Protein AF-0000000082521924 (afdb_homodimer)

Secondary structure (DSSP, 8-state):
-B--PPPP-SSSTT-GGGS-HHHHHHHHHHHHHHHHHHHHH--HHHHHTT---EEEEEEET-TTSTHHHHHHHHHHHHHHHHHHHHS-GGGPPEEEEEEEE-TTS-HHHHHHT--TT-SSEEEEEES-TTS--S-TT-EEEEEEES-TTB-SB--HHHH-TTSTT--TT-SSS-SS-HHHHHHHHHHHHHHHHHHHHHHHHHEEEEEEEEEEEEE-PPPSS-GGG---HHHHHHHHHHHHHHHTTSS-HHHHHT----B--B-HHHHHHHHHHSTTEEEEEEEEE----TT-SS--HHHHHHHHHHHHHHHHHHHH-STTHHHHHHHHHHHHHHHTGGG-TT---EEEEEEEEE-----/-B--PPPP-SSSTT-GGGS-HHHHHHHHHHHHHHHHHHHHH--HHHHHTT---EEEEEEET-TTSTHHHHHHHHHHHHHHHHHHHHS-GGGPPEEEEEEEE-TTS-HHHHHHT--TT-SSEEEEEES-TTS--S-TT-EEEEEEES-TTB-SB--HHHH-TTSTT--TT-SSS-SS-HHHHHHHHHHHHHHHHHHHHHHHHHEEEEEEEEEEEEE-PPPSS-GGG---HHHHHHHHHHHHHHHTTSS-HHHHHT----B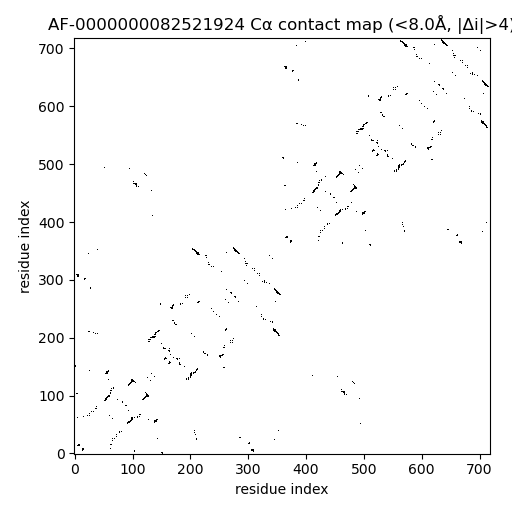--B-HHHHHHHHHHSTTEEEEEEEEE---GGGGSS--HHHHHHHHHHHHHHHHHHHH-STTHHHHHHHHHHHHHHHTGGG-TT---EEEEEEEEE-----

Organism: NCBI:txid158383

Radius of gyration: 28.42 Å; Cα contacts (8 Å, |Δi|>4): 1357; chains: 2; bounding box: 67×84×60 Å

Sequence (718 aa):
MPTESAMNGGIGTESYAKNSRYQGGAVETAKEIITEGINKNLDIEKLSSTSVDTFRIADFGCSTGPNTFIAIQTIVEAVRKKFETELSDSRVPEFQVFFNDRISNDFNTLFASLPPERKYYAAGVPGSFYERQFPKDSLHFAHSSCTLNWLSVMPQEILDNSSPAWNQGKITYSGEKKEVLKAYALQYAKDLDSFFKARAQELVCGGLMAILVPTVPNPNSDLSSITFPSYDLLGTCLIELAERGRFDAAKVDSFNLPLYYTYPNELKAIIEKNQDFSIERIEVLNVRSKHQTDPDPKAFSLAKRAVFEGLLQEHFGNEFMDELFDLYAEKIKETAVPSNPKETSMITFVLVKRVLRMTMPTESAMNGGIGTESYAKNSRYQGGAVETAKEIITEGINKNLDIEKLSSTSVDTFRIADFGCSTGPNTFIAIQTIVEAVRKKFETELSDSRVPEFQVFFNDRISNDFNTLFASLPPERKYYAAGVPGSFYERQFPKDSLHFAHSSCTLNWLSVMPQEILDNSSPAWNQGKITYSGEKKEVLKAYALQYAKDLDSFFKARAQELVCGGLMAILVPTVPNPNSDLSSITFPSYDLLGTCLIELAERGRFDAAKVDSFNLPLYYTYPNELKAIIEKNQDFSIERIEVLNVRSKHQTDPDPKAFSLAKRAVFEGLLQEHFGNEFMDELFDLYAEKIKETAVPSNPKETSMITFVLVKRVLRMT

Foldseek 3Di:
DFPQDAFAPDDDLLALVVQVVLLLLLLVLCLVVLLVCCLVQFDVVVVCVVVPQEAEEEEANQAQDDSNVSNVVSNLVSLQVNCCVPPNNVSRHAYAYEYEDAPNGDVVNNVVPHDPPDRHHYYYFHDHLLAAGAAFAAHQEYEYEAPLQFFRDDQVLCQDPVHLLPDFLAQEPQADRVSVLVSLLVRSLSSVVSNVVNVLRHHHASGKYKYKYKAFEDDPPDPNLQHDVLRRLLSVLVCVCCVVVLDDSSLSSNHHGRGHHHYQVSVVVSVVVVQQKDWPDKDWTPSCPVVPDPPQLLSVLSSVCSGCVRVCCVRRNNPCSVVSSVVSSVVCVVPVSVPDPSNGITIMMIMMGGHDRPD/DFPQDAFAPDDDLLALQVQVVLLLLLLVLCLVVLLVCCLVQFDVVVVCVVVPQEAEEEEANQAQDDSNVSNVVSNLVSLQVNCCVPPNNVSRHAYAYEYEDAPNGDVVNNVVPHDPPDRHHYYYFHDHLLAAGAAFAAHQEYEYEAPLQFFRDDQVLCQDPVHLLPPFLAQEPQADRVSVLVSLVVRSLVSVVSNVVNVLGHHHASGKYKYKYKAFEDDPPDPNLQHDVLRRLLSVLVCVCCVVVLDDSSLSSNHHGRGHHHHQVSVVVSVVVVQQKDWPDKDWTPSVCVVPDPPQLLSVLSSVCSGCVRVCCVRRNNPCSVVSSVVSSVVCVVPVSVPDPSNGITIMMIMMGGHDRPD

InterPro domains:
  IPR005299 SAM dependent carboxyl methyltransferase [PF03492] (48-353)
  IPR005299 SAM dependent carboxyl methyltransferase [PTHR31009] (8-335)
  IPR029063 S-adenosyl-L-methionine-dependent methyltransferase superfamily [G3DSA:3.40.50.150] (19-288)
  IPR029063 S-adenosyl-L-methionine-dependent methyltransferase superfamily [SSF53335] (6-354)
  IPR042086 Methyltransferase, alpha-helical capping domain [G3DSA:1.10.1200.270] (6-335)

Solvent-accessible surface area (backbone atoms only — not comparable to full-atom values): 37539 Å² total; per-residue (Å²): 111,66,65,60,63,31,51,34,46,64,84,53,89,53,5,25,62,74,30,39,60,70,62,36,42,46,47,60,61,40,44,63,61,51,38,51,46,45,71,74,62,52,55,59,68,71,53,40,72,69,67,43,57,56,47,28,34,37,32,43,52,29,72,46,34,64,48,45,52,54,50,48,50,44,50,52,50,41,52,45,49,46,32,42,71,74,66,33,70,90,64,43,48,40,37,37,37,35,41,23,23,42,48,63,28,39,48,39,46,24,52,67,58,54,66,88,83,58,84,52,34,57,30,39,28,63,36,58,67,58,40,71,68,59,50,66,52,59,29,45,33,38,36,35,54,71,41,78,29,52,40,67,45,60,57,61,53,42,61,32,84,87,35,88,20,36,42,72,87,37,32,59,64,56,41,80,54,60,51,34,40,49,46,47,51,52,52,44,54,53,41,51,50,36,26,50,54,28,45,54,45,19,34,25,78,54,16,39,35,42,36,37,32,48,20,32,72,67,68,87,85,56,74,58,69,53,49,46,59,66,58,52,50,50,37,50,45,52,52,51,41,23,73,72,62,76,47,62,62,66,58,53,37,63,36,64,59,48,63,46,66,48,23,65,67,60,52,51,50,57,52,60,69,39,66,42,43,45,81,76,43,74,46,74,52,80,50,73,55,66,78,60,51,89,63,48,35,62,57,52,30,38,28,50,42,7,57,41,42,46,54,47,29,73,74,74,42,71,86,51,53,67,60,48,43,51,51,40,17,53,49,35,62,72,65,44,46,91,71,36,80,62,59,50,73,41,40,35,37,37,34,34,31,33,42,75,67,82,122,112,67,65,60,61,31,51,33,46,63,85,51,88,54,5,24,59,74,32,41,61,69,63,35,42,46,49,61,62,39,44,62,60,50,38,51,46,45,71,72,61,52,55,59,67,72,51,41,73,69,66,45,56,56,46,29,35,36,32,43,53,29,71,47,37,64,47,44,55,54,50,47,50,45,50,53,50,41,52,45,50,48,31,40,71,74,66,33,71,89,62,45,51,41,36,37,37,34,39,23,24,41,48,62,28,39,49,38,46,26,54,68,59,53,66,86,82,59,84,51,33,56,31,37,29,66,36,58,65,56,39,73,70,60,52,65,53,60,29,46,34,39,34,33,52,69,41,79,29,52,41,66,45,60,57,62,51,41,62,32,85,87,36,88,21,36,42,72,87,37,34,58,64,55,40,78,54,60,51,34,40,49,47,48,50,53,51,43,53,52,42,52,50,35,27,50,54,28,47,54,43,18,34,26,79,52,15,39,34,44,36,35,33,47,19,33,71,68,66,87,86,56,73,58,68,54,48,46,58,66,59,52,49,50,38,51,44,53,52,51,40,23,73,73,63,76,46,61,61,65,58,53,39,63,36,63,60,47,64,46,67,48,24,64,65,58,50,51,50,57,50,62,68,39,65,41,43,43,82,77,42,75,47,74,52,82,52,73,53,68,79,61,49,90,64,48,35,60,57,51,30,38,27,50,43,6,57,42,43,46,54,47,28,74,75,75,42,72,85,51,53,66,61,49,42,52,50,39,17,52,50,36,61,72,65,45,46,91,72,37,80,61,60,52,74,42,40,34,38,36,32,33,31,34,41,73,67,82,120

pLDDT: mean 91.07, std 11.41, range [42.5, 98.94]

Structure (mmCIF, N/CA/C/O backbone):
data_AF-0000000082521924-model_v1
#
loop_
_entity.id
_entity.type
_entity.pdbx_description
1 polymer 'Probable S-adenosylmethionine-dependent methyltransferase At5g37990'
#
loop_
_atom_site.group_PDB
_atom_site.id
_atom_site.type_symbol
_atom_site.label_atom_id
_atom_site.label_alt_id
_atom_site.label_comp_id
_atom_site.label_asym_id
_atom_site.label_entity_id
_atom_site.label_seq_id
_atom_site.pdbx_PDB_ins_code
_atom_site.Cartn_x
_atom_site.Cartn_y
_atom_site.Cartn_z
_atom_site.occupancy
_atom_site.B_iso_or_equiv
_atom_site.auth_seq_id
_atom_site.auth_comp_id
_atom_site.auth_asym_id
_atom_site.auth_atom_id
_atom_site.pdbx_PDB_model_num
ATOM 1 N N . MET A 1 1 ? 12.625 -21.594 4.98 1 52 1 MET A N 1
ATOM 2 C CA . MET A 1 1 ? 12.336 -20.172 5.082 1 52 1 MET A CA 1
ATOM 3 C C . MET A 1 1 ? 11.398 -19.734 3.961 1 52 1 MET A C 1
ATOM 5 O O . MET A 1 1 ? 11.469 -20.25 2.848 1 52 1 MET A O 1
ATOM 9 N N . PRO A 1 2 ? 10.461 -18.938 4.352 1 57.78 2 PRO A N 1
ATOM 10 C CA . PRO A 1 2 ? 9.516 -18.5 3.32 1 57.78 2 PRO A CA 1
ATOM 11 C C . PRO A 1 2 ? 10.203 -17.781 2.164 1 57.78 2 PRO A C 1
ATOM 13 O O . PRO A 1 2 ? 11.234 -17.141 2.359 1 57.78 2 PRO A O 1
ATOM 16 N N . THR A 1 3 ? 9.758 -18.203 1.039 1 69.88 3 THR A N 1
ATOM 17 C CA . THR A 1 3 ? 10.156 -17.438 -0.136 1 69.88 3 THR A CA 1
ATOM 18 C C . THR A 1 3 ? 9.688 -15.992 -0.019 1 69.88 3 THR A C 1
ATOM 20 O O . THR A 1 3 ? 8.484 -15.727 0.037 1 69.88 3 THR A O 1
ATOM 23 N N . GLU A 1 4 ? 10.57 -15.117 0.118 1 70.62 4 GLU A N 1
ATOM 24 C CA . GLU A 1 4 ? 10.156 -13.766 0.483 1 70.62 4 GLU A CA 1
ATOM 25 C C . GLU A 1 4 ? 10.414 -12.781 -0.655 1 70.62 4 GLU A C 1
ATOM 27 O O . GLU A 1 4 ? 9.891 -11.672 -0.651 1 70.62 4 GLU A O 1
ATOM 32 N N . SER A 1 5 ? 10.93 -13.305 -1.685 1 85.25 5 SER A N 1
ATOM 33 C CA . SER A 1 5 ? 11.383 -12.32 -2.66 1 85.25 5 SER A CA 1
ATOM 34 C C . SER A 1 5 ? 10.297 -12.023 -3.689 1 85.25 5 SER A C 1
ATOM 36 O O . SER A 1 5 ? 9.656 -12.945 -4.203 1 85.25 5 SER A O 1
ATOM 38 N N . ALA A 1 6 ? 10.086 -10.758 -3.865 1 88.44 6 ALA A N 1
ATOM 39 C CA . ALA A 1 6 ? 9.188 -10.297 -4.918 1 88.44 6 ALA A CA 1
ATOM 40 C C . ALA A 1 6 ? 9.93 -10.109 -6.238 1 88.44 6 ALA A C 1
ATOM 42 O O . ALA A 1 6 ? 11.156 -10.266 -6.293 1 88.44 6 ALA A O 1
ATOM 43 N N . MET A 1 7 ? 9.141 -9.891 -7.293 1 94.44 7 MET A N 1
ATOM 44 C CA . MET A 1 7 ? 9.727 -9.57 -8.594 1 94.44 7 MET A CA 1
ATOM 45 C C . MET A 1 7 ? 10.508 -8.266 -8.531 1 94.44 7 MET A C 1
ATOM 47 O O . MET A 1 7 ? 10.273 -7.434 -7.652 1 94.44 7 MET A O 1
ATOM 51 N N . ASN A 1 8 ? 11.477 -8.164 -9.516 1 94.81 8 ASN A N 1
ATOM 52 C CA . ASN A 1 8 ? 12.273 -6.945 -9.531 1 94.81 8 ASN A CA 1
ATOM 53 C C . ASN A 1 8 ? 11.398 -5.699 -9.648 1 94.81 8 ASN A C 1
ATOM 55 O O . ASN A 1 8 ? 10.555 -5.609 -10.539 1 94.81 8 ASN A O 1
ATOM 59 N N . GLY A 1 9 ? 11.617 -4.801 -8.75 1 94.94 9 GLY A N 1
ATOM 60 C CA . GLY A 1 9 ? 10.898 -3.539 -8.766 1 94.94 9 GLY A CA 1
ATOM 61 C C . GLY A 1 9 ? 11.547 -2.488 -9.648 1 94.94 9 GLY A C 1
ATOM 62 O O . GLY A 1 9 ? 12.375 -2.812 -10.5 1 94.94 9 GLY A O 1
ATOM 63 N N . GLY A 1 10 ? 11.078 -1.276 -9.5 1 93.56 10 GLY A N 1
ATOM 64 C CA . GLY A 1 10 ? 11.656 -0.134 -10.188 1 93.56 10 GLY A CA 1
ATOM 65 C C . GLY A 1 10 ? 11.242 -0.044 -11.648 1 93.56 10 GLY A C 1
ATOM 66 O O . GLY A 1 10 ? 10.32 -0.736 -12.078 1 93.56 10 GLY A O 1
ATOM 67 N N . ILE A 1 11 ? 11.898 0.865 -12.336 1 91.62 11 ILE A N 1
ATOM 68 C CA . ILE A 1 11 ? 11.57 1.13 -13.727 1 91.62 11 ILE A CA 1
ATOM 69 C C . ILE A 1 11 ? 12.812 0.954 -14.602 1 91.62 11 ILE A C 1
ATOM 71 O O . ILE A 1 11 ? 12.828 1.367 -15.766 1 91.62 11 ILE A O 1
ATOM 75 N N . GLY A 1 12 ? 13.812 0.38 -14.078 1 93.31 12 GLY A N 1
ATOM 76 C CA . GLY A 1 12 ? 15.062 0.199 -14.797 1 93.31 12 GLY A CA 1
ATOM 77 C C . GLY A 1 12 ? 15.008 -0.94 -15.797 1 93.31 12 GLY A C 1
ATOM 78 O O . GLY A 1 12 ? 13.961 -1.562 -15.992 1 93.31 12 GLY A O 1
ATOM 79 N N . THR A 1 13 ? 16.125 -1.265 -16.297 1 93.69 13 THR A N 1
ATOM 80 C CA . THR A 1 13 ? 16.266 -2.248 -17.375 1 93.69 13 THR A CA 1
ATOM 81 C C . THR A 1 13 ? 15.891 -3.641 -16.875 1 93.69 13 THR A C 1
ATOM 83 O O . THR A 1 13 ? 15.328 -4.445 -17.625 1 93.69 13 THR A O 1
ATOM 86 N N . GLU A 1 14 ? 16.141 -3.891 -15.648 1 94.31 14 GLU A N 1
ATOM 87 C CA . GLU A 1 14 ? 15.945 -5.23 -15.102 1 94.31 14 GLU A CA 1
ATOM 88 C C . GLU A 1 14 ? 14.594 -5.348 -14.406 1 94.31 14 GLU A C 1
ATOM 90 O O . GLU A 1 14 ? 14.289 -6.379 -13.805 1 94.31 14 GLU A O 1
ATOM 95 N N . SER A 1 15 ? 13.82 -4.273 -14.469 1 95.56 15 SER A N 1
ATOM 96 C CA . SER A 1 15 ? 12.547 -4.258 -13.758 1 95.56 15 SER A CA 1
ATOM 97 C C . SER A 1 15 ? 11.57 -5.266 -14.344 1 95.56 15 SER A C 1
ATOM 99 O O . SER A 1 15 ? 11.555 -5.488 -15.562 1 95.56 15 SER A O 1
ATOM 101 N N . TYR A 1 16 ? 10.766 -5.898 -13.445 1 94.56 16 TYR A N 1
ATOM 102 C CA . TYR A 1 16 ? 9.711 -6.801 -13.883 1 94.56 16 TYR A CA 1
ATOM 103 C C . TYR A 1 16 ? 8.68 -6.062 -14.742 1 94.56 16 TYR A C 1
ATOM 105 O O . TYR A 1 16 ? 8.133 -6.629 -15.688 1 94.56 16 TYR A O 1
ATOM 113 N N . ALA A 1 17 ? 8.445 -4.828 -14.445 1 92.88 17 ALA A N 1
ATOM 114 C CA . ALA A 1 17 ? 7.512 -3.996 -15.195 1 92.88 17 ALA A CA 1
ATOM 115 C C . ALA A 1 17 ? 7.879 -3.959 -16.672 1 92.88 17 ALA A C 1
ATOM 117 O O . ALA A 1 17 ? 6.996 -3.947 -17.547 1 92.88 17 ALA A O 1
ATOM 118 N N . LYS A 1 18 ? 9.117 -4.035 -16.969 1 92.56 18 LYS A N 1
ATOM 119 C CA . LYS A 1 18 ? 9.578 -3.912 -18.359 1 92.56 18 LYS A CA 1
ATOM 120 C C . LYS A 1 18 ? 9.812 -5.281 -18.984 1 92.56 18 LYS A C 1
ATOM 122 O O . LYS A 1 18 ? 9.969 -5.398 -20.203 1 92.56 18 LYS A O 1
ATOM 127 N N . ASN A 1 19 ? 9.859 -6.316 -18.078 1 92.19 19 ASN A N 1
ATOM 128 C CA . ASN A 1 19 ? 10.305 -7.609 -18.594 1 92.19 19 ASN A CA 1
ATOM 129 C C . ASN A 1 19 ? 9.297 -8.711 -18.281 1 92.19 19 ASN A C 1
ATOM 131 O O . ASN A 1 19 ? 9.68 -9.852 -18 1 92.19 19 ASN A O 1
ATOM 135 N N . SER A 1 20 ? 8.016 -8.391 -18.281 1 92.69 20 SER A N 1
ATOM 136 C CA . SER A 1 20 ? 6.969 -9.367 -18 1 92.69 20 SER A CA 1
ATOM 137 C C . SER A 1 20 ? 5.957 -9.453 -19.125 1 92.69 20 SER A C 1
ATOM 139 O O . SER A 1 20 ? 4.754 -9.586 -18.891 1 92.69 20 SER A O 1
ATOM 141 N N . ARG A 1 21 ? 6.398 -9.422 -20.297 1 88.12 21 ARG A N 1
ATOM 142 C CA . ARG A 1 21 ? 5.535 -9.406 -21.484 1 88.12 21 ARG A CA 1
ATOM 143 C C . ARG A 1 21 ? 4.738 -10.703 -21.594 1 88.12 21 ARG A C 1
ATOM 145 O O . ARG A 1 21 ? 3.592 -10.695 -22.047 1 88.12 21 ARG A O 1
ATOM 152 N N . TYR A 1 22 ? 5.367 -11.812 -21.328 1 86.69 22 TYR A N 1
ATOM 153 C CA . TYR A 1 22 ? 4.66 -13.086 -21.391 1 86.69 22 TYR A CA 1
ATOM 154 C C . TYR A 1 22 ? 3.441 -13.078 -20.469 1 86.69 22 TYR A C 1
ATOM 156 O O . TYR A 1 22 ? 2.342 -13.445 -20.891 1 86.69 22 TYR A O 1
ATOM 164 N N . GLN A 1 23 ? 3.645 -12.672 -19.25 1 90.69 23 GLN A N 1
ATOM 165 C CA . GLN A 1 23 ? 2.545 -12.555 -18.297 1 90.69 23 GLN A CA 1
ATOM 166 C C . GLN A 1 23 ? 1.501 -11.555 -18.781 1 90.69 23 GLN A C 1
ATOM 168 O O . GLN A 1 23 ? 0.3 -11.766 -18.609 1 90.69 23 GLN A O 1
ATOM 173 N N . GLY A 1 24 ? 1.999 -10.484 -19.375 1 92.25 24 GLY A N 1
ATOM 174 C CA . GLY A 1 24 ? 1.083 -9.523 -19.969 1 92.25 24 GLY A CA 1
ATOM 175 C C . GLY A 1 24 ? 0.207 -10.117 -21.062 1 92.25 24 GLY A C 1
ATOM 176 O O . GLY A 1 24 ? -0.975 -9.781 -21.156 1 92.25 24 GLY A O 1
ATOM 177 N N . GLY A 1 25 ? 0.818 -10.945 -21.859 1 91.12 25 GLY A N 1
ATOM 178 C CA . GLY A 1 25 ? 0.066 -11.648 -22.891 1 91.12 25 GLY A CA 1
ATOM 179 C C . GLY A 1 25 ? -1.044 -12.516 -22.344 1 91.12 25 GLY A C 1
ATOM 180 O O . GLY A 1 25 ? -2.135 -12.586 -22.906 1 91.12 25 GLY A O 1
ATOM 181 N N . ALA A 1 26 ? -0.76 -13.18 -21.281 1 93.12 26 ALA A N 1
ATOM 182 C CA . ALA A 1 26 ? -1.77 -14 -20.625 1 93.12 26 ALA A CA 1
ATOM 183 C C . ALA A 1 26 ? -2.951 -13.156 -20.156 1 93.12 26 ALA A C 1
ATOM 185 O O . ALA A 1 26 ? -4.109 -13.523 -20.359 1 93.12 26 ALA A O 1
ATOM 186 N N . VAL A 1 27 ? -2.676 -12.023 -19.578 1 94.88 27 VAL A N 1
ATOM 187 C CA . VAL A 1 27 ? -3.701 -11.125 -19.062 1 94.88 27 VAL A CA 1
ATOM 188 C C . VAL A 1 27 ? -4.531 -10.57 -20.219 1 94.88 27 VAL A C 1
ATOM 190 O O . VAL A 1 27 ? -5.762 -10.516 -20.125 1 94.88 27 VAL A O 1
ATOM 193 N N . GLU A 1 28 ? -3.854 -10.219 -21.266 1 93.94 28 GLU A N 1
ATOM 194 C CA . GLU A 1 28 ? -4.539 -9.695 -22.438 1 93.94 28 GLU A CA 1
ATOM 195 C C . GLU A 1 28 ? -5.48 -10.734 -23.031 1 93.94 28 GLU A C 1
ATOM 197 O O . GLU A 1 28 ? -6.613 -10.414 -23.406 1 93.94 28 GLU A O 1
ATOM 202 N N . THR A 1 29 ? -4.996 -11.906 -23.094 1 93.75 29 THR A N 1
ATOM 203 C CA . THR A 1 29 ? -5.773 -12.992 -23.688 1 93.75 29 THR A CA 1
ATOM 204 C C . THR A 1 29 ? -6.996 -13.305 -22.828 1 93.75 29 THR A C 1
ATOM 206 O O . THR A 1 29 ? -8.039 -13.711 -23.344 1 93.75 29 THR A O 1
ATOM 209 N N . ALA A 1 30 ? -6.898 -13.039 -21.562 1 96.44 30 ALA A N 1
ATOM 210 C CA . ALA A 1 30 ? -7.945 -13.422 -20.625 1 96.44 30 ALA A CA 1
ATOM 211 C C . ALA A 1 30 ? -9.031 -12.352 -20.547 1 96.44 30 ALA A C 1
ATOM 213 O O . ALA A 1 30 ? -10.062 -12.555 -19.906 1 96.44 30 ALA A O 1
ATOM 214 N N . LYS A 1 31 ? -8.906 -11.219 -21.188 1 97 31 LYS A N 1
ATOM 215 C CA . LYS A 1 31 ? -9.844 -10.102 -21.078 1 97 31 LYS A CA 1
ATOM 216 C C . LYS A 1 31 ? -11.258 -10.539 -21.422 1 97 31 LYS A C 1
ATOM 218 O O . LYS A 1 31 ? -12.188 -10.32 -20.641 1 97 31 LYS A O 1
ATOM 223 N N . GLU A 1 32 ? -11.367 -11.172 -22.547 1 96.75 32 GLU A N 1
ATOM 224 C CA . GLU A 1 32 ? -12.695 -11.531 -23.047 1 96.75 32 GLU A CA 1
ATOM 225 C C . GLU A 1 32 ? -13.344 -12.594 -22.156 1 96.75 32 GLU A C 1
ATOM 227 O O . GLU A 1 32 ? -14.539 -12.508 -21.859 1 96.75 32 GLU A O 1
ATOM 232 N N . ILE A 1 33 ? -12.555 -13.578 -21.781 1 97.44 33 ILE A N 1
ATOM 233 C CA . ILE A 1 33 ? -13.109 -14.688 -21.016 1 97.44 33 ILE A CA 1
ATOM 234 C C . ILE A 1 33 ? -13.508 -14.203 -19.625 1 97.44 33 ILE A C 1
ATOM 236 O O . ILE A 1 33 ? -14.492 -14.68 -19.047 1 97.44 33 ILE A O 1
ATOM 240 N N . ILE A 1 34 ? -12.797 -13.289 -19.062 1 98.31 34 ILE A N 1
ATOM 241 C CA . ILE A 1 34 ? -13.141 -12.703 -17.766 1 98.31 34 ILE A CA 1
ATOM 242 C C . ILE A 1 34 ? -14.438 -11.906 -17.891 1 98.31 34 ILE A C 1
ATOM 244 O O . ILE A 1 34 ? -15.336 -12.039 -17.047 1 98.31 34 ILE A O 1
ATOM 248 N N . THR A 1 35 ? -14.539 -11.086 -18.906 1 98.5 35 THR A N 1
ATOM 249 C CA . THR A 1 35 ? -15.742 -10.297 -19.141 1 98.5 35 THR A CA 1
ATOM 250 C C . THR A 1 35 ? -16.969 -11.195 -19.281 1 98.5 35 THR A C 1
ATOM 252 O O . THR A 1 35 ? -18 -10.945 -18.672 1 98.5 35 THR A O 1
ATOM 255 N N . GLU A 1 36 ? -16.812 -12.242 -20.062 1 98.25 36 GLU A N 1
ATOM 256 C CA . GLU A 1 36 ? -17.906 -13.203 -20.25 1 98.25 36 GLU A CA 1
ATOM 257 C C . GLU A 1 36 ? -18.266 -13.875 -18.922 1 98.25 36 GLU A C 1
ATOM 259 O O . GLU A 1 36 ? -19.438 -14.078 -18.625 1 98.25 36 GLU A O 1
ATOM 264 N N . GLY A 1 37 ? -17.219 -14.258 -18.172 1 98.38 37 GLY A N 1
ATOM 265 C CA . GLY A 1 37 ? -17.438 -14.883 -16.875 1 98.38 37 GLY A CA 1
ATOM 266 C C . GLY A 1 37 ? -18.188 -14.008 -15.906 1 98.38 37 GLY A C 1
ATOM 267 O O . GLY A 1 37 ? -19.094 -14.477 -15.203 1 98.38 37 GLY A O 1
ATOM 268 N N . ILE A 1 38 ? -17.859 -12.734 -15.859 1 98.44 38 ILE A N 1
ATOM 269 C CA . ILE A 1 38 ? -18.531 -11.773 -15 1 98.44 38 ILE A CA 1
ATOM 270 C C . ILE A 1 38 ? -20 -11.633 -15.445 1 98.44 38 ILE A C 1
ATOM 272 O O . ILE A 1 38 ? -20.906 -11.719 -14.617 1 98.44 38 ILE A O 1
ATOM 276 N N . ASN A 1 39 ? -20.219 -11.484 -16.734 1 97.81 39 ASN A N 1
ATOM 277 C CA . ASN A 1 39 ? -21.562 -11.289 -17.266 1 97.81 39 ASN A CA 1
ATOM 278 C C . ASN A 1 39 ? -22.469 -12.477 -16.953 1 97.81 39 ASN A C 1
ATOM 280 O O . ASN A 1 39 ? -23.641 -12.297 -16.609 1 97.81 39 ASN A O 1
ATOM 284 N N . LYS A 1 40 ? -21.906 -13.578 -17.016 1 97.5 40 LYS A N 1
ATOM 285 C CA . LYS A 1 40 ? -22.703 -14.797 -16.891 1 97.5 40 LYS A CA 1
ATOM 286 C C . LYS A 1 40 ? -22.906 -15.172 -15.43 1 97.5 40 LYS A C 1
ATOM 288 O O . LYS A 1 40 ? -23.969 -15.688 -15.055 1 97.5 40 LYS A O 1
ATOM 293 N N . ASN A 1 41 ? -21.891 -14.898 -14.57 1 97.56 41 ASN A N 1
ATOM 294 C CA . ASN A 1 41 ? -21.875 -15.609 -13.297 1 97.56 41 ASN A CA 1
ATOM 295 C C . ASN A 1 41 ? -21.984 -14.656 -12.117 1 97.56 41 ASN A C 1
ATOM 297 O O . ASN A 1 41 ? -22.281 -15.078 -11 1 97.56 41 ASN A O 1
ATOM 301 N N . LEU A 1 42 ? -21.719 -13.375 -12.273 1 96.12 42 LEU A N 1
ATOM 302 C CA . LEU A 1 42 ? -21.844 -12.43 -11.172 1 96.12 42 LEU A CA 1
ATOM 303 C C . LEU A 1 42 ? -23.297 -12 -10.977 1 96.12 42 LEU A C 1
ATOM 305 O O . LEU A 1 42 ? -23.891 -11.406 -11.875 1 96.12 42 LEU A O 1
ATOM 309 N N . ASP A 1 43 ? -23.812 -12.281 -9.883 1 92.5 43 ASP A N 1
ATOM 310 C CA . ASP A 1 43 ? -25.203 -11.914 -9.57 1 92.5 43 ASP A CA 1
ATOM 311 C C . ASP A 1 43 ? -25.25 -10.547 -8.883 1 92.5 43 ASP A C 1
ATOM 313 O O . ASP A 1 43 ? -25.25 -10.469 -7.656 1 92.5 43 ASP A O 1
ATOM 317 N N . ILE A 1 44 ? -25.438 -9.578 -9.609 1 88.94 44 ILE A N 1
ATOM 318 C CA . ILE A 1 44 ? -25.344 -8.227 -9.07 1 88.94 44 ILE A CA 1
ATOM 319 C C . ILE A 1 44 ? -26.609 -7.898 -8.266 1 88.94 44 ILE A C 1
ATOM 321 O O . ILE A 1 44 ? -26.578 -7.02 -7.398 1 88.94 44 ILE A O 1
ATOM 325 N N . GLU A 1 45 ? -27.734 -8.531 -8.539 1 84.56 45 GLU A N 1
ATOM 326 C CA . GLU A 1 45 ? -28.953 -8.305 -7.754 1 84.56 45 GLU A CA 1
ATOM 327 C C . GLU A 1 45 ? -28.781 -8.805 -6.32 1 84.56 45 GLU A C 1
ATOM 329 O O . GLU A 1 45 ? -29.203 -8.141 -5.375 1 84.56 45 GLU A O 1
ATOM 334 N N . LYS A 1 46 ? -28.203 -9.859 -6.277 1 80.25 46 LYS A N 1
ATOM 335 C CA . LYS A 1 46 ? -27.953 -10.43 -4.953 1 80.25 46 LYS A CA 1
ATOM 336 C C . LYS A 1 46 ? -26.906 -9.609 -4.195 1 80.25 46 LYS A C 1
ATOM 338 O O . LYS A 1 46 ? -27.016 -9.43 -2.979 1 80.25 46 LYS A O 1
ATOM 343 N N . LEU A 1 47 ? -25.969 -9.156 -4.93 1 77.75 47 LEU A N 1
ATOM 344 C CA . LEU A 1 47 ? -24.906 -8.359 -4.305 1 77.75 47 LEU A CA 1
ATOM 345 C C . LEU A 1 47 ? -25.422 -6.969 -3.939 1 77.75 47 LEU A C 1
ATOM 347 O O . LEU A 1 47 ? -25.016 -6.402 -2.922 1 77.75 47 LEU A O 1
ATOM 351 N N . SER A 1 48 ? -26.281 -6.402 -4.691 1 66.5 48 SER A N 1
ATOM 352 C CA . SER A 1 48 ? -26.812 -5.059 -4.504 1 66.5 48 SER A CA 1
ATOM 353 C C . SER A 1 48 ? -27.828 -5.023 -3.375 1 66.5 48 SER A C 1
ATOM 355 O O . SER A 1 48 ? -28.047 -3.98 -2.756 1 66.5 48 SER A O 1
ATOM 357 N N . SER A 1 49 ? -28.578 -6.004 -3.238 1 59.75 49 SER A N 1
ATOM 358 C CA . SER A 1 49 ? -29.594 -6.02 -2.201 1 59.75 49 SER A CA 1
ATOM 359 C C . SER A 1 49 ? -29 -5.715 -0.83 1 59.75 49 SER A C 1
ATOM 361 O O . SER A 1 49 ? -29.703 -5.246 0.068 1 59.75 49 SER A O 1
ATOM 363 N N . THR A 1 50 ? -27.828 -5.898 -0.733 1 53.59 50 THR A N 1
ATOM 364 C CA . THR A 1 50 ? -27.188 -5.586 0.544 1 53.59 50 THR A CA 1
ATOM 365 C C . THR A 1 50 ? -26.578 -4.188 0.519 1 53.59 50 THR A C 1
ATOM 367 O O . THR A 1 50 ? -25.719 -3.871 1.331 1 53.59 50 THR A O 1
ATOM 370 N N . SER A 1 51 ? -27.25 -3.293 -0.325 1 52.91 51 SER A N 1
ATOM 371 C CA . SER A 1 51 ? -26.875 -1.884 -0.41 1 52.91 51 SER A CA 1
ATOM 372 C C . SER A 1 51 ? -25.375 -1.715 -0.596 1 52.91 51 SER A C 1
ATOM 374 O O . SER A 1 51 ? -24.734 -0.968 0.145 1 52.91 51 SER A O 1
ATOM 376 N N . VAL A 1 52 ? -24.953 -2.457 -1.611 1 61.53 52 VAL A N 1
ATOM 377 C CA . VAL A 1 52 ? -23.5 -2.436 -1.828 1 61.53 52 VAL A CA 1
ATOM 378 C C . VAL A 1 52 ? -23.109 -1.123 -2.494 1 61.53 52 VAL A C 1
ATOM 380 O O . VAL A 1 52 ? -23.328 -0.93 -3.689 1 61.53 52 VAL A O 1
ATOM 383 N N . ASP A 1 53 ? -22.672 -0.164 -1.676 1 84.56 53 ASP A N 1
ATOM 384 C CA . ASP A 1 53 ? -22.219 1.136 -2.17 1 84.56 53 ASP A CA 1
ATOM 385 C C . ASP A 1 53 ? -20.781 1.076 -2.65 1 84.56 53 ASP A C 1
ATOM 387 O O . ASP A 1 53 ? -20.328 1.96 -3.379 1 84.56 53 ASP A O 1
ATOM 391 N N . THR A 1 54 ? -20.203 -0.095 -2.369 1 93.75 54 THR A N 1
ATOM 392 C CA . THR A 1 54 ? -18.812 -0.234 -2.768 1 93.75 54 THR A CA 1
ATOM 393 C C . THR A 1 54 ? -18.516 -1.649 -3.262 1 93.75 54 THR A C 1
ATOM 395 O O . THR A 1 54 ? -18.906 -2.627 -2.613 1 93.75 54 THR A O 1
ATOM 398 N N . PHE A 1 55 ? -18.078 -1.824 -4.48 1 96.12 55 PHE A N 1
ATOM 399 C CA . PHE A 1 55 ? -17.609 -3.09 -5.031 1 96.12 55 PHE A CA 1
ATOM 400 C C . PHE A 1 55 ? -16.094 -3.238 -4.852 1 96.12 55 PHE A C 1
ATOM 402 O O . PHE A 1 55 ? -15.32 -2.453 -5.398 1 96.12 55 PHE A O 1
ATOM 409 N N . ARG A 1 56 ? -15.68 -4.258 -4.117 1 97.38 56 ARG A N 1
ATOM 410 C CA . ARG A 1 56 ? -14.273 -4.406 -3.742 1 97.38 56 ARG A CA 1
ATOM 411 C C . ARG A 1 56 ? -13.617 -5.547 -4.512 1 97.38 56 ARG A C 1
ATOM 413 O O . ARG A 1 56 ? -14.141 -6.66 -4.547 1 97.38 56 ARG A O 1
ATOM 420 N N . ILE A 1 57 ? -12.492 -5.223 -5.121 1 98.75 57 ILE A N 1
ATOM 421 C CA . ILE A 1 57 ? -11.719 -6.141 -5.949 1 98.75 57 ILE A CA 1
ATOM 422 C C . ILE A 1 57 ? -10.305 -6.27 -5.383 1 98.75 57 ILE A C 1
ATOM 424 O O . ILE A 1 57 ? -9.719 -5.281 -4.938 1 98.75 57 ILE A O 1
ATOM 428 N N . ALA A 1 58 ? -9.742 -7.48 -5.387 1 98.88 58 ALA A N 1
ATOM 429 C CA . ALA A 1 58 ? -8.336 -7.652 -5.023 1 98.88 58 ALA A CA 1
ATOM 430 C C . ALA A 1 58 ? -7.574 -8.391 -6.117 1 98.88 58 ALA A C 1
ATOM 432 O O . ALA A 1 58 ? -8.086 -9.352 -6.699 1 98.88 58 ALA A O 1
ATOM 433 N N . ASP A 1 59 ? -6.457 -7.891 -6.445 1 98.88 59 ASP A N 1
ATOM 434 C CA . ASP A 1 59 ? -5.496 -8.625 -7.27 1 98.88 59 ASP A CA 1
ATOM 435 C C . ASP A 1 59 ? -4.375 -9.211 -6.414 1 98.88 59 ASP A C 1
ATOM 437 O O . ASP A 1 59 ? -3.572 -8.469 -5.844 1 98.88 59 ASP A O 1
ATOM 441 N N . PHE A 1 60 ? -4.281 -10.523 -6.352 1 98.69 60 PHE A N 1
ATOM 442 C CA . PHE A 1 60 ? -3.295 -11.227 -5.543 1 98.69 60 PHE A CA 1
ATOM 443 C C . PHE A 1 60 ? -2.053 -11.555 -6.367 1 98.69 60 PHE A C 1
ATOM 445 O O . PHE A 1 60 ? -2.127 -12.289 -7.352 1 98.69 60 PHE A O 1
ATOM 452 N N . GLY A 1 61 ? -0.9 -11.055 -5.898 1 97.94 61 GLY A N 1
ATOM 453 C CA . GLY A 1 61 ? 0.336 -11.148 -6.656 1 97.94 61 GLY A CA 1
ATOM 454 C C . GLY A 1 61 ? 0.449 -10.109 -7.75 1 97.94 61 GLY A C 1
ATOM 455 O O . GLY A 1 61 ? 0.752 -10.438 -8.898 1 97.94 61 GLY A O 1
ATOM 456 N N . CYS A 1 62 ? 0.277 -8.859 -7.332 1 97.81 62 CYS A N 1
ATOM 457 C CA . CYS A 1 62 ? 0.076 -7.797 -8.312 1 97.81 62 CYS A CA 1
ATOM 458 C C . CYS A 1 62 ? 1.406 -7.332 -8.898 1 97.81 62 CYS A C 1
ATOM 460 O O . CYS A 1 62 ? 1.442 -6.727 -9.969 1 97.81 62 CYS A O 1
ATOM 462 N N . SER A 1 63 ? 2.459 -7.566 -8.234 1 96.62 63 SER A N 1
ATOM 463 C CA . SER A 1 63 ? 3.75 -6.988 -8.594 1 96.62 63 SER A CA 1
ATOM 464 C C . SER A 1 63 ? 3.643 -5.477 -8.789 1 96.62 63 SER A C 1
ATOM 466 O O . SER A 1 63 ? 2.951 -4.797 -8.031 1 96.62 63 SER A O 1
ATOM 468 N N . THR A 1 64 ? 4.348 -4.805 -9.703 1 93 64 THR A N 1
ATOM 469 C CA . THR A 1 64 ? 4.477 -3.352 -9.719 1 93 64 THR A CA 1
ATOM 470 C C . THR A 1 64 ? 3.695 -2.75 -10.883 1 93 64 THR A C 1
ATOM 472 O O . THR A 1 64 ? 3.74 -1.538 -11.109 1 93 64 THR A O 1
ATOM 475 N N . GLY A 1 65 ? 2.877 -3.387 -11.688 1 80.62 65 GLY A N 1
ATOM 476 C CA . GLY A 1 65 ? 2.02 -2.73 -12.664 1 80.62 65 GLY A CA 1
ATOM 477 C C . GLY A 1 65 ? 2.049 -3.395 -14.023 1 80.62 65 GLY A C 1
ATOM 478 O O . GLY A 1 65 ? 1.644 -4.551 -14.164 1 80.62 65 GLY A O 1
ATOM 479 N N . PRO A 1 66 ? 2.574 -3.096 -15 1 87.75 66 PRO A N 1
ATOM 480 C CA . PRO A 1 66 ? 1.436 -2.68 -15.82 1 87.75 66 PRO A CA 1
ATOM 481 C C . PRO A 1 66 ? 0.392 -3.781 -15.984 1 87.75 66 PRO A C 1
ATOM 483 O O . PRO A 1 66 ? -0.788 -3.492 -16.203 1 87.75 66 PRO A O 1
ATOM 486 N N . ASN A 1 67 ? 0.747 -5.055 -15.805 1 94.19 67 ASN A N 1
ATOM 487 C CA . ASN A 1 67 ? -0.151 -6.168 -16.094 1 94.19 67 ASN A CA 1
ATOM 488 C C . ASN A 1 67 ? -1.357 -6.172 -15.156 1 94.19 67 ASN A C 1
ATOM 490 O O . ASN A 1 67 ? -2.49 -6.371 -15.602 1 94.19 67 ASN A O 1
ATOM 494 N N . THR A 1 68 ? -1.091 -5.871 -13.891 1 97.56 68 THR A N 1
ATOM 495 C CA . THR A 1 68 ? -2.182 -5.855 -12.922 1 97.56 68 THR A CA 1
ATOM 496 C C . THR A 1 68 ? -3.199 -4.773 -13.273 1 97.56 68 THR A C 1
ATOM 498 O O . THR A 1 68 ? -4.402 -4.953 -13.062 1 97.56 68 THR A O 1
ATOM 501 N N . PHE A 1 69 ? -2.807 -3.678 -13.82 1 97.88 69 PHE A N 1
ATOM 502 C CA . PHE A 1 69 ? -3.711 -2.584 -14.148 1 97.88 69 PHE A CA 1
ATOM 503 C C . PHE A 1 69 ? -4.629 -2.969 -15.305 1 97.88 69 PHE A C 1
ATOM 505 O O . PHE A 1 69 ? -5.797 -2.584 -15.336 1 97.88 69 PHE A O 1
ATOM 512 N N . ILE A 1 70 ? -4.094 -3.736 -16.219 1 96.88 70 ILE A N 1
ATOM 513 C CA . ILE A 1 70 ? -4.895 -4.215 -17.344 1 96.88 70 ILE A CA 1
ATOM 514 C C . ILE A 1 70 ? -5.98 -5.16 -16.828 1 96.88 70 ILE A C 1
ATOM 516 O O . ILE A 1 70 ? -7.145 -5.039 -17.219 1 96.88 70 ILE A O 1
ATOM 520 N N . ALA A 1 71 ? -5.582 -6.094 -16 1 98 71 ALA A N 1
ATOM 521 C CA . ALA A 1 71 ? -6.539 -7.035 -15.43 1 98 71 ALA A CA 1
ATOM 522 C C . ALA A 1 71 ? -7.637 -6.309 -14.664 1 98 71 ALA A C 1
ATOM 524 O O . ALA A 1 71 ? -8.828 -6.586 -14.852 1 98 71 ALA A O 1
ATOM 525 N N . ILE A 1 72 ? -7.277 -5.332 -13.852 1 98.56 72 ILE A N 1
ATOM 526 C CA . ILE A 1 72 ? -8.211 -4.602 -13 1 98.56 72 ILE A CA 1
ATOM 527 C C . ILE A 1 72 ? -9.141 -3.75 -13.859 1 98.56 72 ILE A C 1
ATOM 529 O O . ILE A 1 72 ? -10.344 -3.688 -13.617 1 98.56 72 ILE A O 1
ATOM 533 N N . GLN A 1 73 ? -8.555 -3.098 -14.836 1 97.94 73 GLN A N 1
ATOM 534 C CA . GLN A 1 73 ? -9.383 -2.299 -15.734 1 97.94 73 GLN A CA 1
ATOM 535 C C . GLN A 1 73 ? -10.445 -3.154 -16.406 1 97.94 73 GLN A C 1
ATOM 537 O O . GLN A 1 73 ? -11.609 -2.744 -16.516 1 97.94 73 GLN A O 1
ATOM 542 N N . THR A 1 74 ? -10.047 -4.316 -16.875 1 98.31 74 THR A N 1
ATOM 543 C CA . THR A 1 74 ? -10.977 -5.246 -17.516 1 98.31 74 THR A CA 1
ATOM 544 C C . THR A 1 74 ? -12.117 -5.609 -16.562 1 98.31 74 THR A C 1
ATOM 546 O O . THR A 1 74 ? -13.281 -5.578 -16.953 1 98.31 74 THR A O 1
ATOM 549 N N . ILE A 1 75 ? -11.781 -5.93 -15.352 1 98.75 75 ILE A N 1
ATOM 550 C CA . ILE A 1 75 ? -12.758 -6.367 -14.359 1 98.75 75 ILE A CA 1
ATOM 551 C C . ILE A 1 75 ? -13.688 -5.211 -14 1 98.75 75 ILE A C 1
ATOM 553 O O . ILE A 1 75 ? -14.906 -5.363 -14 1 98.75 75 ILE A O 1
ATOM 557 N N . VAL A 1 76 ? -13.164 -4.027 -13.703 1 98.56 76 VAL A N 1
ATOM 558 C CA . VAL A 1 76 ? -13.945 -2.852 -13.32 1 98.56 76 VAL A CA 1
ATOM 559 C C . VAL A 1 76 ? -14.914 -2.488 -14.445 1 98.56 76 VAL A C 1
ATOM 561 O O . VAL A 1 76 ? -16.094 -2.256 -14.195 1 98.56 76 VAL A O 1
ATOM 564 N N . GLU A 1 77 ? -14.43 -2.49 -15.664 1 98.25 77 GLU A N 1
ATOM 565 C CA . GLU A 1 77 ? -15.273 -2.129 -16.797 1 98.25 77 GLU A CA 1
ATOM 566 C C . GLU A 1 77 ? -16.391 -3.15 -17.016 1 98.25 77 GLU A C 1
ATOM 568 O O . GLU A 1 77 ? -17.531 -2.781 -17.297 1 98.25 77 GLU A O 1
ATOM 573 N N . ALA A 1 78 ? -16.047 -4.398 -16.906 1 98.56 78 ALA A N 1
ATOM 574 C CA . ALA A 1 78 ? -17.031 -5.449 -17.078 1 98.56 78 ALA A CA 1
ATOM 575 C C . ALA A 1 78 ? -18.141 -5.348 -16.031 1 98.56 78 ALA A C 1
ATOM 577 O O . ALA A 1 78 ? -19.328 -5.441 -16.344 1 98.56 78 ALA A O 1
ATOM 578 N N . VAL A 1 79 ? -17.766 -5.145 -14.773 1 97.56 79 VAL A N 1
ATOM 579 C CA . VAL A 1 79 ? -18.719 -5.047 -13.688 1 97.56 79 VAL A CA 1
ATOM 580 C C . VAL A 1 79 ? -19.578 -3.787 -13.852 1 97.56 79 VAL A C 1
ATOM 582 O O . VAL A 1 79 ? -20.797 -3.828 -13.703 1 97.56 79 VAL A O 1
ATOM 585 N N . ARG A 1 80 ? -18.922 -2.684 -14.141 1 96.81 80 ARG A N 1
ATOM 586 C CA . ARG A 1 80 ? -19.625 -1.425 -14.352 1 96.81 80 ARG A CA 1
ATOM 587 C C . ARG A 1 80 ? -20.688 -1.563 -15.445 1 96.81 80 ARG A C 1
ATOM 589 O O . ARG A 1 80 ? -21.844 -1.17 -15.258 1 96.81 80 ARG A O 1
ATOM 596 N N . LYS A 1 81 ? -20.25 -2.105 -16.578 1 97.25 81 LYS A N 1
ATOM 597 C CA . LYS A 1 81 ? -21.156 -2.279 -17.703 1 97.25 81 LYS A CA 1
ATOM 598 C C . LYS A 1 81 ? -22.344 -3.166 -17.328 1 97.25 81 LYS A C 1
ATOM 600 O O . LYS A 1 81 ? -23.469 -2.916 -17.75 1 97.25 81 LYS A O 1
ATOM 605 N N . LYS A 1 82 ? -22.078 -4.172 -16.562 1 96.5 82 LYS A N 1
ATOM 606 C CA . LYS A 1 82 ? -23.156 -5.059 -16.141 1 96.5 82 LYS A CA 1
ATOM 607 C C . LYS A 1 82 ? -24.156 -4.316 -15.273 1 96.5 82 LYS A C 1
ATOM 609 O O . LYS A 1 82 ? -25.375 -4.488 -15.438 1 96.5 82 LYS A O 1
ATOM 614 N N . PHE A 1 83 ? -23.734 -3.516 -14.328 1 93.69 83 PHE A N 1
ATOM 615 C CA . PHE A 1 83 ? -24.625 -2.721 -13.484 1 93.69 83 PHE A CA 1
ATOM 616 C C . PHE A 1 83 ? -25.438 -1.747 -14.328 1 93.69 83 PHE A C 1
ATOM 618 O O . PHE A 1 83 ? -26.641 -1.606 -14.125 1 93.69 83 PHE A O 1
ATOM 625 N N . GLU A 1 84 ? -24.734 -1.138 -15.281 1 94.38 84 GLU A N 1
ATOM 626 C CA . GLU A 1 84 ? -25.406 -0.172 -16.156 1 94.38 84 GLU A CA 1
ATOM 627 C C . GLU A 1 84 ? -26.5 -0.84 -16.984 1 94.38 84 GLU A C 1
ATOM 629 O O . GLU A 1 84 ? -27.578 -0.272 -17.172 1 94.38 84 GLU A O 1
ATOM 634 N N . THR A 1 85 ? -26.188 -2.012 -17.453 1 94.5 85 THR A N 1
ATOM 635 C CA . THR A 1 85 ? -27.078 -2.713 -18.375 1 94.5 85 THR A CA 1
ATOM 636 C C . THR A 1 85 ? -28.234 -3.371 -17.625 1 94.5 85 THR A C 1
ATOM 638 O O . THR A 1 85 ? -29.375 -3.346 -18.078 1 94.5 85 THR A O 1
ATOM 641 N N . GLU A 1 86 ? -27.969 -3.879 -16.453 1 92.25 86 GLU A N 1
ATOM 642 C CA . GLU A 1 86 ? -28.953 -4.711 -15.781 1 92.25 86 GLU A CA 1
ATOM 643 C C . GLU A 1 86 ? -29.703 -3.914 -14.719 1 92.25 86 GLU A C 1
ATOM 645 O O . GLU A 1 86 ? -30.828 -4.281 -14.336 1 92.25 86 GLU A O 1
ATOM 650 N N . LEU A 1 87 ? -29.141 -2.945 -14.242 1 89.44 87 LEU A N 1
ATOM 651 C CA . LEU A 1 87 ? -29.797 -2.115 -13.242 1 89.44 87 LEU A CA 1
ATOM 652 C C . LEU A 1 87 ? -29.922 -0.674 -13.727 1 89.44 87 LEU A C 1
ATOM 654 O O . LEU A 1 87 ? -30.703 -0.385 -14.633 1 89.44 87 LEU A O 1
ATOM 658 N N . SER A 1 88 ? -29.109 0.302 -13.297 1 88 88 SER A N 1
ATOM 659 C CA . SER A 1 88 ? -29.094 1.689 -13.75 1 88 88 SER A CA 1
ATOM 660 C C . SER A 1 88 ? -27.75 2.348 -13.43 1 88 88 SER A C 1
ATOM 662 O O . SER A 1 88 ? -27 1.855 -12.586 1 88 88 SER A O 1
ATOM 664 N N . ASP A 1 89 ? -27.578 3.361 -14.047 1 88.94 89 ASP A N 1
ATOM 665 C CA . ASP A 1 89 ? -26.344 4.121 -13.852 1 88.94 89 ASP A CA 1
ATOM 666 C C . ASP A 1 89 ? -26.219 4.586 -12.406 1 88.94 89 ASP A C 1
ATOM 668 O O . ASP A 1 89 ? -25.109 4.664 -11.867 1 88.94 89 ASP A O 1
ATOM 672 N N . SER A 1 90 ? -27.297 4.926 -11.875 1 86.38 90 SER A N 1
ATOM 673 C CA . SER A 1 90 ? -27.297 5.457 -10.516 1 86.38 90 SER A CA 1
ATOM 674 C C . SER A 1 90 ? -26.984 4.367 -9.492 1 86.38 90 SER A C 1
ATOM 676 O O . SER A 1 90 ? -26.672 4.664 -8.344 1 86.38 90 SER A O 1
ATOM 678 N N . ARG A 1 91 ? -26.984 3.08 -10.023 1 89.06 91 ARG A N 1
ATOM 679 C CA . ARG A 1 91 ? -26.766 1.958 -9.109 1 89.06 91 ARG A CA 1
ATOM 680 C C . ARG A 1 91 ? -25.359 1.396 -9.25 1 89.06 91 ARG A C 1
ATOM 682 O O . ARG A 1 91 ? -25 0.428 -8.578 1 89.06 91 ARG A O 1
ATOM 689 N N . VAL A 1 92 ? -24.594 1.984 -10.141 1 92.69 92 VAL A N 1
ATOM 690 C CA . VAL A 1 92 ? -23.203 1.553 -10.273 1 92.69 92 VAL A CA 1
ATOM 691 C C . VAL A 1 92 ? -22.453 1.857 -8.992 1 92.69 92 VAL A C 1
ATOM 693 O O . VAL A 1 92 ? -22.422 3.002 -8.531 1 92.69 92 VAL A O 1
ATOM 696 N N . PRO A 1 93 ? -21.891 0.868 -8.383 1 94.44 93 PRO A N 1
ATOM 697 C CA . PRO A 1 93 ? -21.141 1.113 -7.145 1 94.44 93 PRO A CA 1
ATOM 698 C C . PRO A 1 93 ? -19.828 1.828 -7.391 1 94.44 93 PRO A C 1
ATOM 700 O O . PRO A 1 93 ? -19.328 1.865 -8.523 1 94.44 93 PRO A O 1
ATOM 703 N N . GLU A 1 94 ? -19.297 2.42 -6.328 1 96.06 94 GLU A N 1
ATOM 704 C CA . GLU A 1 94 ? -17.891 2.824 -6.367 1 96.06 94 GLU A CA 1
ATOM 705 C C . GLU A 1 94 ? -16.969 1.619 -6.238 1 96.06 94 GLU A C 1
ATOM 707 O O . GLU A 1 94 ? -17.297 0.641 -5.566 1 96.06 94 GLU A O 1
ATOM 712 N N . PHE A 1 95 ? -15.852 1.696 -6.91 1 97.62 95 PHE A N 1
ATOM 713 C CA . PHE A 1 95 ? -14.93 0.568 -6.914 1 97.62 95 PHE A CA 1
ATOM 714 C C . PHE A 1 95 ? -13.727 0.851 -6.02 1 97.62 95 PHE A C 1
ATOM 716 O O . PHE A 1 95 ? -13.156 1.941 -6.066 1 97.62 95 PHE A O 1
ATOM 723 N N . GLN A 1 96 ? -13.43 -0.022 -5.168 1 98.5 96 GLN A N 1
ATOM 724 C CA . GLN A 1 96 ? -12.18 -0.048 -4.422 1 98.5 96 GLN A CA 1
ATOM 725 C C . GLN A 1 96 ? -11.336 -1.257 -4.812 1 98.5 96 GLN A C 1
ATOM 727 O O . GLN A 1 96 ? -11.812 -2.393 -4.777 1 98.5 96 GLN A O 1
ATOM 732 N N . VAL A 1 97 ? -10.133 -1.03 -5.199 1 98.81 97 VAL A N 1
ATOM 733 C CA . VAL A 1 97 ? -9.266 -2.094 -5.695 1 98.81 97 VAL A CA 1
ATOM 734 C C . VAL A 1 97 ? -8.055 -2.24 -4.777 1 98.81 97 VAL A C 1
ATOM 736 O O . VAL A 1 97 ? -7.387 -1.254 -4.453 1 98.81 97 VAL A O 1
ATOM 739 N N . PHE A 1 98 ? -7.805 -3.48 -4.371 1 98.88 98 PHE A N 1
ATOM 740 C CA . PHE A 1 98 ? -6.66 -3.828 -3.535 1 98.88 98 PHE A CA 1
ATOM 741 C C . PHE A 1 98 ? -5.602 -4.566 -4.344 1 98.88 98 PHE A C 1
ATOM 743 O O . PHE A 1 98 ? -5.887 -5.598 -4.957 1 98.88 98 PHE A O 1
ATOM 750 N N . PHE A 1 99 ? -4.438 -4.012 -4.332 1 98.81 99 PHE A N 1
ATOM 751 C CA . PHE A 1 99 ? -3.285 -4.668 -4.938 1 98.81 99 PHE A CA 1
ATOM 752 C C . PHE A 1 99 ? -2.441 -5.367 -3.877 1 98.81 99 PHE A C 1
ATOM 754 O O . PHE A 1 99 ? -1.752 -4.711 -3.094 1 98.81 99 PHE A O 1
ATOM 761 N N . ASN A 1 100 ? -2.5 -6.684 -3.904 1 98.81 100 ASN A N 1
ATOM 762 C CA . ASN A 1 100 ? -1.814 -7.477 -2.889 1 98.81 100 ASN A CA 1
ATOM 763 C C . ASN A 1 100 ? -0.538 -8.109 -3.438 1 98.81 100 ASN A C 1
ATOM 765 O O . ASN A 1 100 ? -0.528 -8.633 -4.555 1 98.81 100 ASN A O 1
ATOM 769 N N . ASP A 1 101 ? 0.452 -8.039 -2.711 1 98.19 101 ASP A N 1
ATOM 770 C CA . ASP A 1 101 ? 1.695 -8.766 -2.959 1 98.19 101 ASP A CA 1
ATOM 771 C C . ASP A 1 101 ? 2.52 -8.891 -1.68 1 98.19 101 ASP A C 1
ATOM 773 O O . ASP A 1 101 ? 2.104 -8.422 -0.617 1 98.19 101 ASP A O 1
ATOM 777 N N . ARG A 1 102 ? 3.615 -9.586 -1.761 1 96.62 102 ARG A N 1
ATOM 778 C CA . ARG A 1 102 ? 4.512 -9.758 -0.624 1 96.62 102 ARG A CA 1
ATOM 779 C C . ARG A 1 102 ? 4.98 -8.406 -0.092 1 96.62 102 ARG A C 1
ATOM 781 O O . ARG A 1 102 ? 5.008 -7.418 -0.829 1 96.62 102 ARG A O 1
ATOM 788 N N . ILE A 1 103 ? 5.406 -8.406 1.164 1 96.38 103 ILE A N 1
ATOM 789 C CA . ILE A 1 103 ? 5.879 -7.195 1.832 1 96.38 103 ILE A CA 1
ATOM 790 C C . ILE A 1 103 ? 7.066 -6.613 1.066 1 96.38 103 ILE A C 1
ATOM 792 O O . ILE A 1 103 ? 7.219 -5.395 0.979 1 96.38 103 ILE A O 1
ATOM 796 N N . SER A 1 104 ? 7.855 -7.469 0.429 1 95.5 104 SER A N 1
ATOM 797 C CA . SER A 1 104 ? 9.078 -7.059 -0.255 1 95.5 104 SER A CA 1
ATOM 798 C C . SER A 1 104 ? 8.773 -6.457 -1.623 1 95.5 104 SER A C 1
ATOM 800 O O . SER A 1 104 ? 9.672 -5.977 -2.311 1 95.5 104 SER A O 1
ATOM 802 N N . ASN A 1 105 ? 7.52 -6.535 -2.021 1 97.19 105 ASN A N 1
ATOM 803 C CA . ASN A 1 105 ? 7.16 -5.922 -3.297 1 97.19 105 ASN A CA 1
ATOM 804 C C . ASN A 1 105 ? 7.477 -4.43 -3.312 1 97.19 105 ASN A C 1
ATOM 806 O O . ASN A 1 105 ? 7.512 -3.789 -2.262 1 97.19 105 ASN A O 1
ATOM 810 N N . ASP A 1 106 ? 7.73 -3.943 -4.48 1 97.56 106 ASP A N 1
ATOM 811 C CA . ASP A 1 106 ? 7.973 -2.516 -4.66 1 97.56 106 ASP A CA 1
ATOM 812 C C . ASP A 1 106 ? 6.66 -1.748 -4.801 1 97.56 106 ASP A C 1
ATOM 814 O O . ASP A 1 106 ? 6.293 -1.33 -5.898 1 97.56 106 ASP A O 1
ATOM 818 N N . PHE A 1 107 ? 6.02 -1.384 -3.752 1 98.25 107 PHE A N 1
ATOM 819 C CA . PHE A 1 107 ? 4.742 -0.676 -3.744 1 98.25 107 PHE A CA 1
ATOM 820 C C . PHE A 1 107 ? 4.93 0.778 -4.16 1 98.25 107 PHE A C 1
ATOM 822 O O . PHE A 1 107 ? 4.012 1.395 -4.711 1 98.25 107 PHE A O 1
ATOM 829 N N . ASN A 1 108 ? 6.121 1.332 -3.852 1 97.62 108 ASN A N 1
ATOM 830 C CA . ASN A 1 108 ? 6.383 2.691 -4.312 1 97.62 108 ASN A CA 1
ATOM 831 C C . ASN A 1 108 ? 6.215 2.812 -5.824 1 97.62 108 ASN A C 1
ATOM 833 O O . ASN A 1 108 ? 5.508 3.699 -6.305 1 97.62 108 ASN A O 1
ATOM 837 N N . THR A 1 109 ? 6.844 1.875 -6.539 1 97.69 109 THR A N 1
ATOM 838 C CA . THR A 1 109 ? 6.738 1.883 -7.996 1 97.69 109 THR A CA 1
ATOM 839 C C . THR A 1 109 ? 5.305 1.606 -8.43 1 97.69 109 THR A C 1
ATOM 841 O O . THR A 1 109 ? 4.801 2.24 -9.359 1 97.69 109 THR A O 1
ATOM 844 N N . LEU A 1 110 ? 4.652 0.671 -7.754 1 98.19 110 LEU A N 1
ATOM 845 C CA . LEU A 1 110 ? 3.26 0.365 -8.055 1 98.19 110 LEU A CA 1
ATOM 846 C C . LEU A 1 110 ? 2.396 1.62 -7.973 1 98.19 110 LEU A C 1
ATOM 848 O O . LEU A 1 110 ? 1.668 1.941 -8.914 1 98.19 110 LEU A O 1
ATOM 852 N N . PHE A 1 111 ? 2.492 2.346 -6.926 1 97.88 111 PHE A N 1
ATOM 853 C CA . PHE A 1 111 ? 1.636 3.502 -6.688 1 97.88 111 PHE A CA 1
ATOM 854 C C . PHE A 1 111 ? 1.979 4.637 -7.645 1 97.88 111 PHE A C 1
ATOM 856 O O . PHE A 1 111 ? 1.088 5.336 -8.133 1 97.88 111 PHE A O 1
ATOM 863 N N . ALA A 1 112 ? 3.236 4.801 -7.898 1 96.44 112 ALA A N 1
ATOM 864 C CA . ALA A 1 112 ? 3.66 5.832 -8.844 1 96.44 112 ALA A CA 1
ATOM 865 C C . ALA A 1 112 ? 3.152 5.531 -10.25 1 96.44 112 ALA A C 1
ATOM 867 O O . ALA A 1 112 ? 3.043 6.434 -11.086 1 96.44 112 ALA A O 1
ATOM 868 N N . SER A 1 113 ? 2.832 4.242 -10.492 1 96.88 113 SER A N 1
ATOM 869 C CA . SER A 1 113 ? 2.465 3.818 -11.836 1 96.88 113 SER A CA 1
ATOM 870 C C . SER A 1 113 ? 0.954 3.674 -11.984 1 96.88 113 SER A C 1
ATOM 872 O O . SER A 1 113 ? 0.461 3.271 -13.039 1 96.88 113 SER A O 1
ATOM 874 N N . LEU A 1 114 ? 0.243 4.016 -11 1 97.56 114 LEU A N 1
ATOM 875 C CA . LEU A 1 114 ? -1.21 3.91 -11.078 1 97.56 114 LEU A CA 1
ATOM 876 C C . LEU A 1 114 ? -1.752 4.727 -12.242 1 97.56 114 LEU A C 1
ATOM 878 O O . LEU A 1 114 ? -1.327 5.859 -12.469 1 97.56 114 LEU A O 1
ATOM 882 N N . PRO A 1 115 ? -2.688 4.164 -12.969 1 96.56 115 PRO A N 1
ATOM 883 C CA . PRO A 1 115 ? -3.277 4.945 -14.062 1 96.56 115 PRO A CA 1
ATOM 884 C C . PRO A 1 115 ? -4.004 6.195 -13.562 1 96.56 115 PRO A C 1
ATOM 886 O O . PRO A 1 115 ? -4.84 6.109 -12.656 1 96.56 115 PRO A O 1
ATOM 889 N N . PRO A 1 116 ? -3.781 7.328 -14.125 1 93.5 116 PRO A N 1
ATOM 890 C CA . PRO A 1 116 ? -4.41 8.562 -13.648 1 93.5 116 PRO A CA 1
ATOM 891 C C . PRO A 1 116 ? -5.914 8.594 -13.906 1 93.5 116 PRO A C 1
ATOM 893 O O . PRO A 1 116 ? -6.656 9.242 -13.164 1 93.5 116 PRO A O 1
ATOM 896 N N . GLU A 1 117 ? -6.387 7.875 -14.922 1 94.88 117 GLU A N 1
ATOM 897 C CA . GLU A 1 117 ? -7.797 7.941 -15.289 1 94.88 117 GLU A CA 1
ATOM 898 C C . GLU A 1 117 ? -8.586 6.797 -14.664 1 94.88 117 GLU A C 1
ATOM 900 O O . GLU A 1 117 ? -9.734 6.555 -15.031 1 94.88 117 GLU A O 1
ATOM 905 N N . ARG A 1 118 ? -7.953 6.191 -13.75 1 96 118 ARG A N 1
ATOM 906 C CA . ARG A 1 118 ? -8.617 5.047 -13.125 1 96 118 ARG A CA 1
ATOM 907 C C . ARG A 1 118 ? -9.914 5.469 -12.445 1 96 118 ARG A C 1
ATOM 909 O O . ARG A 1 118 ? -9.992 6.551 -11.867 1 96 118 ARG A O 1
ATOM 916 N N . LYS A 1 119 ? -10.93 4.637 -12.492 1 97.12 119 LYS A N 1
ATOM 917 C CA . LYS A 1 119 ? -12.234 4.891 -11.891 1 97.12 119 LYS A CA 1
ATOM 918 C C . LYS A 1 119 ? -12.445 4.023 -10.656 1 97.12 119 LYS A C 1
ATOM 920 O O . LYS A 1 119 ? -13.516 3.426 -10.484 1 97.12 119 LYS A O 1
ATOM 925 N N . TYR A 1 120 ? -11.43 3.891 -9.883 1 98.38 120 TYR A N 1
ATOM 926 C CA . TYR A 1 120 ? -11.484 3.148 -8.633 1 98.38 120 TYR A CA 1
ATOM 927 C C . TYR A 1 120 ? -10.516 3.734 -7.609 1 98.38 120 TYR A C 1
ATOM 929 O O . TYR A 1 120 ? -9.547 4.395 -7.977 1 98.38 120 TYR A O 1
ATOM 937 N N . TYR A 1 121 ? -10.82 3.57 -6.355 1 98.56 121 TYR A N 1
ATOM 938 C CA . TYR A 1 121 ? -9.898 3.895 -5.27 1 98.56 121 TYR A CA 1
ATOM 939 C C . TYR A 1 121 ? -8.906 2.76 -5.039 1 98.56 121 TYR A C 1
ATOM 941 O O . TYR A 1 121 ? -9.305 1.612 -4.832 1 98.56 121 TYR A O 1
ATOM 949 N N . ALA A 1 122 ? -7.637 3.074 -5.066 1 98.62 122 ALA A N 1
ATOM 950 C CA . ALA A 1 122 ? -6.594 2.055 -5.035 1 98.62 122 ALA A CA 1
ATOM 951 C C . ALA A 1 122 ? -5.977 1.946 -3.645 1 98.62 122 ALA A C 1
ATOM 953 O O . ALA A 1 122 ? -5.797 2.953 -2.957 1 98.62 122 ALA A O 1
ATOM 954 N N . ALA A 1 123 ? -5.625 0.739 -3.264 1 98.88 123 ALA A N 1
ATOM 955 C CA . ALA A 1 123 ? -4.863 0.469 -2.047 1 98.88 123 ALA A CA 1
ATOM 956 C C . ALA A 1 123 ? -3.891 -0.688 -2.252 1 98.88 123 ALA A C 1
ATOM 958 O O . ALA A 1 123 ? -4.16 -1.604 -3.031 1 98.88 123 ALA A O 1
ATOM 959 N N . GLY A 1 124 ? -2.738 -0.589 -1.643 1 98.81 124 GLY A N 1
ATOM 960 C CA . GLY A 1 124 ? -1.787 -1.688 -1.611 1 98.81 124 GLY A CA 1
ATOM 961 C C . GLY A 1 124 ? -1.863 -2.508 -0.338 1 98.81 124 GLY A C 1
ATOM 962 O O . GLY A 1 124 ? -2.002 -1.955 0.755 1 98.81 124 GLY A O 1
ATOM 963 N N . VAL A 1 125 ? -1.796 -3.799 -0.458 1 98.88 125 VAL A N 1
ATOM 964 C CA . VAL A 1 125 ? -1.913 -4.703 0.682 1 98.88 125 VAL A CA 1
ATOM 965 C C . VAL A 1 125 ? -0.687 -5.609 0.751 1 98.88 125 VAL A C 1
ATOM 967 O O . VAL A 1 125 ? -0.53 -6.516 -0.071 1 98.88 125 VAL A O 1
ATOM 970 N N . PRO A 1 126 ? 0.172 -5.379 1.733 1 98.19 126 PRO A N 1
ATOM 971 C CA . PRO A 1 126 ? 1.355 -6.23 1.885 1 98.19 126 PRO A CA 1
ATOM 972 C C . PRO A 1 126 ? 1.045 -7.555 2.578 1 98.19 126 PRO A C 1
ATOM 974 O O . PRO A 1 126 ? 0.273 -7.586 3.539 1 98.19 126 PRO A O 1
ATOM 977 N N . GLY A 1 127 ? 1.614 -8.609 2.033 1 97.44 127 GLY A N 1
ATOM 978 C CA . GLY A 1 127 ? 1.497 -9.898 2.701 1 97.44 127 GLY A CA 1
ATOM 979 C C . GLY A 1 127 ? 1.371 -11.062 1.737 1 97.44 127 GLY A C 1
ATOM 980 O O . GLY A 1 127 ? 1.021 -10.875 0.57 1 97.44 127 GLY A O 1
ATOM 981 N N . SER A 1 128 ? 1.584 -12.219 2.256 1 97 128 SER A N 1
ATOM 982 C CA . SER A 1 128 ? 1.458 -13.43 1.447 1 97 128 SER A CA 1
ATOM 983 C C . SER A 1 128 ? -0.006 -13.797 1.224 1 97 128 SER A C 1
ATOM 985 O O . SER A 1 128 ? -0.784 -13.875 2.176 1 97 128 SER A O 1
ATOM 987 N N . PHE A 1 129 ? -0.362 -14.055 -0.022 1 97.94 129 PHE A N 1
ATOM 988 C CA . PHE A 1 129 ? -1.751 -14.383 -0.316 1 97.94 129 PHE A CA 1
ATOM 989 C C . PHE A 1 129 ? -2.072 -15.805 0.132 1 97.94 129 PHE A C 1
ATOM 991 O O . PHE A 1 129 ? -3.225 -16.234 0.06 1 97.94 129 PHE A O 1
ATOM 998 N N . TYR A 1 130 ? -1.102 -16.547 0.659 1 97.69 130 TYR A N 1
ATOM 999 C CA . TYR A 1 130 ? -1.38 -17.859 1.218 1 97.69 130 TYR A CA 1
ATOM 1000 C C . TYR A 1 130 ? -1.98 -17.75 2.613 1 97.69 130 TYR A C 1
ATOM 1002 O O . TYR A 1 130 ? -2.402 -18.75 3.199 1 97.69 130 TYR A O 1
ATOM 1010 N N . GLU A 1 131 ? -2.039 -16.562 3.115 1 96.94 131 GLU A N 1
ATOM 1011 C CA . GLU A 1 131 ? -2.725 -16.234 4.359 1 96.94 131 GLU A CA 1
ATOM 1012 C C . GLU A 1 131 ? -3.836 -15.211 4.113 1 96.94 131 GLU A C 1
ATOM 1014 O O . GLU A 1 131 ? -3.889 -14.586 3.055 1 96.94 131 GLU A O 1
ATOM 1019 N N . ARG A 1 132 ? -4.652 -15.125 5.121 1 97.56 132 ARG A N 1
ATOM 1020 C CA . ARG A 1 132 ? -5.715 -14.125 5.027 1 97.56 132 ARG A CA 1
ATOM 1021 C C . ARG A 1 132 ? -5.145 -12.711 5.047 1 97.56 132 ARG A C 1
ATOM 1023 O O . ARG A 1 132 ? -4.25 -12.406 5.84 1 97.56 132 ARG A O 1
ATOM 1030 N N . GLN A 1 133 ? -5.637 -11.914 4.109 1 98.44 133 GLN A N 1
ATOM 1031 C CA . GLN A 1 133 ? -5.145 -10.539 3.998 1 98.44 133 GLN A CA 1
ATOM 1032 C C . GLN A 1 133 ? -6.285 -9.539 4.148 1 98.44 133 GLN A C 1
ATOM 1034 O O . GLN A 1 133 ? -6.051 -8.328 4.199 1 98.44 133 GLN A O 1
ATOM 1039 N N . PHE A 1 134 ? -7.516 -10 4.266 1 98.44 134 PHE A N 1
ATOM 1040 C CA . PHE A 1 134 ? -8.688 -9.133 4.301 1 98.44 134 PHE A CA 1
ATOM 1041 C C . PHE A 1 134 ? -9.688 -9.617 5.348 1 98.44 134 PHE A C 1
ATOM 1043 O O . PHE A 1 134 ? -9.664 -10.781 5.746 1 98.44 134 PHE A O 1
ATOM 1050 N N . PRO A 1 135 ? -10.57 -8.688 5.793 1 97.44 135 PRO A N 1
ATOM 1051 C CA . PRO A 1 135 ? -11.656 -9.117 6.68 1 97.44 135 PRO A CA 1
ATOM 1052 C C . PRO A 1 135 ? -12.594 -10.125 6.023 1 97.44 135 PRO A C 1
ATOM 1054 O O . PRO A 1 135 ? -12.602 -10.258 4.797 1 97.44 135 PRO A O 1
ATOM 1057 N N . LYS A 1 136 ? -13.297 -10.797 6.883 1 95.88 136 LYS A N 1
ATOM 1058 C CA . LYS A 1 136 ? -14.273 -11.781 6.418 1 95.88 136 LYS A CA 1
ATOM 1059 C C . LYS A 1 136 ? -15.312 -11.133 5.512 1 95.88 136 LYS A C 1
ATOM 1061 O O . LYS A 1 136 ? -15.781 -10.031 5.785 1 95.88 136 LYS A O 1
ATOM 1066 N N . ASP A 1 137 ? -15.617 -11.773 4.375 1 94.06 137 ASP A N 1
ATOM 1067 C CA . ASP A 1 137 ? -16.703 -11.398 3.473 1 94.06 137 ASP A CA 1
ATOM 1068 C C . ASP A 1 137 ? -16.578 -9.945 3.027 1 94.06 137 ASP A C 1
ATOM 1070 O O . ASP A 1 137 ? -17.562 -9.195 3.051 1 94.06 137 ASP A O 1
ATOM 1074 N N . SER A 1 138 ? -15.398 -9.57 2.676 1 94.88 138 SER A N 1
ATOM 1075 C CA . SER A 1 138 ? -15.172 -8.164 2.373 1 94.88 138 SER A CA 1
ATOM 1076 C C . SER A 1 138 ? -14.891 -7.953 0.888 1 94.88 138 SER A C 1
ATOM 1078 O O . SER A 1 138 ? -14.953 -6.824 0.393 1 94.88 138 SER A O 1
ATOM 1080 N N . LEU A 1 139 ? -14.602 -9 0.144 1 96.5 139 LEU A N 1
ATOM 1081 C CA . LEU A 1 139 ? -14.281 -8.891 -1.276 1 96.5 139 LEU A CA 1
ATOM 1082 C C . LEU A 1 139 ? -15.43 -9.414 -2.129 1 96.5 139 LEU A C 1
ATOM 1084 O O . LEU A 1 139 ? -16.109 -10.375 -1.75 1 96.5 139 LEU A O 1
ATOM 1088 N N . HIS A 1 140 ? -15.586 -8.781 -3.303 1 96.81 140 HIS A N 1
ATOM 1089 C CA . HIS A 1 140 ? -16.625 -9.203 -4.242 1 96.81 140 HIS A CA 1
ATOM 1090 C C . HIS A 1 140 ? -16.016 -9.93 -5.438 1 96.81 140 HIS A C 1
ATOM 1092 O O . HIS A 1 140 ? -16.688 -10.75 -6.074 1 96.81 140 HIS A O 1
ATOM 1098 N N . PHE A 1 141 ? -14.805 -9.594 -5.734 1 98.38 141 PHE A N 1
ATOM 1099 C CA . PHE A 1 141 ? -14.078 -10.195 -6.848 1 98.38 141 PHE A CA 1
ATOM 1100 C C . PHE A 1 141 ? -12.594 -10.32 -6.523 1 98.38 141 PHE A C 1
ATOM 1102 O O . PHE A 1 141 ? -12 -9.406 -5.949 1 98.38 141 PHE A O 1
ATOM 1109 N N . ALA A 1 142 ? -12.031 -11.445 -6.848 1 98.81 142 ALA A N 1
ATOM 1110 C CA . ALA A 1 142 ? -10.594 -11.672 -6.695 1 98.81 142 ALA A CA 1
ATOM 1111 C C . ALA A 1 142 ? -9.961 -12.086 -8.016 1 98.81 142 ALA A C 1
ATOM 1113 O O . ALA A 1 142 ? -10.609 -12.727 -8.852 1 98.81 142 ALA A O 1
ATOM 1114 N N . HIS A 1 143 ? -8.766 -11.68 -8.172 1 98.88 143 HIS A N 1
ATOM 1115 C CA . HIS A 1 143 ? -7.973 -12.008 -9.359 1 98.88 143 HIS A CA 1
ATOM 1116 C C . HIS A 1 143 ? -6.555 -12.414 -8.977 1 98.88 143 HIS A C 1
ATOM 1118 O O . HIS A 1 143 ? -6 -11.906 -7.996 1 98.88 143 HIS A O 1
ATOM 1124 N N . SER A 1 144 ? -5.988 -13.344 -9.641 1 98.62 144 SER A N 1
ATOM 1125 C CA . SER A 1 144 ? -4.582 -13.711 -9.539 1 98.62 144 SER A CA 1
ATOM 1126 C C . SER A 1 144 ? -4.055 -14.266 -10.859 1 98.62 144 SER A C 1
ATOM 1128 O O . SER A 1 144 ? -4.707 -15.094 -11.492 1 98.62 144 SER A O 1
ATOM 1130 N N . SER A 1 145 ? -2.93 -13.758 -11.266 1 97.69 145 SER A N 1
ATOM 1131 C CA . SER A 1 145 ? -2.391 -14.211 -12.539 1 97.69 145 SER A CA 1
ATOM 1132 C C . SER A 1 145 ? -0.907 -14.547 -12.43 1 97.69 145 SER A C 1
ATOM 1134 O O . SER A 1 145 ? -0.113 -13.719 -11.977 1 97.69 145 SER A O 1
ATOM 1136 N N . CYS A 1 146 ? -0.544 -15.766 -12.836 1 96 146 CYS A N 1
ATOM 1137 C CA . CYS A 1 146 ? 0.831 -16.234 -12.945 1 96 146 CYS A CA 1
ATOM 1138 C C . CYS A 1 146 ? 1.548 -16.141 -11.602 1 96 146 CYS A C 1
ATOM 1140 O O . CYS A 1 146 ? 2.725 -15.789 -11.547 1 96 146 CYS A O 1
ATOM 1142 N N . THR A 1 147 ? 0.848 -16.406 -10.578 1 96.75 147 THR A N 1
ATOM 1143 C CA . THR A 1 147 ? 1.427 -16.297 -9.25 1 96.75 147 THR A CA 1
ATOM 1144 C C . THR A 1 147 ? 1.307 -17.609 -8.492 1 96.75 147 THR A C 1
ATOM 1146 O O . THR A 1 147 ? 2.143 -17.922 -7.645 1 96.75 147 THR A O 1
ATOM 1149 N N . LEU A 1 148 ? 0.311 -18.406 -8.812 1 97.44 148 LEU A N 1
ATOM 1150 C CA . LEU A 1 148 ? -0.029 -19.547 -7.992 1 97.44 148 LEU A CA 1
ATOM 1151 C C . LEU A 1 148 ? 0.901 -20.719 -8.289 1 97.44 148 LEU A C 1
ATOM 1153 O O . LEU A 1 148 ? 0.825 -21.766 -7.629 1 97.44 148 LEU A O 1
ATOM 1157 N N . ASN A 1 149 ? 1.765 -20.594 -9.242 1 96.31 149 ASN A N 1
ATOM 1158 C CA . ASN A 1 149 ? 2.785 -21.625 -9.453 1 96.31 149 ASN A CA 1
ATOM 1159 C C . ASN A 1 149 ? 3.965 -21.438 -8.5 1 96.31 149 ASN A C 1
ATOM 1161 O O . ASN A 1 149 ? 4.828 -22.312 -8.406 1 96.31 149 ASN A O 1
ATOM 1165 N N . TRP A 1 150 ? 4.035 -20.359 -7.781 1 96.94 150 TRP A N 1
ATOM 1166 C CA . TRP A 1 150 ? 5.059 -20.125 -6.766 1 96.94 150 TRP A CA 1
ATOM 1167 C C . TRP A 1 150 ? 4.684 -20.812 -5.457 1 96.94 150 TRP A C 1
ATOM 1169 O O . TRP A 1 150 ? 3.564 -20.656 -4.961 1 96.94 150 TRP A O 1
ATOM 1179 N N . LEU A 1 151 ? 5.648 -21.5 -4.902 1 96.88 151 LEU A N 1
ATOM 1180 C CA . LEU A 1 151 ? 5.434 -22.125 -3.607 1 96.88 151 LEU A CA 1
ATOM 1181 C C . LEU A 1 151 ? 5.672 -21.141 -2.471 1 96.88 151 LEU A C 1
ATOM 1183 O O . LEU A 1 151 ? 6.52 -20.266 -2.58 1 96.88 151 LEU A O 1
ATOM 1187 N N . SER A 1 152 ? 4.891 -21.328 -1.372 1 96 152 SER A N 1
ATOM 1188 C CA . SER A 1 152 ? 5.055 -20.469 -0.197 1 96 152 SER A CA 1
ATOM 1189 C C . SER A 1 152 ? 6.402 -20.703 0.477 1 96 152 SER A C 1
ATOM 1191 O O . SER A 1 152 ? 6.961 -19.797 1.096 1 96 152 SER A O 1
ATOM 1193 N N . VAL A 1 153 ? 6.895 -21.938 0.389 1 94.44 153 VAL A N 1
ATOM 1194 C CA . VAL A 1 153 ? 8.156 -22.344 1.004 1 94.44 153 VAL A CA 1
ATOM 1195 C C . VAL A 1 153 ? 8.766 -23.5 0.226 1 94.44 153 VAL A C 1
ATOM 1197 O O . VAL A 1 153 ? 8.055 -24.25 -0.447 1 94.44 153 VAL A O 1
ATOM 1200 N N . MET A 1 154 ? 10.062 -23.578 0.321 1 93.12 154 MET A N 1
ATOM 1201 C CA . MET A 1 154 ? 10.734 -24.75 -0.239 1 93.12 154 MET A CA 1
ATOM 1202 C C . MET A 1 154 ? 10.578 -25.969 0.678 1 93.12 154 MET A C 1
ATOM 1204 O O . MET A 1 154 ? 10.852 -25.875 1.875 1 93.12 154 MET A O 1
ATOM 1208 N N . PRO A 1 155 ? 10.109 -27.031 0.064 1 93.75 155 PRO A N 1
ATOM 1209 C CA . PRO A 1 155 ? 10.039 -28.234 0.904 1 93.75 155 PRO A CA 1
ATOM 1210 C C . PRO A 1 155 ? 11.383 -28.594 1.537 1 93.75 155 PRO A C 1
ATOM 1212 O O . PRO A 1 155 ? 12.398 -28.656 0.84 1 93.75 155 PRO A O 1
ATOM 1215 N N . GLN A 1 156 ? 11.336 -28.875 2.777 1 91.56 156 GLN A N 1
ATOM 1216 C CA . GLN A 1 156 ? 12.57 -29.109 3.521 1 91.56 156 GLN A CA 1
ATOM 1217 C C . GLN A 1 156 ? 13.25 -30.391 3.051 1 91.56 156 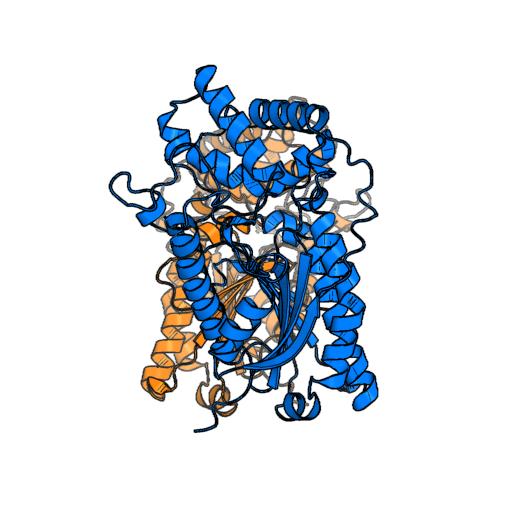GLN A C 1
ATOM 1219 O O . GLN A 1 156 ? 14.484 -30.5 3.066 1 91.56 156 GLN A O 1
ATOM 1224 N N . GLU A 1 157 ? 12.469 -31.359 2.641 1 93.25 157 GLU A N 1
ATOM 1225 C CA . GLU A 1 157 ? 13 -32.656 2.205 1 93.25 157 GLU A CA 1
ATOM 1226 C C . GLU A 1 157 ? 13.93 -32.5 1.004 1 93.25 157 GLU A C 1
ATOM 1228 O O . GLU A 1 157 ? 14.867 -33.25 0.826 1 93.25 157 GLU A O 1
ATOM 1233 N N . ILE A 1 158 ? 13.703 -31.484 0.205 1 92 158 ILE A N 1
ATOM 1234 C CA . ILE A 1 158 ? 14.5 -31.234 -0.99 1 92 158 ILE A CA 1
ATOM 1235 C C . ILE A 1 158 ? 15.875 -30.688 -0.592 1 92 158 ILE A C 1
ATOM 1237 O O . ILE A 1 158 ? 16.859 -30.922 -1.279 1 92 158 ILE A O 1
ATOM 1241 N N . LEU A 1 159 ? 15.93 -29.984 0.556 1 88.31 159 LEU A N 1
ATOM 1242 C CA . LEU A 1 159 ? 17.141 -29.297 1.005 1 88.31 159 LEU A CA 1
ATOM 1243 C C . LEU A 1 159 ? 17.969 -30.219 1.904 1 88.31 159 LEU A C 1
ATOM 1245 O O . LEU A 1 159 ? 19.141 -29.938 2.16 1 88.31 159 LEU A O 1
ATOM 1249 N N . ASP A 1 160 ? 17.422 -31.297 2.389 1 91.12 160 ASP A N 1
ATOM 1250 C CA . ASP A 1 160 ? 18.062 -32.25 3.293 1 91.12 160 ASP A CA 1
ATOM 1251 C C . ASP A 1 160 ? 18.828 -33.312 2.514 1 91.12 160 ASP A C 1
ATOM 1253 O O . ASP A 1 160 ? 18.234 -34.156 1.845 1 91.12 160 ASP A O 1
ATOM 1257 N N . ASN A 1 161 ? 20.109 -33.344 2.713 1 90.88 161 ASN A N 1
ATOM 1258 C CA . ASN A 1 161 ? 20.953 -34.25 1.94 1 90.88 161 ASN A CA 1
ATOM 1259 C C . ASN A 1 161 ? 20.781 -35.688 2.379 1 90.88 161 ASN A C 1
ATOM 1261 O O . ASN A 1 161 ? 21.25 -36.594 1.702 1 90.88 161 ASN A O 1
ATOM 1265 N N . SER A 1 162 ? 20.047 -35.906 3.357 1 93.56 162 SER A N 1
ATOM 1266 C CA . SER A 1 162 ? 19.766 -37.281 3.807 1 93.56 162 SER A CA 1
ATOM 1267 C C . SER A 1 162 ? 18.422 -37.781 3.275 1 93.56 162 SER A C 1
ATOM 1269 O O . SER A 1 162 ? 18.094 -38.969 3.404 1 93.56 162 SER A O 1
ATOM 1271 N N . SER A 1 163 ? 17.75 -36.906 2.627 1 94.12 163 SER A N 1
ATOM 1272 C CA . SER A 1 163 ? 16.422 -37.25 2.117 1 94.12 163 SER A CA 1
ATOM 1273 C C . SER A 1 163 ? 16.5 -37.875 0.73 1 94.12 163 SER A C 1
ATOM 1275 O O . SER A 1 163 ? 17.359 -37.5 -0.082 1 94.12 163 SER A O 1
ATOM 1277 N N . PRO A 1 164 ? 15.609 -38.812 0.463 1 92.81 164 PRO A N 1
ATOM 1278 C CA . PRO A 1 164 ? 15.523 -39.344 -0.906 1 92.81 164 PRO A CA 1
ATOM 1279 C C . PRO A 1 164 ? 15.148 -38.25 -1.919 1 92.81 164 PRO A C 1
ATOM 1281 O O . PRO A 1 164 ? 15.367 -38.438 -3.121 1 92.81 164 PRO A O 1
ATOM 1284 N N . ALA A 1 165 ? 14.672 -37.156 -1.492 1 93 165 ALA A N 1
ATOM 1285 C CA . ALA A 1 165 ? 14.242 -36.062 -2.369 1 93 165 ALA A CA 1
ATOM 1286 C C . ALA A 1 165 ? 15.344 -35 -2.523 1 93 165 ALA A C 1
ATOM 1288 O O . ALA A 1 165 ? 15.117 -33.938 -3.119 1 93 165 ALA A O 1
ATOM 1289 N N . TRP A 1 166 ? 16.453 -35.344 -2.016 1 92.62 166 TRP A N 1
ATOM 1290 C CA . TRP A 1 166 ? 17.578 -34.406 -2.193 1 92.62 166 TRP A CA 1
ATOM 1291 C C . TRP A 1 166 ? 17.875 -34.188 -3.674 1 92.62 166 TRP A C 1
ATOM 1293 O O . TRP A 1 166 ? 18.094 -35.156 -4.422 1 92.62 166 TRP A O 1
ATOM 1303 N N . ASN A 1 167 ? 17.875 -32.938 -4.137 1 90.19 167 ASN A N 1
ATOM 1304 C CA . ASN A 1 167 ? 17.953 -32.594 -5.551 1 90.19 167 ASN A CA 1
ATOM 1305 C C . ASN A 1 167 ? 19.344 -32.125 -5.938 1 90.19 167 ASN A C 1
ATOM 1307 O O . ASN A 1 167 ? 19.5 -31.062 -6.539 1 90.19 167 ASN A O 1
ATOM 1311 N N . GLN A 1 168 ? 20.297 -32.906 -5.637 1 86.69 168 GLN A N 1
ATOM 1312 C CA . GLN A 1 168 ? 21.688 -32.531 -5.871 1 86.69 168 GLN A CA 1
ATOM 1313 C C . GLN A 1 168 ? 21.938 -32.25 -7.348 1 86.69 168 GLN A C 1
ATOM 1315 O O . GLN A 1 168 ? 21.531 -33.031 -8.219 1 86.69 168 GLN A O 1
ATOM 1320 N N . GLY A 1 169 ? 22.562 -31.141 -7.602 1 85.38 169 GLY A N 1
ATOM 1321 C CA . GLY A 1 169 ? 23.031 -30.828 -8.938 1 85.38 169 GLY A CA 1
ATOM 1322 C C . GLY A 1 169 ? 21.953 -30.203 -9.812 1 85.38 169 GLY A C 1
ATOM 1323 O O . GLY A 1 169 ? 22.203 -29.922 -10.992 1 85.38 169 GLY A O 1
ATOM 1324 N N . LYS A 1 170 ? 20.734 -30.031 -9.32 1 90.56 170 LYS A N 1
ATOM 1325 C CA . LYS A 1 170 ? 19.625 -29.422 -10.055 1 90.56 170 LYS A CA 1
ATOM 1326 C C . LYS A 1 170 ? 18.953 -28.328 -9.219 1 90.56 170 LYS A C 1
ATOM 1328 O O . LYS A 1 170 ? 19.078 -28.312 -7.992 1 90.56 170 LYS A O 1
ATOM 1333 N N . ILE A 1 171 ? 18.266 -27.453 -9.953 1 93.06 171 ILE A N 1
ATOM 1334 C CA . ILE A 1 171 ? 17.625 -26.375 -9.203 1 93.06 171 ILE A CA 1
ATOM 1335 C C . ILE A 1 171 ? 16.109 -26.438 -9.398 1 93.06 171 ILE A C 1
ATOM 1337 O O . ILE A 1 171 ? 15.383 -25.562 -8.938 1 93.06 171 ILE A O 1
ATOM 1341 N N . THR A 1 172 ? 15.656 -27.391 -10.164 1 91.75 172 THR A N 1
ATOM 1342 C CA . THR A 1 172 ? 14.234 -27.641 -10.383 1 91.75 172 THR A CA 1
ATOM 1343 C C . THR A 1 172 ? 13.93 -29.125 -10.375 1 91.75 172 THR A C 1
ATOM 1345 O O . THR A 1 172 ? 14.836 -29.953 -10.242 1 91.75 172 THR A O 1
ATOM 1348 N N . TYR A 1 173 ? 12.688 -29.547 -10.391 1 88.69 173 TYR A N 1
ATOM 1349 C CA . TYR A 1 173 ? 12.305 -30.953 -10.359 1 88.69 173 TYR A CA 1
ATOM 1350 C C . TYR A 1 173 ? 12.297 -31.547 -11.758 1 88.69 173 TYR A C 1
ATOM 1352 O O . TYR A 1 173 ? 11.609 -32.531 -12.008 1 88.69 173 TYR A O 1
ATOM 1360 N N . SER A 1 174 ? 13.203 -30.922 -12.562 1 76.75 174 SER A N 1
ATOM 1361 C CA . SER A 1 174 ? 13.352 -31.453 -13.914 1 76.75 174 SER A CA 1
ATOM 1362 C C . SER A 1 174 ? 14.094 -32.781 -13.922 1 76.75 174 SER A C 1
ATOM 1364 O O . SER A 1 174 ? 15.07 -32.938 -13.18 1 76.75 174 SER A O 1
ATOM 1366 N N . GLY A 1 175 ? 13.453 -33.938 -13.969 1 69.25 175 GLY A N 1
ATOM 1367 C CA . GLY A 1 175 ? 14.234 -35.156 -14.047 1 69.25 175 GLY A CA 1
ATOM 1368 C C . GLY A 1 175 ? 13.484 -36.375 -13.562 1 69.25 175 GLY A C 1
ATOM 1369 O O . GLY A 1 175 ? 12.258 -36.375 -13.477 1 69.25 175 GLY A O 1
ATOM 1370 N N . GLU A 1 176 ? 14.359 -37.219 -13.312 1 65.69 176 GLU A N 1
ATOM 1371 C CA . GLU A 1 176 ? 13.82 -38.594 -13.164 1 65.69 176 GLU A CA 1
ATOM 1372 C C . GLU A 1 176 ? 13.547 -38.906 -11.695 1 65.69 176 GLU A C 1
ATOM 1374 O O . GLU A 1 176 ? 12.891 -39.906 -11.391 1 65.69 176 GLU A O 1
ATOM 1379 N N . LYS A 1 177 ? 13.891 -38 -10.867 1 83 177 LYS A N 1
ATOM 1380 C CA . LYS A 1 177 ? 13.672 -38.312 -9.461 1 83 177 LYS A CA 1
ATOM 1381 C C . LYS A 1 177 ? 12.234 -38.031 -9.039 1 83 177 LYS A C 1
ATOM 1383 O O . LYS A 1 177 ? 11.906 -36.875 -8.719 1 83 177 LYS A O 1
ATOM 1388 N N . LYS A 1 178 ? 11.555 -39 -8.867 1 88.19 178 LYS A N 1
ATOM 1389 C CA . LYS A 1 178 ? 10.133 -38.938 -8.562 1 88.19 178 LYS A CA 1
ATOM 1390 C C . LYS A 1 178 ? 9.898 -38.344 -7.18 1 88.19 178 LYS A C 1
ATOM 1392 O O . LYS A 1 178 ? 8.883 -37.656 -6.945 1 88.19 178 LYS A O 1
ATOM 1397 N N . GLU A 1 179 ? 10.852 -38.562 -6.297 1 92.44 179 GLU A N 1
ATOM 1398 C CA . GLU A 1 179 ? 10.711 -38.062 -4.926 1 92.44 179 GLU A CA 1
ATOM 1399 C C . GLU A 1 179 ? 10.742 -36.531 -4.883 1 92.44 179 GLU A C 1
ATOM 1401 O O . GLU A 1 179 ? 10.078 -35.938 -4.051 1 92.44 179 GLU A O 1
ATOM 1406 N N . VAL A 1 180 ? 11.516 -35.938 -5.742 1 92.75 180 VAL A N 1
ATOM 1407 C CA . VAL A 1 180 ? 11.602 -34.5 -5.809 1 92.75 180 VAL A CA 1
ATOM 1408 C C . VAL A 1 180 ? 10.273 -33.938 -6.297 1 92.75 180 VAL A C 1
ATOM 1410 O O . VAL A 1 180 ? 9.719 -33 -5.688 1 92.75 180 VAL A O 1
ATOM 1413 N N . LEU A 1 181 ? 9.805 -34.5 -7.336 1 92.38 181 LEU A N 1
ATOM 1414 C CA . LEU A 1 181 ? 8.523 -34.062 -7.887 1 92.38 181 LEU A CA 1
ATOM 1415 C C . LEU A 1 181 ? 7.414 -34.188 -6.844 1 92.38 181 LEU A C 1
ATOM 1417 O O . LEU A 1 181 ? 6.582 -33.281 -6.707 1 92.38 181 LEU A O 1
ATOM 1421 N N . LYS A 1 182 ? 7.395 -35.281 -6.18 1 93 182 LYS A N 1
ATOM 1422 C CA . LYS A 1 182 ? 6.379 -35.531 -5.16 1 93 182 LYS A CA 1
ATOM 1423 C C . LYS A 1 182 ? 6.441 -34.469 -4.059 1 93 182 LYS A C 1
ATOM 1425 O O . LYS A 1 182 ? 5.406 -34.031 -3.574 1 93 182 LYS A O 1
ATOM 1430 N N . ALA A 1 183 ? 7.613 -34.156 -3.646 1 94.75 183 ALA A N 1
ATOM 1431 C CA . ALA A 1 183 ? 7.777 -33.125 -2.604 1 94.75 183 ALA A CA 1
ATOM 1432 C C . ALA A 1 183 ? 7.234 -31.781 -3.057 1 94.75 183 ALA A C 1
ATOM 1434 O O . ALA A 1 183 ? 6.535 -31.109 -2.301 1 94.75 183 ALA A O 1
ATOM 1435 N N . TYR A 1 184 ? 7.523 -31.391 -4.285 1 94.81 184 TYR A N 1
ATOM 1436 C CA . TYR A 1 184 ? 7 -30.156 -4.859 1 94.81 184 TYR A CA 1
ATOM 1437 C C . TYR A 1 184 ? 5.477 -30.188 -4.93 1 94.81 184 TYR A C 1
ATOM 1439 O O . TYR A 1 184 ? 4.809 -29.219 -4.531 1 94.81 184 TYR A O 1
ATOM 1447 N N . ALA A 1 185 ? 4.996 -31.266 -5.395 1 94.69 185 ALA A N 1
ATOM 1448 C CA . ALA A 1 185 ? 3.557 -31.422 -5.59 1 94.69 185 ALA A CA 1
ATOM 1449 C C . ALA A 1 185 ? 2.812 -31.344 -4.258 1 94.69 185 ALA A C 1
ATOM 1451 O O . ALA A 1 185 ? 1.741 -30.734 -4.172 1 94.69 185 ALA A O 1
ATOM 1452 N N . LEU A 1 186 ? 3.363 -31.969 -3.271 1 96.5 186 LEU A N 1
ATOM 1453 C CA . LEU A 1 186 ? 2.742 -31.969 -1.95 1 96.5 186 LEU A CA 1
ATOM 1454 C C . LEU A 1 186 ? 2.688 -30.547 -1.374 1 96.5 186 LEU A C 1
ATOM 1456 O O . LEU A 1 186 ? 1.666 -30.141 -0.819 1 96.5 186 LEU A O 1
ATOM 1460 N N . GLN A 1 187 ? 3.764 -29.875 -1.481 1 96.56 187 GLN A N 1
ATOM 1461 C CA . GLN A 1 187 ? 3.793 -28.484 -1 1 96.56 187 GLN A CA 1
ATOM 1462 C C . GLN A 1 187 ? 2.822 -27.609 -1.784 1 96.56 187 GLN A C 1
ATOM 1464 O O . GLN A 1 187 ? 2.143 -26.766 -1.208 1 96.56 187 GLN A O 1
ATOM 1469 N N . TYR A 1 188 ? 2.771 -27.859 -3.043 1 97.19 188 TYR A N 1
ATOM 1470 C CA . TYR A 1 188 ? 1.856 -27.109 -3.898 1 97.19 188 TYR A CA 1
ATOM 1471 C C . TYR A 1 188 ? 0.411 -27.312 -3.463 1 97.19 188 TYR A C 1
ATOM 1473 O O . TYR A 1 188 ? -0.352 -26.359 -3.34 1 97.19 188 TYR A O 1
ATOM 1481 N N . ALA A 1 189 ? 0.038 -28.484 -3.273 1 97.5 189 ALA A N 1
ATOM 1482 C CA . ALA A 1 189 ? -1.319 -28.812 -2.844 1 97.5 189 ALA A CA 1
ATOM 1483 C C . ALA A 1 189 ? -1.653 -28.125 -1.521 1 97.5 189 ALA A C 1
ATOM 1485 O O . ALA A 1 189 ? -2.756 -27.609 -1.346 1 97.5 189 ALA A O 1
ATOM 1486 N N . LYS A 1 190 ? -0.705 -28.188 -0.636 1 97.25 190 LYS A N 1
ATOM 1487 C CA . LYS A 1 190 ? -0.887 -27.516 0.65 1 97.25 190 LYS A CA 1
ATOM 1488 C C . LYS A 1 190 ? -1.076 -26.016 0.467 1 97.25 190 LYS A C 1
ATOM 1490 O O . LYS A 1 190 ? -1.938 -25.406 1.107 1 97.25 190 LYS A O 1
ATOM 1495 N N . ASP A 1 191 ? -0.261 -25.438 -0.358 1 97.69 191 ASP A N 1
ATOM 1496 C CA . ASP A 1 191 ? -0.309 -24 -0.621 1 97.69 191 ASP A CA 1
ATOM 1497 C C . ASP A 1 191 ? -1.645 -23.609 -1.244 1 97.69 191 ASP A C 1
ATOM 1499 O O . ASP A 1 191 ? -2.258 -22.609 -0.832 1 97.69 191 ASP A O 1
ATOM 1503 N N . LEU A 1 192 ? -2.084 -24.328 -2.217 1 98.12 192 LEU A N 1
ATOM 1504 C CA . LEU A 1 192 ? -3.346 -24 -2.873 1 98.12 192 LEU A CA 1
ATOM 1505 C C . LEU A 1 192 ? -4.516 -24.156 -1.907 1 98.12 192 LEU A C 1
ATOM 1507 O O . LEU A 1 192 ? -5.473 -23.375 -1.958 1 98.12 192 LEU A O 1
ATOM 1511 N N . ASP A 1 193 ? -4.426 -25.172 -1.118 1 97.38 193 ASP A N 1
ATOM 1512 C CA . ASP A 1 193 ? -5.449 -25.328 -0.091 1 97.38 193 ASP A CA 1
ATOM 1513 C C . ASP A 1 193 ? -5.516 -24.094 0.812 1 97.38 193 ASP A C 1
ATOM 1515 O O . ASP A 1 193 ? -6.602 -23.578 1.084 1 97.38 193 ASP A O 1
ATOM 1519 N N . SER A 1 194 ? -4.387 -23.641 1.269 1 97.75 194 SER A N 1
ATOM 1520 C CA . SER A 1 194 ? -4.312 -22.453 2.107 1 97.75 194 SER A CA 1
ATOM 1521 C C . SER A 1 194 ? -4.844 -21.234 1.374 1 97.75 194 SER A C 1
ATOM 1523 O O . SER A 1 194 ? -5.562 -20.406 1.956 1 97.75 194 SER A O 1
ATOM 1525 N N . PHE A 1 195 ? -4.477 -21.141 0.128 1 98.56 195 PHE A N 1
ATOM 1526 C CA . PHE A 1 195 ? -4.922 -20.031 -0.696 1 98.56 195 PHE A CA 1
ATOM 1527 C C . PHE A 1 195 ? -6.441 -20 -0.791 1 98.56 195 PHE A C 1
ATOM 1529 O O . PHE A 1 195 ? -7.066 -18.969 -0.534 1 98.56 195 PHE A O 1
ATOM 1536 N N . PHE A 1 196 ? -7.039 -21.047 -1.108 1 98.19 196 PHE A N 1
ATOM 1537 C CA . PHE A 1 196 ? -8.477 -21.094 -1.314 1 98.19 196 PHE A CA 1
ATOM 1538 C C . PHE A 1 196 ? -9.219 -20.953 0.008 1 98.19 196 PHE A C 1
ATOM 1540 O O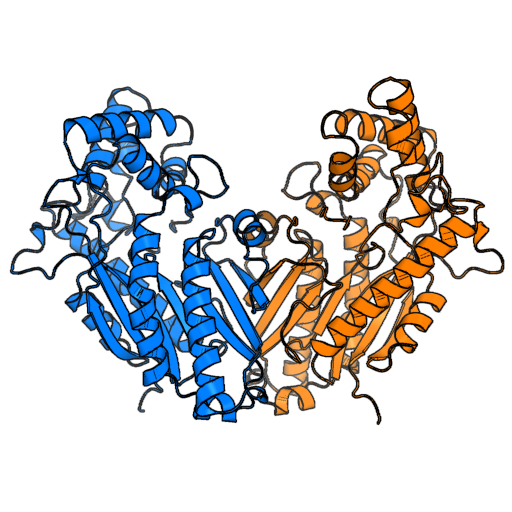 . PHE A 1 196 ? -10.297 -20.359 0.058 1 98.19 196 PHE A O 1
ATOM 1547 N N . LYS A 1 197 ? -8.656 -21.469 1.077 1 97.44 197 LYS A N 1
ATOM 1548 C CA . LYS A 1 197 ? -9.273 -21.281 2.389 1 97.44 197 LYS A CA 1
ATOM 1549 C C . LYS A 1 197 ? -9.297 -19.812 2.783 1 97.44 197 LYS A C 1
ATOM 1551 O O . LYS A 1 197 ? -10.297 -19.328 3.314 1 97.44 197 LYS A O 1
ATOM 1556 N N . ALA A 1 198 ? -8.211 -19.141 2.537 1 98.38 198 ALA A N 1
ATOM 1557 C CA . ALA A 1 198 ? -8.156 -17.703 2.82 1 98.38 198 ALA A CA 1
ATOM 1558 C C . ALA A 1 198 ? -9.172 -16.938 1.973 1 98.38 198 ALA A C 1
ATOM 1560 O O . ALA A 1 198 ? -9.906 -16.094 2.484 1 98.38 198 ALA A O 1
ATOM 1561 N N . ARG A 1 199 ? -9.219 -17.25 0.689 1 98.5 199 ARG A N 1
ATOM 1562 C CA . ARG A 1 199 ? -10.156 -16.609 -0.219 1 98.5 199 ARG A CA 1
ATOM 1563 C C . ARG A 1 199 ? -11.594 -16.906 0.172 1 98.5 199 ARG A C 1
ATOM 1565 O O . ARG A 1 199 ? -12.477 -16.047 0.059 1 98.5 199 ARG A O 1
ATOM 1572 N N . ALA A 1 200 ? -11.828 -18.109 0.631 1 97.5 200 ALA A N 1
ATOM 1573 C CA . ALA A 1 200 ? -13.18 -18.484 1.041 1 97.5 200 ALA A CA 1
ATOM 1574 C C . ALA A 1 200 ? -13.656 -17.641 2.211 1 97.5 200 ALA A C 1
ATOM 1576 O O . ALA A 1 200 ? -14.852 -17.375 2.346 1 97.5 200 ALA A O 1
ATOM 1577 N N . GLN A 1 201 ? -12.773 -17.234 3.033 1 96.81 201 GLN A N 1
ATOM 1578 C CA . GLN A 1 201 ? -13.125 -16.359 4.148 1 96.81 201 GLN A CA 1
ATOM 1579 C C . GLN A 1 201 ? -13.297 -14.914 3.688 1 96.81 201 GLN A C 1
ATOM 1581 O O . GLN A 1 201 ? -14.156 -14.195 4.188 1 96.81 201 GLN A O 1
ATOM 1586 N N . GLU A 1 202 ? -12.562 -14.5 2.721 1 97.81 202 GLU A N 1
ATOM 1587 C CA . GLU A 1 202 ? -12.477 -13.094 2.34 1 97.81 202 GLU A CA 1
ATOM 1588 C C . GLU A 1 202 ? -13.57 -12.719 1.344 1 97.81 202 GLU A C 1
ATOM 1590 O O . GLU A 1 202 ? -14.062 -11.586 1.355 1 97.81 202 GLU A O 1
ATOM 1595 N N . LEU A 1 203 ? -13.906 -13.617 0.447 1 96.75 203 LEU A N 1
ATOM 1596 C CA . LEU A 1 203 ? -14.906 -13.359 -0.58 1 96.75 203 LEU A CA 1
ATOM 1597 C C . LEU A 1 203 ? -16.312 -13.508 -0.011 1 96.75 203 LEU A C 1
ATOM 1599 O O . LEU A 1 203 ? -16.578 -14.406 0.793 1 96.75 203 LEU A O 1
ATOM 1603 N N . VAL A 1 204 ? -17.219 -12.641 -0.438 1 94.69 204 VAL A N 1
ATOM 1604 C CA . VAL A 1 204 ? -18.625 -12.789 -0.103 1 94.69 204 VAL A CA 1
ATOM 1605 C C . VAL A 1 204 ? -19.203 -14.008 -0.821 1 94.69 204 VAL A C 1
ATOM 1607 O O . VAL A 1 204 ? -18.688 -14.43 -1.859 1 94.69 204 VAL A O 1
ATOM 1610 N N . CYS A 1 205 ? -20.234 -14.594 -0.245 1 94.19 205 CYS A N 1
ATOM 1611 C CA . CYS A 1 205 ? -20.953 -15.641 -0.974 1 94.19 205 CYS A CA 1
ATOM 1612 C C . CYS A 1 205 ? -21.438 -15.125 -2.322 1 94.19 205 CYS A C 1
ATOM 1614 O O . CYS A 1 205 ? -22.031 -14.047 -2.4 1 94.19 205 CYS A O 1
ATOM 1616 N N . GLY A 1 206 ? -21.172 -15.812 -3.359 1 95.12 206 GLY A N 1
ATOM 1617 C CA . GLY A 1 206 ? -21.531 -15.391 -4.703 1 95.12 206 GLY A CA 1
ATOM 1618 C C . GLY A 1 206 ? -20.422 -14.602 -5.391 1 95.12 206 GLY A C 1
ATOM 1619 O O . GLY A 1 206 ? -20.484 -14.367 -6.602 1 95.12 206 GLY A O 1
ATOM 1620 N N . GLY A 1 207 ? -19.422 -14.203 -4.598 1 96.69 207 GLY A N 1
ATOM 1621 C CA . GLY A 1 207 ? -18.266 -13.531 -5.199 1 96.69 207 GLY A CA 1
ATOM 1622 C C . GLY A 1 207 ? -17.516 -14.414 -6.18 1 96.69 207 GLY A C 1
ATOM 1623 O O . GLY A 1 207 ? -17.625 -15.641 -6.129 1 96.69 207 GLY A O 1
ATOM 1624 N N . LEU A 1 208 ? -16.75 -13.805 -7.059 1 98.5 208 LEU A N 1
ATOM 1625 C CA . LEU A 1 208 ? -16.031 -14.531 -8.094 1 98.5 208 LEU A CA 1
ATOM 1626 C C . LEU A 1 208 ? -14.523 -14.367 -7.934 1 98.5 208 LEU A C 1
ATOM 1628 O O . LEU A 1 208 ? -14.062 -13.391 -7.336 1 98.5 208 LEU A O 1
ATOM 1632 N N . MET A 1 209 ? -13.859 -15.312 -8.438 1 98.75 209 MET A N 1
ATOM 1633 C CA . MET A 1 209 ? -12.406 -15.242 -8.531 1 98.75 209 MET A CA 1
ATOM 1634 C C . MET A 1 209 ? -11.914 -15.773 -9.867 1 98.75 209 MET A C 1
ATOM 1636 O O . MET A 1 209 ? -12.266 -16.891 -10.266 1 98.75 209 MET A O 1
ATOM 1640 N N . ALA A 1 210 ? -11.211 -14.961 -10.539 1 98.88 210 ALA A N 1
ATOM 1641 C CA . ALA A 1 210 ? -10.578 -15.336 -11.805 1 98.88 210 ALA A CA 1
ATOM 1642 C C . ALA A 1 210 ? -9.078 -15.586 -11.617 1 98.88 210 ALA A C 1
ATOM 1644 O O . ALA A 1 210 ? -8.352 -14.703 -11.148 1 98.88 210 ALA A O 1
ATOM 1645 N N . ILE A 1 211 ? -8.617 -16.75 -12.086 1 98.69 211 ILE A N 1
ATOM 1646 C CA . ILE A 1 211 ? -7.23 -17.141 -11.859 1 98.69 211 ILE A CA 1
ATOM 1647 C C . ILE A 1 211 ? -6.598 -17.594 -13.172 1 98.69 211 ILE A C 1
ATOM 1649 O O . ILE A 1 211 ? -7.203 -18.344 -13.93 1 98.69 211 ILE A O 1
ATOM 1653 N N . LEU A 1 212 ? -5.449 -17.047 -13.453 1 98.25 212 LEU A N 1
ATOM 1654 C CA . LEU A 1 212 ? -4.582 -17.531 -14.523 1 98.25 212 LEU A CA 1
ATOM 1655 C C . LEU A 1 212 ? -3.379 -18.281 -13.953 1 98.25 212 LEU A C 1
ATOM 1657 O O . LEU A 1 212 ? -2.521 -17.672 -13.305 1 98.25 212 LEU A O 1
ATOM 1661 N N . VAL A 1 213 ? -3.293 -19.578 -14.281 1 97.62 213 VAL A N 1
ATOM 1662 C CA . VAL A 1 213 ? -2.27 -20.422 -13.672 1 97.62 213 VAL A CA 1
ATOM 1663 C C . VAL A 1 213 ? -1.346 -20.984 -14.75 1 97.62 213 VAL A C 1
ATOM 1665 O O . VAL A 1 213 ? -1.807 -21.609 -15.711 1 97.62 213 VAL A O 1
ATOM 1668 N N . PRO A 1 214 ? -0.035 -20.703 -14.648 1 95 214 PRO A N 1
ATOM 1669 C CA . PRO A 1 214 ? 0.885 -21.469 -15.492 1 95 214 PRO A CA 1
ATOM 1670 C C . PRO A 1 214 ? 0.814 -22.969 -15.227 1 95 214 PRO A C 1
ATOM 1672 O O . PRO A 1 214 ? 0.902 -23.391 -14.07 1 95 214 PRO A O 1
ATOM 1675 N N . THR A 1 215 ? 0.613 -23.719 -16.25 1 94.06 215 THR A N 1
ATOM 1676 C CA . THR A 1 215 ? 0.473 -25.172 -16.156 1 94.06 215 THR A CA 1
ATOM 1677 C C . THR A 1 215 ? 1.294 -25.875 -17.234 1 94.06 215 THR A C 1
ATOM 1679 O O . THR A 1 215 ? 1.85 -25.219 -18.109 1 94.06 215 THR A O 1
ATOM 1682 N N . VAL A 1 216 ? 1.497 -27.125 -17.078 1 90.25 216 VAL A N 1
ATOM 1683 C CA . VAL A 1 216 ? 1.996 -28.016 -18.125 1 90.25 216 VAL A CA 1
ATOM 1684 C C . VAL A 1 216 ? 0.871 -28.938 -18.609 1 90.25 216 VAL A C 1
ATOM 1686 O O . VAL A 1 216 ? -0.173 -29.031 -17.953 1 90.25 216 VAL A O 1
ATOM 1689 N N . PRO A 1 217 ? 1.058 -29.531 -19.797 1 88.5 217 PRO A N 1
ATOM 1690 C CA . PRO A 1 217 ? 0.005 -30.406 -20.297 1 88.5 217 PRO A CA 1
ATOM 1691 C C . PRO A 1 217 ? -0.265 -31.594 -19.359 1 88.5 217 PRO A C 1
ATOM 1693 O O . PRO A 1 217 ? 0.639 -32.031 -18.656 1 88.5 217 PRO A O 1
ATOM 1696 N N . ASN A 1 218 ? -1.506 -32.031 -19.391 1 88.75 218 ASN A N 1
ATOM 1697 C CA . ASN A 1 218 ? -1.822 -33.25 -18.641 1 88.75 218 ASN A CA 1
ATOM 1698 C C . ASN A 1 218 ? -0.897 -34.406 -19.031 1 88.75 218 ASN A C 1
ATOM 1700 O O . ASN A 1 218 ? -0.671 -34.656 -20.219 1 88.75 218 ASN A O 1
ATOM 1704 N N . PRO A 1 219 ? -0.364 -35 -17.984 1 80.31 219 PRO A N 1
ATOM 1705 C CA . PRO A 1 219 ? 0.54 -36.094 -18.328 1 80.31 219 PRO A CA 1
ATOM 1706 C C . PRO A 1 219 ? -0.188 -37.281 -18.953 1 80.31 219 PRO A C 1
ATOM 1708 O O . PRO A 1 219 ? -1.332 -37.562 -18.594 1 80.31 219 PRO A O 1
ATOM 1711 N N . ASN A 1 220 ? 0.22 -37.781 -20.078 1 69.94 220 ASN A N 1
ATOM 1712 C CA . ASN A 1 220 ? -0.347 -39 -20.609 1 69.94 220 ASN A CA 1
ATOM 1713 C C . ASN A 1 220 ? -0.065 -40.188 -19.703 1 69.94 220 ASN A C 1
ATOM 1715 O O . ASN A 1 220 ? -0.965 -41 -19.406 1 69.94 220 ASN A O 1
ATOM 1719 N N . SER A 1 221 ? 1.142 -40.594 -19.391 1 59.06 221 SER A N 1
ATOM 1720 C CA . SER A 1 221 ? 1.429 -41.75 -18.578 1 59.06 221 SER A CA 1
ATOM 1721 C C . SER A 1 221 ? 2.568 -41.5 -17.594 1 59.06 221 SER A C 1
ATOM 1723 O O . SER A 1 221 ? 2.568 -42 -16.469 1 59.06 221 SER A O 1
ATOM 1725 N N . ASP A 1 222 ? 3.535 -40.719 -18.078 1 59.19 222 ASP A N 1
ATOM 1726 C CA . ASP A 1 222 ? 4.738 -40.594 -17.266 1 59.19 222 ASP A CA 1
ATOM 1727 C C . ASP A 1 222 ? 5.039 -39.125 -16.953 1 59.19 222 ASP A C 1
ATOM 1729 O O . ASP A 1 222 ? 5.156 -38.281 -17.859 1 59.19 222 ASP A O 1
ATOM 1733 N N . LEU A 1 223 ? 4.918 -38.719 -15.68 1 59.66 223 LEU A N 1
ATOM 1734 C CA . LEU A 1 223 ? 5.223 -37.375 -15.188 1 59.66 223 LEU A CA 1
ATOM 1735 C C . LEU A 1 223 ? 6.695 -37.031 -15.391 1 59.66 223 LEU A C 1
ATOM 1737 O O . LEU A 1 223 ? 7.098 -35.875 -15.266 1 59.66 223 LEU A O 1
ATOM 1741 N N . SER A 1 224 ? 7.43 -38.094 -15.656 1 57.88 224 SER A N 1
ATOM 1742 C CA . SER A 1 224 ? 8.875 -37.938 -15.758 1 57.88 224 SER A CA 1
ATOM 1743 C C . SER A 1 224 ? 9.258 -37.094 -16.969 1 57.88 224 SER A C 1
ATOM 1745 O O . SER A 1 224 ? 10.398 -36.656 -17.078 1 57.88 224 SER A O 1
ATOM 1747 N N . SER A 1 225 ? 8.266 -36.719 -17.656 1 61.56 225 SER A N 1
ATOM 1748 C CA . SER A 1 225 ? 8.578 -36.094 -18.938 1 61.56 225 SER A CA 1
ATOM 1749 C C . SER A 1 225 ? 8.531 -34.594 -18.828 1 61.56 225 SER A C 1
ATOM 1751 O O . SER A 1 225 ? 8.938 -33.875 -19.766 1 61.56 225 SER A O 1
ATOM 1753 N N . ILE A 1 226 ? 8.297 -34.125 -17.672 1 70.62 226 ILE A N 1
ATOM 1754 C CA . ILE A 1 226 ? 8.203 -32.656 -17.578 1 70.62 226 ILE A CA 1
ATOM 1755 C C . ILE A 1 226 ? 9.602 -32.062 -17.438 1 70.62 226 ILE A C 1
ATOM 1757 O O . ILE A 1 226 ? 10.367 -32.438 -16.562 1 70.62 226 ILE A O 1
ATOM 1761 N N . THR A 1 227 ? 10 -31.281 -18.422 1 74.25 227 THR A N 1
ATOM 1762 C CA . THR A 1 227 ? 11.289 -30.609 -18.375 1 74.25 227 THR A CA 1
ATOM 1763 C C . THR A 1 227 ? 11.117 -29.094 -18.516 1 74.25 227 THR A C 1
ATOM 1765 O O . THR A 1 227 ? 10.125 -28.625 -19.078 1 74.25 227 THR A O 1
ATOM 1768 N N . PHE A 1 228 ? 12 -28.406 -17.875 1 86.56 228 PHE A N 1
ATOM 1769 C CA . PHE A 1 228 ? 12.094 -26.953 -17.984 1 86.56 228 PHE A CA 1
ATOM 1770 C C . PHE A 1 228 ? 13.477 -26.531 -18.453 1 86.56 228 PHE A C 1
ATOM 1772 O O . PHE A 1 228 ? 14.297 -26.047 -17.672 1 86.56 228 PHE A O 1
ATOM 1779 N N . PRO A 1 229 ? 13.672 -26.641 -19.781 1 87.94 229 PRO A N 1
ATOM 1780 C CA . PRO A 1 229 ? 15.016 -26.391 -20.312 1 87.94 229 PRO A CA 1
ATOM 1781 C C . PRO A 1 229 ? 15.57 -25.031 -19.906 1 87.94 229 PRO A C 1
ATOM 1783 O O . PRO A 1 229 ? 16.781 -24.906 -19.656 1 87.94 229 PRO A O 1
ATOM 1786 N N . SER A 1 230 ? 14.734 -24.062 -19.859 1 90.44 230 SER A N 1
ATOM 1787 C CA . SER A 1 230 ? 15.203 -22.734 -19.484 1 90.44 230 SER A CA 1
ATOM 1788 C C . SER A 1 230 ? 15.711 -22.703 -18.047 1 90.44 230 SER A C 1
ATOM 1790 O O . SER A 1 230 ? 16.719 -22.062 -17.766 1 90.44 230 SER A O 1
ATOM 1792 N N . TYR A 1 231 ? 15.047 -23.391 -17.125 1 92.88 231 TYR A N 1
ATOM 1793 C CA . TYR A 1 231 ? 15.469 -23.438 -15.734 1 92.88 231 TYR A CA 1
ATOM 1794 C C . TYR A 1 231 ? 16.703 -24.328 -15.57 1 92.88 231 TYR A C 1
ATOM 1796 O O . TYR A 1 231 ? 17.594 -24.016 -14.773 1 92.88 231 TYR A O 1
ATOM 1804 N N . ASP A 1 232 ? 16.688 -25.422 -16.328 1 92.06 232 ASP A N 1
ATOM 1805 C CA . ASP A 1 232 ? 17.859 -26.281 -16.297 1 92.06 232 ASP A CA 1
ATOM 1806 C C . ASP A 1 232 ? 19.109 -25.531 -16.75 1 92.06 232 ASP A C 1
ATOM 1808 O O . ASP A 1 232 ? 20.188 -25.719 -16.188 1 92.06 232 ASP A O 1
ATOM 1812 N N . LEU A 1 233 ? 18.906 -24.797 -17.797 1 94.44 233 LEU A N 1
ATOM 1813 C CA . LEU A 1 233 ? 20.016 -24.016 -18.312 1 94.44 233 LEU A CA 1
ATOM 1814 C C . LEU A 1 233 ? 20.516 -23.031 -17.266 1 94.44 233 LEU A C 1
ATOM 1816 O O . LEU A 1 233 ? 21.734 -22.812 -17.141 1 94.44 233 LEU A O 1
ATOM 1820 N N . LEU A 1 234 ? 19.625 -22.359 -16.578 1 96.06 234 LEU A N 1
ATOM 1821 C CA . LEU A 1 234 ? 20.016 -21.453 -15.484 1 96.06 234 LEU A CA 1
ATOM 1822 C C . LEU A 1 234 ? 20.812 -22.203 -14.43 1 96.06 234 LEU A C 1
ATOM 1824 O O . LEU A 1 234 ? 21.812 -21.672 -13.922 1 96.06 234 LEU A O 1
ATOM 1828 N N . GLY A 1 235 ? 20.375 -23.422 -14.094 1 95.62 235 GLY A N 1
ATOM 1829 C CA . GLY A 1 235 ? 21.125 -24.266 -13.18 1 95.62 235 GLY A CA 1
ATOM 1830 C C . GLY A 1 235 ? 22.547 -24.531 -13.656 1 95.62 235 GLY A C 1
ATOM 1831 O O . GLY A 1 235 ? 23.484 -24.453 -12.875 1 95.62 235 GLY A O 1
ATOM 1832 N N . THR A 1 236 ? 22.656 -24.812 -14.867 1 95.81 236 THR A N 1
ATOM 1833 C CA . THR A 1 236 ? 23.969 -25.078 -15.453 1 95.81 236 THR A CA 1
ATOM 1834 C C . THR A 1 236 ? 24.859 -23.844 -15.344 1 95.81 236 THR A C 1
ATOM 1836 O O . THR A 1 236 ? 26.062 -23.953 -15.102 1 95.81 236 THR A O 1
ATOM 1839 N N . CYS A 1 237 ? 24.297 -22.703 -15.602 1 97.69 237 CYS A N 1
ATOM 1840 C CA . CYS A 1 237 ? 25.047 -21.453 -15.469 1 97.69 237 CYS A CA 1
ATOM 1841 C C . CYS A 1 237 ? 25.531 -21.266 -14.039 1 97.69 237 CYS A C 1
ATOM 1843 O O . CYS A 1 237 ? 26.656 -20.812 -13.82 1 97.69 237 CYS A O 1
ATOM 1845 N N . LEU A 1 238 ? 24.734 -21.594 -13.047 1 97.75 238 LEU A N 1
ATOM 1846 C CA . LEU A 1 238 ? 25.109 -21.484 -11.648 1 97.75 238 LEU A CA 1
ATOM 1847 C C . LEU A 1 238 ? 26.266 -22.422 -11.32 1 97.75 238 LEU A C 1
ATOM 1849 O O . LEU A 1 238 ? 27.203 -22.047 -10.617 1 97.75 238 LEU A O 1
ATOM 1853 N N . ILE A 1 239 ? 26.234 -23.594 -11.82 1 97.25 239 ILE A N 1
ATOM 1854 C CA . ILE A 1 239 ? 27.297 -24.578 -11.617 1 97.25 239 ILE A CA 1
ATOM 1855 C C . ILE A 1 239 ? 28.594 -24.047 -12.219 1 97.25 239 ILE A C 1
ATOM 1857 O O . ILE A 1 239 ? 29.656 -24.141 -11.594 1 97.25 239 ILE A O 1
ATOM 1861 N N . GLU A 1 240 ? 28.438 -23.531 -13.414 1 97.5 240 GLU A N 1
ATOM 1862 C CA . GLU A 1 240 ? 29.625 -23 -14.07 1 97.5 240 GLU A CA 1
ATOM 1863 C C . GLU A 1 240 ? 30.234 -21.859 -13.266 1 97.5 240 GLU A C 1
ATOM 1865 O O . GLU A 1 240 ? 31.453 -21.75 -13.164 1 97.5 240 GLU A O 1
ATOM 1870 N N . LEU A 1 241 ? 29.422 -20.969 -12.734 1 97.56 241 LEU A N 1
ATOM 1871 C CA . LEU A 1 241 ? 29.938 -19.875 -11.914 1 97.56 241 LEU A CA 1
ATOM 1872 C C . LEU A 1 241 ? 30.609 -20.406 -10.656 1 97.56 241 LEU A C 1
ATOM 1874 O O . LEU A 1 241 ? 31.609 -19.844 -10.203 1 97.56 241 LEU A O 1
ATOM 1878 N N . ALA A 1 242 ? 30.062 -21.453 -10.109 1 96.75 242 ALA A N 1
ATOM 1879 C CA . ALA A 1 242 ? 30.719 -22.094 -8.977 1 96.75 242 ALA A CA 1
ATOM 1880 C C . ALA A 1 242 ? 32.094 -22.641 -9.367 1 96.75 242 ALA A C 1
ATOM 1882 O O . ALA A 1 242 ? 33.062 -22.516 -8.617 1 96.75 242 ALA A O 1
ATOM 1883 N N . GLU A 1 243 ? 32.188 -23.203 -10.461 1 97.19 243 GLU A N 1
ATOM 1884 C CA . GLU A 1 243 ? 33.469 -23.75 -10.969 1 97.19 243 GLU A CA 1
ATOM 1885 C C . GLU A 1 243 ? 34.469 -22.641 -11.211 1 97.19 243 GLU A C 1
ATOM 1887 O O . GLU A 1 243 ? 35.688 -22.859 -11.062 1 97.19 243 GLU A O 1
ATOM 1892 N N . ARG A 1 244 ? 33.969 -21.5 -11.562 1 96.62 244 ARG A N 1
ATOM 1893 C CA . ARG A 1 244 ? 34.812 -20.328 -11.781 1 96.62 244 ARG A CA 1
ATOM 1894 C C . ARG A 1 244 ? 35.25 -19.719 -10.453 1 96.62 244 ARG A C 1
ATOM 1896 O O . ARG A 1 244 ? 36 -18.734 -10.43 1 96.62 244 ARG A O 1
ATOM 1903 N N . GLY A 1 245 ? 34.688 -20.188 -9.375 1 95.75 245 GLY A N 1
ATOM 1904 C CA . GLY A 1 245 ? 35.125 -19.766 -8.062 1 95.75 245 GLY A CA 1
ATOM 1905 C C . GLY A 1 245 ? 34.344 -18.594 -7.52 1 95.75 245 GLY A C 1
ATOM 1906 O O . GLY A 1 245 ? 34.781 -17.922 -6.578 1 95.75 245 GLY A O 1
ATOM 1907 N N . ARG A 1 246 ? 33.219 -18.328 -8.164 1 95.56 246 ARG A N 1
ATOM 1908 C CA . ARG A 1 246 ? 32.406 -17.188 -7.695 1 95.56 246 ARG A CA 1
ATOM 1909 C C . ARG A 1 246 ? 31.766 -17.5 -6.348 1 95.56 246 ARG A C 1
ATOM 1911 O O . ARG A 1 246 ? 31.578 -16.609 -5.523 1 95.56 246 ARG A O 1
ATOM 1918 N N . PHE A 1 247 ? 31.312 -18.719 -6.07 1 94.44 247 PHE A N 1
ATOM 1919 C CA . PHE A 1 247 ? 30.781 -19.219 -4.809 1 94.44 247 PHE A CA 1
ATOM 1920 C C . PHE A 1 247 ? 30.969 -20.734 -4.691 1 94.44 247 PHE A C 1
ATOM 1922 O O . PHE A 1 247 ? 31.391 -21.375 -5.648 1 94.44 247 PHE A O 1
ATOM 1929 N N . ASP A 1 248 ? 30.703 -21.266 -3.557 1 94.06 248 ASP A N 1
ATOM 1930 C CA . ASP A 1 248 ? 30.891 -22.688 -3.277 1 94.06 248 ASP A CA 1
ATOM 1931 C C . ASP A 1 248 ? 29.828 -23.531 -3.996 1 94.06 248 ASP A C 1
ATOM 1933 O O . ASP A 1 248 ? 28.656 -23.156 -4.051 1 94.06 248 ASP A O 1
ATOM 1937 N N . ALA A 1 249 ? 30.266 -24.656 -4.461 1 92.38 249 ALA A N 1
ATOM 1938 C CA . ALA A 1 249 ? 29.375 -25.578 -5.152 1 92.38 249 ALA A CA 1
ATOM 1939 C C . ALA A 1 249 ? 28.219 -26.016 -4.246 1 92.38 249 ALA A C 1
ATOM 1941 O O . ALA A 1 249 ? 27.109 -26.266 -4.719 1 92.38 249 ALA A O 1
ATOM 1942 N N . ALA A 1 250 ? 28.453 -26.031 -3.012 1 92.62 250 ALA A N 1
ATOM 1943 C CA . ALA A 1 250 ? 27.438 -26.422 -2.039 1 92.62 250 ALA A CA 1
ATOM 1944 C C . ALA A 1 250 ? 26.25 -25.469 -2.064 1 92.62 250 ALA A C 1
ATOM 1946 O O . ALA A 1 250 ? 25.109 -25.859 -1.77 1 92.62 250 ALA A O 1
ATOM 1947 N N . LYS A 1 251 ? 26.453 -24.234 -2.467 1 93.38 251 LYS A N 1
ATOM 1948 C CA . LYS A 1 251 ? 25.375 -23.25 -2.555 1 93.38 251 LYS A CA 1
ATOM 1949 C C . LYS A 1 251 ? 24.406 -23.594 -3.688 1 93.38 251 LYS A C 1
ATOM 1951 O O . LYS A 1 251 ? 23.219 -23.312 -3.598 1 93.38 251 LYS A O 1
ATOM 1956 N N . VAL A 1 252 ? 25.016 -24.156 -4.691 1 94.06 252 VAL A N 1
ATOM 1957 C CA . VAL A 1 252 ? 24.141 -24.562 -5.793 1 94.06 252 VAL A CA 1
ATOM 1958 C C . VAL A 1 252 ? 23.281 -25.75 -5.359 1 94.06 252 VAL A C 1
ATOM 1960 O O . VAL A 1 252 ? 22.078 -25.766 -5.633 1 94.06 252 VAL A O 1
ATOM 1963 N N . ASP A 1 253 ? 23.828 -26.641 -4.645 1 91.25 253 ASP A N 1
ATOM 1964 C CA . ASP A 1 253 ? 23.125 -27.844 -4.207 1 91.25 253 ASP A CA 1
ATOM 1965 C C . ASP A 1 253 ? 21.984 -27.5 -3.248 1 91.25 253 ASP A C 1
ATOM 1967 O O . ASP A 1 253 ? 20.984 -28.219 -3.176 1 91.25 253 ASP A O 1
ATOM 1971 N N . SER A 1 254 ? 22.141 -26.438 -2.598 1 92 254 SER A N 1
ATOM 1972 C CA . SER A 1 254 ? 21.156 -26.078 -1.596 1 92 254 SER A CA 1
ATOM 1973 C C . SER A 1 254 ? 20.141 -25.094 -2.162 1 92 254 SER A C 1
ATOM 1975 O O . SER A 1 254 ? 19.266 -24.594 -1.436 1 92 254 SER A O 1
ATOM 1977 N N . PHE A 1 255 ? 20.234 -24.844 -3.443 1 94.12 255 PHE A N 1
ATOM 1978 C CA . PHE A 1 255 ? 19.312 -23.891 -4.062 1 94.12 255 PHE A CA 1
ATOM 1979 C C . PHE A 1 255 ? 18.312 -24.625 -4.957 1 94.12 255 PHE A C 1
ATOM 1981 O O . PHE A 1 255 ? 18.703 -25.453 -5.781 1 94.12 255 PHE A O 1
ATOM 1988 N N . ASN A 1 256 ? 17.078 -24.359 -4.773 1 94.38 256 ASN A N 1
ATOM 1989 C CA . ASN A 1 256 ? 16 -24.828 -5.637 1 94.38 256 ASN A CA 1
ATOM 1990 C C . ASN A 1 256 ? 14.984 -23.734 -5.91 1 94.38 256 ASN A C 1
ATOM 1992 O O . ASN A 1 256 ? 14.703 -22.906 -5.039 1 94.38 256 ASN A O 1
ATOM 1996 N N . LEU A 1 257 ? 14.492 -23.688 -7.121 1 94.81 257 LEU A N 1
ATOM 1997 C CA . LEU A 1 257 ? 13.422 -22.734 -7.441 1 94.81 257 LEU A CA 1
ATOM 1998 C C . LEU A 1 257 ? 12.109 -23.172 -6.805 1 94.81 257 LEU A C 1
ATOM 2000 O O . LEU A 1 257 ? 11.664 -24.312 -7.004 1 94.81 257 LEU A O 1
ATOM 2004 N N . PRO A 1 258 ? 11.5 -22.344 -6.07 1 95.38 258 PRO A N 1
ATOM 2005 C CA . PRO A 1 258 ? 10.219 -22.688 -5.449 1 95.38 258 PRO A CA 1
ATOM 2006 C C . PRO A 1 258 ? 9.039 -22.547 -6.406 1 95.38 258 PRO A C 1
ATOM 2008 O O . PRO A 1 258 ? 8.117 -21.766 -6.137 1 95.38 258 PRO A O 1
ATOM 2011 N N . LEU A 1 259 ? 9.031 -23.328 -7.508 1 95 259 LEU A N 1
ATOM 2012 C CA . LEU A 1 259 ? 8.031 -23.297 -8.562 1 95 259 LEU A CA 1
ATOM 2013 C C . LEU A 1 259 ? 7.473 -24.688 -8.836 1 95 259 LEU A C 1
ATOM 2015 O O . LEU A 1 259 ? 8.227 -25.672 -8.844 1 95 259 LEU A O 1
ATOM 2019 N N . TYR A 1 260 ? 6.277 -24.75 -8.945 1 94.56 260 TYR A N 1
ATOM 2020 C CA . TYR A 1 260 ? 5.609 -25.969 -9.375 1 94.56 260 TYR A CA 1
ATOM 2021 C C . TYR A 1 260 ? 4.574 -25.672 -10.453 1 94.56 260 TYR A C 1
ATOM 2023 O O . TYR A 1 260 ? 3.729 -24.781 -10.289 1 94.56 260 TYR A O 1
ATOM 2031 N N . TYR A 1 261 ? 4.691 -26.328 -11.539 1 93.62 261 TYR A N 1
ATOM 2032 C CA . TYR A 1 261 ? 3.715 -26.203 -12.617 1 93.62 261 TYR A CA 1
ATOM 2033 C C . TYR A 1 261 ? 2.75 -27.391 -12.609 1 93.62 261 TYR A C 1
ATOM 2035 O O . TYR A 1 261 ? 3.09 -28.484 -13.07 1 93.62 261 TYR A O 1
ATOM 2043 N N . THR A 1 262 ? 1.646 -27.094 -12.172 1 94.25 262 THR A N 1
ATOM 2044 C CA . THR A 1 262 ? 0.603 -28.109 -12.141 1 94.25 262 THR A CA 1
ATOM 2045 C C . THR A 1 262 ? 0.066 -28.375 -13.539 1 94.25 262 THR A C 1
ATOM 2047 O O . THR A 1 262 ? 0.616 -27.891 -14.531 1 94.25 262 THR A O 1
ATOM 2050 N N . TYR A 1 263 ? -0.796 -29.344 -13.656 1 92.81 263 TYR A N 1
ATOM 2051 C CA . TYR A 1 263 ? -1.529 -29.578 -14.891 1 92.81 263 TYR A CA 1
ATOM 2052 C C . TYR A 1 263 ? -3.031 -29.438 -14.672 1 92.81 263 TYR A C 1
ATOM 2054 O O . TYR A 1 263 ? -3.512 -29.547 -13.547 1 92.81 263 TYR A O 1
ATOM 2062 N N . PRO A 1 264 ? -3.789 -29.094 -15.727 1 94.81 264 PRO A N 1
ATOM 2063 C CA . PRO A 1 264 ? -5.195 -28.688 -15.609 1 94.81 264 PRO A CA 1
ATOM 2064 C C . PRO A 1 264 ? -6.016 -29.672 -14.773 1 94.81 264 PRO A C 1
ATOM 2066 O O . PRO A 1 264 ? -6.777 -29.25 -13.898 1 94.81 264 PRO A O 1
ATOM 2069 N N . ASN A 1 265 ? -5.852 -30.953 -14.938 1 95 265 ASN A N 1
ATOM 2070 C CA . ASN A 1 265 ? -6.633 -31.938 -14.188 1 95 265 ASN A CA 1
ATOM 2071 C C . ASN A 1 265 ? -6.281 -31.906 -12.703 1 95 265 ASN A C 1
ATOM 2073 O O . ASN A 1 265 ? -7.156 -32.094 -11.852 1 95 265 ASN A O 1
ATOM 2077 N N . GLU A 1 266 ? -5.008 -31.797 -12.422 1 94.5 266 GLU A N 1
ATOM 2078 C CA . GLU A 1 266 ? -4.582 -31.672 -11.031 1 94.5 266 GLU A CA 1
ATOM 2079 C C . GLU A 1 266 ? -5.141 -30.422 -10.383 1 94.5 266 GLU A C 1
ATOM 2081 O O . GLU A 1 266 ? -5.629 -30.453 -9.258 1 94.5 266 GLU A O 1
ATOM 2086 N N . LEU A 1 267 ? -5.059 -29.344 -11.141 1 96.69 267 LEU A N 1
ATOM 2087 C CA . LEU A 1 267 ? -5.594 -28.078 -10.664 1 96.69 267 LEU A CA 1
ATOM 2088 C C . LEU A 1 267 ? -7.082 -28.188 -10.359 1 96.69 267 LEU A C 1
ATOM 2090 O O . LEU A 1 267 ? -7.535 -27.797 -9.281 1 96.69 267 LEU A O 1
ATOM 2094 N N . LYS A 1 268 ? -7.809 -28.719 -11.258 1 96.94 268 LYS A N 1
ATOM 2095 C CA . LYS A 1 268 ? -9.242 -28.922 -11.094 1 96.94 268 LYS A CA 1
ATOM 2096 C C . LYS A 1 268 ? -9.547 -29.75 -9.852 1 96.94 268 LYS A C 1
ATOM 2098 O O . LYS A 1 268 ? -10.438 -29.422 -9.07 1 96.94 268 LYS A O 1
ATOM 2103 N N . ALA A 1 269 ? -8.789 -30.797 -9.688 1 95.94 269 ALA A N 1
ATOM 2104 C CA . ALA A 1 269 ? -9 -31.703 -8.562 1 95.94 269 ALA A CA 1
ATOM 2105 C C . ALA A 1 269 ? -8.766 -30.984 -7.23 1 95.94 269 ALA A C 1
ATOM 2107 O O . ALA A 1 269 ? -9.516 -31.188 -6.273 1 95.94 269 ALA A O 1
ATOM 2108 N N . ILE A 1 270 ? -7.762 -30.234 -7.203 1 95.31 270 ILE A N 1
ATOM 2109 C CA . ILE A 1 270 ? -7.43 -29.516 -5.977 1 95.31 270 ILE A CA 1
ATOM 2110 C C . ILE A 1 270 ? -8.547 -28.531 -5.633 1 95.31 270 ILE A C 1
ATOM 2112 O O . ILE A 1 270 ? -8.969 -28.438 -4.477 1 95.31 270 ILE A O 1
ATOM 2116 N N . ILE A 1 271 ? -9.055 -27.781 -6.586 1 96.12 271 ILE A N 1
ATOM 2117 C CA . ILE A 1 271 ? -10.102 -26.781 -6.363 1 96.12 271 ILE A CA 1
ATOM 2118 C C . ILE A 1 271 ? -11.383 -27.484 -5.922 1 96.12 271 ILE A C 1
ATOM 2120 O O . ILE A 1 271 ? -12.055 -27.016 -4.992 1 96.12 271 ILE A O 1
ATOM 2124 N N . GLU A 1 272 ? -11.695 -28.609 -6.527 1 94.88 272 GLU A N 1
ATOM 2125 C CA . GLU A 1 272 ? -12.93 -29.328 -6.238 1 94.88 272 GLU A CA 1
ATOM 2126 C C . GLU A 1 272 ? -12.914 -29.906 -4.832 1 94.88 272 GLU A C 1
ATOM 2128 O O . GLU A 1 272 ? -13.961 -30.094 -4.211 1 94.88 272 GLU A O 1
ATOM 2133 N N . LYS A 1 273 ? -11.781 -30.188 -4.43 1 93.38 273 LYS A N 1
ATOM 2134 C CA . LYS A 1 273 ? -11.656 -30.688 -3.061 1 93.38 273 LYS A CA 1
ATOM 2135 C C . LYS A 1 273 ? -12.078 -29.609 -2.053 1 93.38 273 LYS A C 1
ATOM 2137 O O . LYS A 1 273 ? -12.531 -29.938 -0.954 1 93.38 273 LYS A O 1
ATOM 2142 N N . ASN A 1 274 ? -11.844 -28.406 -2.459 1 89.75 274 ASN A N 1
ATOM 2143 C CA . ASN A 1 274 ? -12.312 -27.297 -1.635 1 89.75 274 ASN A CA 1
ATOM 2144 C C . ASN A 1 274 ? -13.812 -27.078 -1.781 1 89.75 274 ASN A C 1
ATOM 2146 O O . ASN A 1 274 ? -14.305 -26.844 -2.885 1 89.75 274 ASN A O 1
ATOM 2150 N N . GLN A 1 275 ? -14.656 -27.266 -0.961 1 90.81 275 GLN A N 1
ATOM 2151 C CA . GLN A 1 275 ? -16.109 -27.25 -1.041 1 90.81 275 GLN A CA 1
ATOM 2152 C C . GLN A 1 275 ? -16.672 -25.844 -0.94 1 90.81 275 GLN A C 1
ATOM 2154 O O . GLN A 1 275 ? -17.875 -25.625 -1.052 1 90.81 275 GLN A O 1
ATOM 2159 N N . ASP A 1 276 ? -15.805 -24.891 -0.879 1 96.5 276 ASP A N 1
ATOM 2160 C CA . ASP A 1 276 ? -16.25 -23.516 -0.711 1 96.5 276 ASP A CA 1
ATOM 2161 C C . ASP A 1 276 ? -16.375 -22.812 -2.061 1 96.5 276 ASP A C 1
ATOM 2163 O O . ASP A 1 276 ? -16.828 -21.656 -2.127 1 96.5 276 ASP A O 1
ATOM 2167 N N . PHE A 1 277 ? -15.992 -23.484 -3.143 1 97.38 277 PHE A N 1
ATOM 2168 C CA . PHE A 1 277 ? -16.031 -22.875 -4.465 1 97.38 277 PHE A CA 1
ATOM 2169 C C . PHE A 1 277 ? -16.625 -23.828 -5.492 1 97.38 277 PHE A C 1
ATOM 2171 O O . PHE A 1 277 ? -16.406 -25.047 -5.41 1 97.38 277 PHE A O 1
ATOM 2178 N N . SER A 1 278 ? -17.344 -23.328 -6.41 1 97.25 278 SER A N 1
ATOM 2179 C CA . SER A 1 278 ? -17.734 -24.047 -7.625 1 97.25 278 SER A CA 1
ATOM 2180 C C . SER A 1 278 ? -16.938 -23.562 -8.828 1 97.25 278 SER A C 1
ATOM 2182 O O . SER A 1 278 ? -16.672 -22.359 -8.969 1 97.25 278 SER A O 1
ATOM 2184 N N . ILE A 1 279 ? -16.516 -24.438 -9.641 1 98.12 279 ILE A N 1
ATOM 2185 C CA . ILE A 1 279 ? -15.844 -24.078 -10.875 1 98.12 279 ILE A CA 1
ATOM 2186 C C . ILE A 1 279 ? -16.875 -23.703 -11.945 1 98.12 279 ILE A C 1
ATOM 2188 O O . ILE A 1 279 ? -17.688 -24.531 -12.352 1 98.12 279 ILE A O 1
ATOM 2192 N N . GLU A 1 280 ? -16.781 -22.469 -12.359 1 98.19 280 GLU A N 1
ATOM 2193 C CA . GLU A 1 280 ? -17.719 -21.984 -13.367 1 98.19 280 GLU A CA 1
ATOM 2194 C C . GLU A 1 280 ? -17.141 -22.141 -14.773 1 98.19 280 GLU A C 1
ATOM 2196 O O . GLU A 1 280 ? -17.891 -22.266 -15.742 1 98.19 280 GLU A O 1
ATOM 2201 N N . ARG A 1 281 ? -15.828 -22.094 -14.82 1 97.88 281 ARG A N 1
ATOM 2202 C CA . ARG A 1 281 ? -15.133 -22.234 -16.094 1 97.88 281 ARG A CA 1
ATOM 2203 C C . ARG A 1 281 ? -13.68 -22.641 -15.891 1 97.88 281 ARG A C 1
ATOM 2205 O O . ARG A 1 281 ? -13.023 -22.156 -14.961 1 97.88 281 ARG A O 1
ATOM 2212 N N . ILE A 1 282 ? -13.211 -23.562 -16.656 1 97.5 282 ILE A N 1
ATOM 2213 C CA . ILE A 1 282 ? -11.805 -23.938 -16.688 1 97.5 282 ILE A CA 1
ATOM 2214 C C . ILE A 1 282 ? -11.383 -24.234 -18.125 1 97.5 282 ILE A C 1
ATOM 2216 O O . ILE A 1 282 ? -12.039 -25.016 -18.812 1 97.5 282 ILE A O 1
ATOM 2220 N N . GLU A 1 283 ? -10.367 -23.516 -18.562 1 95.88 283 GLU A N 1
ATOM 2221 C CA . GLU A 1 283 ? -9.938 -23.688 -19.953 1 95.88 283 GLU A CA 1
ATOM 2222 C C . GLU A 1 283 ? -8.469 -23.297 -20.125 1 95.88 283 GLU A C 1
ATOM 2224 O O . GLU A 1 283 ? -7.988 -22.375 -19.469 1 95.88 283 GLU A O 1
ATOM 2229 N N . VAL A 1 284 ? -7.824 -23.984 -20.969 1 94.75 284 VAL A N 1
ATOM 2230 C CA . VAL A 1 284 ? -6.457 -23.625 -21.344 1 94.75 284 VAL A CA 1
ATOM 2231 C C . VAL A 1 284 ? -6.484 -22.5 -22.375 1 94.75 284 VAL A C 1
ATOM 2233 O O . VAL A 1 284 ? -7.16 -22.609 -23.406 1 94.75 284 VAL A O 1
ATOM 2236 N N . LEU A 1 285 ? -5.777 -21.438 -22.047 1 93.56 285 LEU A N 1
ATOM 2237 C CA . LEU A 1 285 ? -5.777 -20.281 -22.938 1 93.56 285 LEU A CA 1
ATOM 2238 C C . LEU A 1 285 ? -4.762 -20.453 -24.062 1 93.56 285 LEU A C 1
ATOM 2240 O O . LEU A 1 285 ? -3.684 -21.016 -23.844 1 93.56 285 LEU A O 1
ATOM 2244 N N . ASN A 1 286 ? -5.121 -20 -25.203 1 82.81 286 ASN A N 1
ATOM 2245 C CA . ASN A 1 286 ? -4.184 -19.875 -26.312 1 82.81 286 ASN A CA 1
ATOM 2246 C C . ASN A 1 286 ? -3.398 -18.578 -26.266 1 82.81 286 ASN A C 1
ATOM 2248 O O . ASN A 1 286 ? -3.764 -17.594 -26.906 1 82.81 286 ASN A O 1
ATOM 2252 N N . VAL A 1 287 ? -2.514 -18.594 -25.312 1 78.44 287 VAL A N 1
ATOM 2253 C CA . VAL A 1 287 ? -1.723 -17.391 -25.172 1 78.44 287 VAL A CA 1
ATOM 2254 C C . VAL A 1 287 ? -0.768 -17.234 -26.344 1 78.44 287 VAL A C 1
ATOM 2256 O O . VAL A 1 287 ? -0.048 -18.188 -26.688 1 78.44 287 VAL A O 1
ATOM 2259 N N . ARG A 1 288 ? -1.276 -16.484 -27.344 1 57.91 288 ARG A N 1
ATOM 2260 C CA . ARG A 1 288 ? -0.483 -16.25 -28.547 1 57.91 288 ARG A CA 1
ATOM 2261 C C . ARG A 1 288 ? 0.993 -16.078 -28.203 1 57.91 288 ARG A C 1
ATOM 2263 O O . ARG A 1 288 ? 1.377 -15.109 -27.547 1 57.91 288 ARG A O 1
ATOM 2270 N N . SER A 1 289 ? 1.56 -17.141 -27.625 1 52.84 289 SER A N 1
ATOM 2271 C CA . SER A 1 289 ? 3.01 -17.031 -27.5 1 52.84 289 SER A CA 1
ATOM 2272 C C . SER A 1 289 ? 3.607 -16.219 -28.641 1 52.84 289 SER A C 1
ATOM 2274 O O . SER A 1 289 ? 4.82 -16 -28.688 1 52.84 289 SER A O 1
ATOM 2276 N N . LYS A 1 290 ? 2.959 -16.469 -29.828 1 46.47 290 LYS A N 1
ATOM 2277 C CA . LYS A 1 290 ? 3.703 -16.25 -31.078 1 46.47 290 LYS A CA 1
ATOM 2278 C C . LYS A 1 290 ? 4.367 -14.883 -31.078 1 46.47 290 LYS A C 1
ATOM 2280 O O . LYS A 1 290 ? 5.008 -14.492 -32.062 1 46.47 290 LYS A O 1
ATOM 2285 N N . HIS A 1 291 ? 3.779 -14.07 -30.406 1 42.81 291 HIS A N 1
ATOM 2286 C CA . HIS A 1 291 ? 4.684 -12.938 -30.562 1 42.81 291 HIS A CA 1
ATOM 2287 C C . HIS A 1 291 ? 6.109 -13.312 -30.172 1 42.81 291 HIS A C 1
ATOM 2289 O O . HIS A 1 291 ? 7.02 -12.484 -30.266 1 42.81 291 HIS A O 1
ATOM 2295 N N . GLN A 1 292 ? 6.281 -14.258 -29.25 1 47.03 292 GLN A N 1
ATOM 2296 C CA . GLN A 1 292 ? 7.715 -14.375 -29.016 1 47.03 292 GLN A CA 1
ATOM 2297 C C . GLN A 1 292 ? 8.406 -15.117 -30.156 1 47.03 292 GLN A C 1
ATOM 2299 O O . GLN A 1 292 ? 8.562 -16.344 -30.094 1 47.03 292 GLN A O 1
ATOM 2304 N N . THR A 1 293 ? 8.031 -15.07 -31.25 1 45.44 293 THR A N 1
ATOM 2305 C CA . THR A 1 293 ? 9.078 -15.461 -32.188 1 45.44 293 THR A CA 1
ATOM 2306 C C . THR A 1 293 ? 10.445 -15.391 -31.516 1 45.44 293 THR A C 1
ATOM 2308 O O . THR A 1 293 ? 10.586 -14.844 -30.422 1 45.44 293 THR A O 1
ATOM 2311 N N . ASP A 1 294 ? 11.609 -15.305 -32.312 1 51.59 294 ASP A N 1
ATOM 2312 C CA . ASP A 1 294 ? 13.062 -15.398 -32.188 1 51.59 294 ASP A CA 1
ATOM 2313 C C . ASP A 1 294 ? 13.547 -14.531 -31.016 1 51.59 294 ASP A C 1
ATOM 2315 O O . ASP A 1 294 ? 14.016 -13.406 -31.234 1 51.59 294 ASP A O 1
ATOM 2319 N N . PRO A 1 295 ? 13.016 -14.797 -29.625 1 62.16 295 PRO A N 1
ATOM 2320 C CA . PRO A 1 295 ? 13.344 -13.789 -28.625 1 62.16 295 PRO A CA 1
ATOM 2321 C C . PRO A 1 295 ? 14.836 -13.484 -28.547 1 62.16 295 PRO A C 1
ATOM 2323 O O . PRO A 1 295 ? 15.656 -14.375 -28.797 1 62.16 295 PRO A O 1
ATOM 2326 N N . ASP A 1 296 ? 15.133 -12.422 -28.703 1 84.5 296 ASP A N 1
ATOM 2327 C CA . ASP A 1 296 ? 16.438 -11.891 -28.344 1 84.5 296 ASP A CA 1
ATOM 2328 C C . ASP A 1 296 ? 16.938 -12.5 -27.031 1 84.5 296 ASP A C 1
ATOM 2330 O O . ASP A 1 296 ? 16.25 -12.422 -26.016 1 84.5 296 ASP A O 1
ATOM 2334 N N . PRO A 1 297 ? 17.953 -13.445 -27.234 1 90.69 297 PRO A N 1
ATOM 2335 C CA . PRO A 1 297 ? 18.5 -14.086 -26.047 1 90.69 297 PRO A CA 1
ATOM 2336 C C . PRO A 1 297 ? 18.656 -13.117 -24.875 1 90.69 297 PRO A C 1
ATOM 2338 O O . PRO A 1 297 ? 18.406 -13.492 -23.719 1 90.69 297 PRO A O 1
ATOM 2341 N N . LYS A 1 298 ? 19.047 -11.961 -25.188 1 92.94 298 LYS A N 1
ATOM 2342 C CA . LYS A 1 298 ? 19.203 -10.969 -24.125 1 92.94 298 LYS A CA 1
ATOM 2343 C C . LYS A 1 298 ? 17.859 -10.625 -23.484 1 92.94 298 LYS A C 1
ATOM 2345 O O . LYS A 1 298 ? 17.781 -10.484 -22.266 1 92.94 298 LYS A O 1
ATOM 2350 N N . ALA A 1 299 ? 16.875 -10.469 -24.281 1 91.62 299 ALA A N 1
ATOM 2351 C CA . ALA A 1 299 ? 15.547 -10.164 -23.766 1 91.62 299 ALA A CA 1
ATOM 2352 C C . ALA A 1 299 ? 15.016 -11.312 -22.906 1 91.62 299 ALA A C 1
ATOM 2354 O O . ALA A 1 299 ? 14.391 -11.086 -21.875 1 91.62 299 ALA A O 1
ATOM 2355 N N . PHE A 1 300 ? 15.258 -12.461 -23.375 1 92.25 300 PHE A N 1
ATOM 2356 C CA . PHE A 1 300 ? 14.836 -13.648 -22.641 1 92.25 300 PHE A CA 1
ATOM 2357 C C . PHE A 1 300 ? 15.539 -13.719 -21.281 1 92.25 300 PHE A C 1
ATOM 2359 O O . PHE A 1 300 ? 14.906 -14 -20.266 1 92.25 300 PHE A O 1
ATOM 2366 N N . SER A 1 301 ? 16.812 -13.5 -21.312 1 95.19 301 SER A N 1
ATOM 2367 C CA . SER A 1 301 ? 17.594 -13.5 -20.078 1 95.19 301 SER A CA 1
ATOM 2368 C C . SER A 1 301 ? 17.109 -12.43 -19.109 1 95.19 301 SER A C 1
ATOM 2370 O O . SER A 1 301 ? 17 -12.672 -17.906 1 95.19 301 SER A O 1
ATOM 2372 N N . LEU A 1 302 ? 16.781 -11.281 -19.641 1 95 302 LEU A N 1
ATOM 2373 C CA . LEU A 1 302 ? 16.297 -10.18 -18.812 1 95 302 LEU A CA 1
ATOM 2374 C C . LEU A 1 302 ? 14.961 -10.531 -18.188 1 95 302 LEU A C 1
ATOM 2376 O O . LEU A 1 302 ? 14.703 -10.172 -17.031 1 95 302 LEU A O 1
ATOM 2380 N N . ALA A 1 303 ? 14.117 -11.156 -18.906 1 93.75 303 ALA A N 1
ATOM 2381 C CA . ALA A 1 303 ? 12.82 -11.578 -18.375 1 93.75 303 ALA A CA 1
ATOM 2382 C C . ALA A 1 303 ? 12.984 -12.539 -17.203 1 93.75 303 ALA A C 1
ATOM 2384 O O . ALA A 1 303 ? 12.289 -12.414 -16.203 1 93.75 303 ALA A O 1
ATOM 2385 N N . LYS A 1 304 ? 13.883 -13.469 -17.375 1 95.19 304 LYS A N 1
ATOM 2386 C CA . LYS A 1 304 ? 14.133 -14.414 -16.281 1 95.19 304 LYS A CA 1
ATOM 2387 C C . LYS A 1 304 ? 14.789 -13.719 -15.094 1 95.19 304 LYS A C 1
ATOM 2389 O O . LYS A 1 304 ? 14.484 -14.039 -13.945 1 95.19 304 LYS A O 1
ATOM 2394 N N . ARG A 1 305 ? 15.68 -12.797 -15.398 1 96.88 305 ARG A N 1
ATOM 2395 C CA . ARG A 1 305 ? 16.328 -12.047 -14.328 1 96.88 305 ARG A CA 1
ATOM 2396 C C . ARG A 1 305 ? 15.305 -11.266 -13.516 1 96.88 305 ARG A C 1
ATOM 2398 O O . ARG A 1 305 ? 15.359 -11.266 -12.281 1 96.88 305 ARG A O 1
ATOM 2405 N N . ALA A 1 306 ? 14.359 -10.641 -14.188 1 96.12 306 ALA A N 1
ATOM 2406 C CA . ALA A 1 306 ? 13.32 -9.859 -13.531 1 96.12 306 ALA A CA 1
ATOM 2407 C C . ALA A 1 306 ? 12.523 -10.719 -12.547 1 96.12 306 ALA A C 1
ATOM 2409 O O . ALA A 1 306 ? 12.055 -10.234 -11.516 1 96.12 306 ALA A O 1
ATOM 2410 N N . VAL A 1 307 ? 12.438 -11.969 -12.836 1 95.44 307 VAL A N 1
ATOM 2411 C CA . VAL A 1 307 ? 11.617 -12.891 -12.047 1 95.44 307 VAL A CA 1
ATOM 2412 C C . VAL A 1 307 ? 12.453 -13.469 -10.906 1 95.44 307 VAL A C 1
ATOM 2414 O O . VAL A 1 307 ? 11.977 -13.57 -9.773 1 95.44 307 VAL A O 1
ATOM 2417 N N . PHE A 1 308 ? 13.773 -13.812 -11.148 1 96.12 308 PHE A N 1
ATOM 2418 C CA . PHE A 1 308 ? 14.469 -14.703 -10.227 1 96.12 308 PHE A CA 1
ATOM 2419 C C . PHE A 1 308 ? 15.562 -13.953 -9.477 1 96.12 308 PHE A C 1
ATOM 2421 O O . PHE A 1 308 ? 16.125 -14.469 -8.5 1 96.12 308 PHE A O 1
ATOM 2428 N N . GLU A 1 309 ? 15.898 -12.797 -9.875 1 96.38 309 GLU A N 1
ATOM 2429 C CA . GLU A 1 309 ? 17.078 -12.125 -9.344 1 96.38 309 GLU A CA 1
ATOM 2430 C C . GLU A 1 309 ? 16.984 -11.977 -7.828 1 96.38 309 GLU A C 1
ATOM 2432 O O . GLU A 1 309 ? 17.969 -12.203 -7.117 1 96.38 309 GLU A O 1
ATOM 2437 N N . GLY A 1 310 ? 15.789 -11.539 -7.344 1 93.75 310 GLY A N 1
ATOM 2438 C CA . GLY A 1 310 ? 15.641 -11.398 -5.902 1 93.75 310 GLY A CA 1
ATOM 2439 C C . GLY A 1 310 ? 15.938 -12.672 -5.141 1 93.75 310 GLY A C 1
ATOM 2440 O O . GLY A 1 310 ? 16.656 -12.648 -4.137 1 93.75 310 GLY A O 1
ATOM 2441 N N . LEU A 1 311 ? 15.445 -13.742 -5.602 1 93.94 311 LEU A N 1
ATOM 2442 C CA . LEU A 1 311 ? 15.648 -15.055 -4.996 1 93.94 311 LEU A CA 1
ATOM 2443 C C . LEU A 1 311 ? 17.125 -15.461 -5.062 1 93.94 311 LEU A C 1
ATOM 2445 O O . LEU A 1 311 ? 17.672 -15.969 -4.086 1 93.94 311 LEU A O 1
ATOM 2449 N N . LEU A 1 312 ? 17.703 -15.258 -6.172 1 95.75 312 LEU A N 1
ATOM 2450 C CA . LEU A 1 312 ? 19.109 -15.617 -6.395 1 95.75 312 LEU A CA 1
ATOM 2451 C C . LEU A 1 312 ? 20.031 -14.773 -5.527 1 95.75 312 LEU A C 1
ATOM 2453 O O . LEU A 1 312 ? 20.984 -15.289 -4.949 1 95.75 312 LEU A O 1
ATOM 2457 N N . GLN A 1 313 ? 19.719 -13.516 -5.438 1 95.06 313 GLN A N 1
ATOM 2458 C CA . GLN A 1 313 ? 20.531 -12.625 -4.605 1 95.06 313 GLN A CA 1
ATOM 2459 C C . GLN A 1 313 ? 20.469 -13.047 -3.139 1 95.06 313 GLN A C 1
ATOM 2461 O O . GLN A 1 313 ? 21.484 -12.992 -2.434 1 95.06 313 GLN A O 1
ATOM 2466 N N . GLU A 1 314 ? 19.344 -13.375 -2.715 1 92.19 314 GLU A N 1
ATOM 2467 C CA . GLU A 1 314 ? 19.172 -13.797 -1.329 1 92.19 314 GLU A CA 1
ATOM 2468 C C . GLU A 1 314 ? 20.031 -15.016 -1.009 1 92.19 314 GLU A C 1
ATOM 2470 O O . GLU A 1 314 ? 20.578 -15.125 0.093 1 92.19 314 GLU A O 1
ATOM 2475 N N . HIS A 1 315 ? 20.203 -15.891 -1.941 1 93.44 315 HIS A N 1
ATOM 2476 C CA . HIS A 1 315 ? 20.891 -17.156 -1.704 1 93.44 315 HIS A CA 1
ATOM 2477 C C . HIS A 1 315 ? 22.375 -17.062 -2.07 1 93.44 315 HIS A C 1
ATOM 2479 O O . HIS A 1 315 ? 23.234 -17.594 -1.358 1 93.44 315 HIS A O 1
ATOM 2485 N N . PHE A 1 316 ? 22.734 -16.344 -3.148 1 94.81 316 PHE A N 1
ATOM 2486 C CA . PHE A 1 316 ? 24.094 -16.391 -3.697 1 94.81 316 PHE A CA 1
ATOM 2487 C C . PHE A 1 316 ? 24.812 -15.062 -3.467 1 94.81 316 PHE A C 1
ATOM 2489 O O . PHE A 1 316 ? 26.031 -14.984 -3.617 1 94.81 316 PHE A O 1
ATOM 2496 N N . GLY A 1 317 ? 24.094 -14.047 -3.059 1 92.38 317 GLY A N 1
ATOM 2497 C CA . GLY A 1 317 ? 24.672 -12.719 -2.969 1 92.38 317 GLY A CA 1
ATOM 2498 C C . GLY A 1 317 ? 24.422 -11.875 -4.211 1 92.38 317 GLY A C 1
ATOM 2499 O O . GLY A 1 317 ? 24 -12.398 -5.242 1 92.38 317 GLY A O 1
ATOM 2500 N N . ASN A 1 318 ? 24.656 -10.625 -4.152 1 92.5 318 ASN A N 1
ATOM 2501 C CA . ASN A 1 318 ? 24.328 -9.672 -5.203 1 92.5 318 ASN A CA 1
ATOM 2502 C C . ASN A 1 318 ? 25.469 -9.516 -6.207 1 92.5 318 ASN A C 1
ATOM 2504 O O . ASN A 1 318 ? 25.25 -9.055 -7.332 1 92.5 318 ASN A O 1
ATOM 2508 N N . GLU A 1 319 ? 26.562 -9.969 -6.012 1 93.69 319 GLU A N 1
ATOM 2509 C CA . GLU A 1 319 ? 27.797 -9.609 -6.703 1 93.69 319 GLU A CA 1
ATOM 2510 C C . GLU A 1 319 ? 27.859 -10.234 -8.094 1 93.69 319 GLU A C 1
ATOM 2512 O O . GLU A 1 319 ? 28.484 -9.695 -9 1 93.69 319 GLU A O 1
ATOM 2517 N N . PHE A 1 320 ? 27.156 -11.305 -8.289 1 94.31 320 PHE A N 1
ATOM 2518 C CA . PHE A 1 320 ? 27.453 -12.023 -9.523 1 94.31 320 PHE A CA 1
ATOM 2519 C C . PHE A 1 320 ? 26.203 -12.102 -10.414 1 94.31 320 PHE A C 1
ATOM 2521 O O . PHE A 1 320 ? 26.141 -12.922 -11.328 1 94.31 320 PHE A O 1
ATOM 2528 N N . MET A 1 321 ? 25.234 -11.305 -10.203 1 96.69 321 MET A N 1
ATOM 2529 C CA . MET A 1 321 ? 23.984 -11.375 -10.961 1 96.69 321 MET A CA 1
ATOM 2530 C C . MET A 1 321 ? 24.203 -10.969 -12.414 1 96.69 321 MET A C 1
ATOM 2532 O O . MET A 1 321 ? 23.688 -11.609 -13.328 1 96.69 321 MET A O 1
ATOM 2536 N N . ASP A 1 322 ? 25.016 -9.906 -12.656 1 97.38 322 ASP A N 1
ATOM 2537 C CA . ASP A 1 322 ? 25.297 -9.492 -14.031 1 97.38 322 ASP A CA 1
ATOM 2538 C C . ASP A 1 322 ? 26 -10.617 -14.797 1 97.38 322 ASP A C 1
ATOM 2540 O O . ASP A 1 322 ? 25.609 -10.938 -15.922 1 97.38 322 ASP A O 1
ATOM 2544 N N . GLU A 1 323 ? 27 -11.164 -14.18 1 98 323 GLU A N 1
ATOM 2545 C CA . GLU A 1 323 ? 27.75 -12.25 -14.812 1 98 323 GLU A CA 1
ATOM 2546 C C . GLU A 1 323 ? 26.859 -13.453 -15.094 1 98 323 GLU A C 1
ATOM 2548 O O . GLU A 1 323 ? 26.938 -14.062 -16.156 1 98 323 GLU A O 1
ATOM 2553 N N . LEU A 1 324 ? 26.031 -13.797 -14.156 1 98.25 324 LEU A N 1
ATOM 2554 C CA . LEU A 1 324 ? 25.125 -14.938 -14.289 1 98.25 324 LEU A CA 1
ATOM 2555 C C . LEU A 1 324 ? 24.203 -14.766 -15.484 1 98.25 324 LEU A C 1
ATOM 2557 O O . LEU A 1 324 ? 24.094 -15.656 -16.328 1 98.25 324 LEU A O 1
ATOM 2561 N N . PHE A 1 325 ? 23.625 -13.625 -15.594 1 98 325 PHE A N 1
ATOM 2562 C CA . PHE A 1 325 ? 22.594 -13.477 -16.609 1 98 325 PHE A CA 1
ATOM 2563 C C . PHE A 1 325 ? 23.203 -13.148 -17.969 1 98 325 PHE A C 1
ATOM 2565 O O . PHE A 1 325 ? 22.578 -13.383 -19 1 98 325 PHE A O 1
ATOM 2572 N N . ASP A 1 326 ? 24.438 -12.578 -18 1 97.5 326 ASP A N 1
ATOM 2573 C CA . ASP A 1 326 ? 25.172 -12.523 -19.25 1 97.5 326 ASP A CA 1
ATOM 2574 C C . ASP A 1 326 ? 25.5 -13.922 -19.766 1 97.5 326 ASP A C 1
ATOM 2576 O O . ASP A 1 326 ? 25.328 -14.203 -20.953 1 97.5 326 ASP A O 1
ATOM 2580 N N . LEU A 1 327 ? 25.984 -14.75 -18.844 1 98.06 327 LEU A N 1
ATOM 2581 C CA . LEU A 1 327 ? 26.281 -16.125 -19.188 1 98.06 327 LEU A CA 1
ATOM 2582 C C . LEU A 1 327 ? 25.031 -16.859 -19.656 1 98.06 327 LEU A C 1
ATOM 2584 O O . LEU A 1 327 ? 25.062 -17.609 -20.641 1 98.06 327 LEU A O 1
ATOM 2588 N N . TYR A 1 328 ? 23.953 -16.672 -18.969 1 97.5 328 TYR A N 1
ATOM 2589 C CA . TYR A 1 328 ? 22.672 -17.266 -19.328 1 97.5 328 TYR A CA 1
ATOM 2590 C C . TYR A 1 328 ? 22.25 -16.844 -20.734 1 97.5 328 TYR A C 1
ATOM 2592 O O . TYR A 1 328 ? 21.812 -17.688 -21.531 1 97.5 328 TYR A O 1
ATOM 2600 N N . ALA A 1 329 ? 22.375 -15.562 -21.047 1 96.44 329 ALA A N 1
ATOM 2601 C CA . ALA A 1 329 ? 22.031 -15.07 -22.375 1 96.44 329 ALA A CA 1
ATOM 2602 C C . ALA A 1 329 ? 22.875 -15.734 -23.453 1 96.44 329 ALA A C 1
ATOM 2604 O O . ALA A 1 329 ? 22.375 -16.094 -24.531 1 96.44 329 ALA A O 1
ATOM 2605 N N . GLU A 1 330 ? 24.125 -15.875 -23.172 1 96.19 330 GLU A N 1
ATOM 2606 C CA . GLU A 1 330 ? 25.031 -16.531 -24.094 1 96.19 330 GLU A CA 1
ATOM 2607 C C . GLU A 1 330 ? 24.625 -17.984 -24.344 1 96.19 330 GLU A C 1
ATOM 2609 O O . GLU A 1 330 ? 24.609 -18.453 -25.484 1 96.19 330 GLU A O 1
ATOM 2614 N N . LYS A 1 331 ? 24.297 -18.641 -23.266 1 95.69 331 LYS A N 1
ATOM 2615 C CA . LYS A 1 331 ? 23.938 -20.062 -23.375 1 95.69 331 LYS A CA 1
ATOM 2616 C C . LYS A 1 331 ? 22.609 -20.219 -24.094 1 95.69 331 LYS A C 1
ATOM 2618 O O . LYS A 1 331 ? 22.391 -21.219 -24.797 1 95.69 331 LYS A O 1
ATOM 2623 N N . ILE A 1 332 ? 21.703 -19.297 -23.875 1 93.06 332 ILE A N 1
ATOM 2624 C CA . ILE A 1 332 ? 20.422 -19.312 -24.578 1 93.06 332 ILE A CA 1
ATOM 2625 C C . ILE A 1 332 ? 20.672 -19.219 -26.094 1 93.06 332 ILE A C 1
ATOM 2627 O O . ILE A 1 332 ? 20.062 -19.938 -26.875 1 93.06 332 ILE A O 1
ATOM 2631 N N . LYS A 1 333 ? 21.5 -18.312 -26.422 1 90.5 333 LYS A N 1
ATOM 2632 C CA . LYS A 1 333 ? 21.844 -18.141 -27.828 1 90.5 333 LYS A CA 1
ATOM 2633 C C . LYS A 1 333 ? 22.422 -19.422 -28.422 1 90.5 333 LYS A C 1
ATOM 2635 O O . LYS A 1 333 ? 22.078 -19.797 -29.547 1 90.5 333 LYS A O 1
ATOM 2640 N N . GLU A 1 334 ? 23.141 -20.109 -27.672 1 91.19 334 GLU A N 1
ATOM 2641 C CA . GLU A 1 334 ? 23.859 -21.297 -28.141 1 91.19 334 GLU A CA 1
ATOM 2642 C C . GLU A 1 334 ? 22.922 -22.5 -28.234 1 91.19 334 GLU A C 1
ATOM 2644 O O . GLU A 1 334 ? 23.047 -23.328 -29.125 1 91.19 334 GLU A O 1
ATOM 2649 N N . THR A 1 335 ? 22 -22.594 -27.328 1 86.69 335 THR A N 1
ATOM 2650 C CA . THR A 1 335 ? 21.203 -23.812 -27.188 1 86.69 335 THR A CA 1
ATOM 2651 C C . THR A 1 335 ? 19.828 -23.641 -27.812 1 86.69 335 THR A C 1
ATOM 2653 O O . THR A 1 335 ? 19.109 -24.609 -28.031 1 86.69 335 THR A O 1
ATOM 2656 N N . ALA A 1 336 ? 19.359 -22.531 -28.125 1 79.12 336 ALA A N 1
ATOM 2657 C CA . ALA A 1 336 ? 18.047 -22.203 -28.672 1 79.12 336 ALA A CA 1
ATOM 2658 C C . ALA A 1 336 ? 16.922 -22.719 -27.766 1 79.12 336 ALA A C 1
ATOM 2660 O O . ALA A 1 336 ? 15.93 -23.266 -28.25 1 79.12 336 ALA A O 1
ATOM 2661 N N . VAL A 1 337 ? 17.062 -22.547 -26.547 1 77.19 337 VAL A N 1
ATOM 2662 C CA . VAL A 1 337 ? 16.172 -23.062 -25.516 1 77.19 337 VAL A CA 1
ATOM 2663 C C . VAL A 1 337 ? 14.781 -22.469 -25.688 1 77.19 337 VAL A C 1
ATOM 2665 O O . VAL A 1 337 ? 13.781 -23.172 -25.547 1 77.19 337 VAL A O 1
ATOM 2668 N N . PRO A 1 338 ? 14.68 -21.281 -26.125 1 69.25 338 PRO A N 1
ATOM 2669 C CA . PRO A 1 338 ? 13.328 -20.734 -26.25 1 69.25 338 PRO A CA 1
ATOM 2670 C C . PRO A 1 338 ? 12.5 -21.438 -27.312 1 69.25 338 PRO A C 1
ATOM 2672 O O . PRO A 1 338 ? 11.266 -21.391 -27.281 1 69.25 338 PRO A O 1
ATOM 2675 N N . SER A 1 339 ? 13.18 -22.078 -28.125 1 70 339 SER A N 1
ATOM 2676 C CA . SER A 1 339 ? 12.508 -22.766 -29.219 1 70 339 SER A CA 1
ATOM 2677 C C . SER A 1 339 ? 12.414 -24.266 -28.953 1 70 339 SER A C 1
ATOM 2679 O O . SER A 1 339 ? 11.914 -25.016 -29.797 1 70 339 SER A O 1
ATOM 2681 N N . ASN A 1 340 ? 12.805 -24.609 -27.781 1 72.31 340 ASN A N 1
ATOM 2682 C CA . ASN A 1 340 ? 12.75 -26.031 -27.422 1 72.31 340 ASN A CA 1
ATOM 2683 C C . ASN A 1 340 ? 11.312 -26.516 -27.25 1 72.31 340 ASN A C 1
ATOM 2685 O O . ASN A 1 340 ? 10.555 -25.953 -26.453 1 72.31 340 ASN A O 1
ATOM 2689 N N . PRO A 1 341 ? 10.906 -27.5 -27.953 1 67.94 341 PRO A N 1
ATOM 2690 C CA . PRO A 1 341 ? 9.539 -28.016 -27.875 1 67.94 341 PRO A CA 1
ATOM 2691 C C . PRO A 1 341 ? 9.18 -28.531 -26.469 1 67.94 341 PRO A C 1
ATOM 2693 O O . PRO A 1 341 ? 8 -28.672 -26.156 1 67.94 341 PRO A O 1
ATOM 2696 N N . LYS A 1 342 ? 10.125 -28.781 -25.734 1 69.88 342 LYS A N 1
ATOM 2697 C CA . LYS A 1 342 ? 9.883 -29.312 -24.391 1 69.88 342 LYS A CA 1
ATOM 2698 C C . LYS A 1 342 ? 9.445 -28.219 -23.438 1 69.88 342 LYS A C 1
ATOM 2700 O O . LYS A 1 342 ? 8.953 -28.5 -22.344 1 69.88 342 LYS A O 1
ATOM 2705 N N . GLU A 1 343 ? 9.625 -27.016 -23.859 1 67.69 343 GLU A N 1
ATOM 2706 C CA . GLU A 1 343 ? 9.078 -25.922 -23.078 1 67.69 343 GLU A CA 1
ATOM 2707 C C . GLU A 1 343 ? 7.566 -25.812 -23.234 1 67.69 343 GLU A C 1
ATOM 2709 O O . GLU A 1 343 ? 7.078 -25.141 -24.141 1 67.69 343 GLU A O 1
ATOM 2714 N N . THR A 1 344 ? 6.809 -26.531 -22.453 1 70.12 344 THR A N 1
ATOM 2715 C CA . THR A 1 344 ? 5.387 -26.734 -22.719 1 70.12 344 THR A CA 1
ATOM 2716 C C . THR A 1 344 ? 4.535 -25.969 -21.719 1 70.12 344 THR A C 1
ATOM 2718 O O . THR A 1 344 ? 3.4 -26.359 -21.422 1 70.12 344 THR A O 1
ATOM 2721 N N . SER A 1 345 ? 5.062 -24.906 -21.234 1 79.94 345 SER A N 1
ATOM 2722 C CA . SER A 1 345 ? 4.234 -24.188 -20.281 1 79.94 345 SER A CA 1
ATOM 2723 C C . SER A 1 345 ? 3.047 -23.516 -20.969 1 79.94 345 SER A C 1
ATOM 2725 O O . SER A 1 345 ? 3.172 -23.016 -22.094 1 79.94 345 SER A O 1
ATOM 2727 N N . MET A 1 346 ? 1.9 -23.672 -20.422 1 89.69 346 MET A N 1
ATOM 2728 C CA . MET A 1 346 ? 0.649 -23.062 -20.859 1 89.69 346 MET A CA 1
ATOM 2729 C C . MET A 1 346 ? -0.013 -22.297 -19.719 1 89.69 346 MET A C 1
ATOM 2731 O O . MET A 1 346 ? 0.505 -22.266 -18.609 1 89.69 346 MET A O 1
ATOM 2735 N N . ILE A 1 347 ? -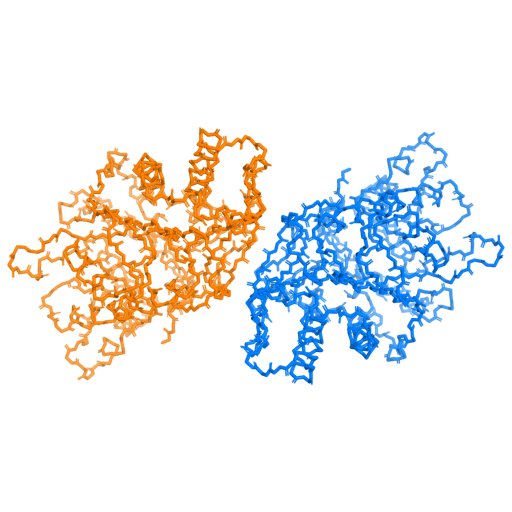1.048 -21.578 -20.109 1 95 347 ILE A N 1
ATOM 2736 C CA . ILE A 1 347 ? -1.825 -20.875 -19.094 1 95 347 ILE A CA 1
ATOM 2737 C C . ILE A 1 347 ? -3.23 -21.469 -19.016 1 95 347 ILE A C 1
ATOM 2739 O O . ILE A 1 347 ? -3.924 -21.578 -20.031 1 95 347 ILE A O 1
ATOM 2743 N N . THR A 1 348 ? -3.592 -21.906 -17.875 1 97.25 348 THR A N 1
ATOM 2744 C CA . THR A 1 348 ? -4.953 -22.375 -17.609 1 97.25 348 THR A CA 1
ATOM 2745 C C . THR A 1 348 ? -5.754 -21.297 -16.891 1 97.25 348 THR A C 1
ATOM 2747 O O . THR A 1 348 ? -5.309 -20.766 -15.875 1 97.25 348 THR A O 1
ATOM 2750 N N . PHE A 1 349 ? -6.91 -20.953 -17.516 1 98.19 349 PHE A N 1
ATOM 2751 C CA . PHE A 1 349 ? -7.848 -20.016 -16.891 1 98.19 349 PHE A CA 1
ATOM 2752 C C . PHE A 1 349 ? -8.875 -20.766 -16.047 1 98.19 349 PHE A C 1
ATOM 2754 O O . PHE A 1 349 ? -9.414 -21.797 -16.484 1 98.19 349 PHE A O 1
ATOM 2761 N N . VAL A 1 350 ? -9.125 -20.297 -14.828 1 98.62 350 VAL A N 1
ATOM 2762 C CA . VAL A 1 350 ? -10.156 -20.844 -13.961 1 98.62 350 VAL A CA 1
ATOM 2763 C C . VAL A 1 350 ? -11.031 -19.734 -13.398 1 98.62 350 VAL A C 1
ATOM 2765 O O . VAL A 1 350 ? -10.516 -18.734 -12.875 1 98.62 350 VAL A O 1
ATOM 2768 N N . LEU A 1 351 ? -12.312 -19.797 -13.57 1 98.81 351 LEU A N 1
ATOM 2769 C CA . LEU A 1 351 ? -13.289 -18.938 -12.891 1 98.81 351 LEU A CA 1
ATOM 2770 C C . LEU A 1 351 ? -14.055 -19.734 -11.828 1 98.81 351 LEU A C 1
ATOM 2772 O O . LEU A 1 351 ? -14.672 -20.75 -12.141 1 98.81 351 LEU A O 1
ATOM 2776 N N . VAL A 1 352 ? -13.922 -19.281 -10.609 1 98.62 352 VAL A N 1
ATOM 2777 C CA . VAL A 1 352 ? -14.648 -19.969 -9.547 1 98.62 352 VAL A CA 1
ATOM 2778 C C . VAL A 1 352 ? -15.609 -19 -8.859 1 98.62 352 VAL A C 1
ATOM 2780 O O . VAL A 1 352 ? -15.43 -17.781 -8.93 1 98.62 352 VAL A O 1
ATOM 2783 N N . LYS A 1 353 ? -16.641 -19.547 -8.266 1 98.06 353 LYS A N 1
ATOM 2784 C CA . LYS A 1 353 ? -17.656 -18.797 -7.504 1 98.06 353 LYS A CA 1
ATOM 2785 C C . LYS A 1 353 ? -17.703 -19.281 -6.059 1 98.06 353 LYS A C 1
ATOM 2787 O O . LYS A 1 353 ? -17.719 -20.5 -5.801 1 98.06 353 LYS A O 1
ATOM 2792 N N . ARG A 1 354 ? -17.641 -18.359 -5.102 1 97.12 354 ARG A N 1
ATOM 2793 C CA . ARG A 1 354 ? -17.781 -18.688 -3.689 1 97.12 354 ARG A CA 1
ATOM 2794 C C . ARG A 1 354 ? -19.188 -19.188 -3.381 1 97.12 354 ARG A C 1
ATOM 2796 O O . ARG A 1 354 ? -20.172 -18.484 -3.645 1 97.12 354 ARG A O 1
ATOM 2803 N N . VAL A 1 355 ? -19.266 -20.391 -2.824 1 95.31 355 VAL A N 1
ATOM 2804 C CA . VAL A 1 355 ? -20.562 -20.984 -2.514 1 95.31 355 VAL A CA 1
ATOM 2805 C C . VAL A 1 355 ? -20.609 -21.359 -1.034 1 95.31 355 VAL A C 1
ATOM 2807 O O . VAL A 1 355 ? -19.578 -21.547 -0.394 1 95.31 355 VAL A O 1
ATOM 2810 N N . LEU A 1 356 ? -21.797 -21.203 -0.436 1 85.19 356 LEU A N 1
ATOM 2811 C CA . LEU A 1 356 ? -21.969 -21.656 0.938 1 85.19 356 LEU A CA 1
ATOM 2812 C C . LEU A 1 356 ? -21.984 -23.188 1.009 1 85.19 356 LEU A C 1
ATOM 2814 O O . LEU A 1 356 ? -22.516 -23.844 0.116 1 85.19 356 LEU A O 1
ATOM 2818 N N . ARG A 1 357 ? -21.219 -23.672 2.039 1 69.75 357 ARG A N 1
ATOM 2819 C CA . ARG A 1 357 ? -21.219 -25.125 2.215 1 69.75 357 ARG A CA 1
ATOM 2820 C C . ARG A 1 357 ? -22.625 -25.641 2.48 1 69.75 357 ARG A C 1
ATOM 2822 O O . ARG A 1 357 ? -23.391 -25.016 3.211 1 69.75 357 ARG A O 1
ATOM 2829 N N . MET A 1 358 ? -23.234 -26.438 1.535 1 50.62 358 MET A N 1
ATOM 2830 C CA . MET A 1 358 ? -24.469 -27.141 1.839 1 50.62 358 MET A CA 1
ATOM 2831 C C . MET A 1 358 ? -24.312 -28.031 3.062 1 50.62 358 MET A C 1
ATOM 2833 O O . MET A 1 358 ? -23.406 -28.875 3.105 1 50.62 358 MET A O 1
ATOM 2837 N N . THR A 1 359 ? -24.359 -27.359 4.312 1 42.62 359 THR A N 1
ATOM 2838 C CA . THR A 1 359 ? -24.547 -28.359 5.355 1 42.62 359 THR A CA 1
ATOM 2839 C C . THR A 1 359 ? -25.703 -29.297 5.008 1 42.62 359 THR A C 1
ATOM 2841 O O . THR A 1 359 ? -26.719 -28.859 4.449 1 42.62 359 THR A O 1
ATOM 2844 N N . MET B 1 1 ? 2.459 24.406 -8.414 1 51.72 1 MET B N 1
ATOM 2845 C CA . MET B 1 1 ? 2.602 22.969 -8.484 1 51.72 1 MET B CA 1
ATOM 2846 C C . MET B 1 1 ? 2.363 22.328 -7.121 1 51.72 1 MET B C 1
ATOM 2848 O O . MET B 1 1 ? 2.699 22.906 -6.09 1 51.72 1 MET B O 1
ATOM 2852 N N . PRO B 1 2 ? 1.636 21.281 -7.164 1 57.19 2 PRO B N 1
ATOM 2853 C CA . PRO B 1 2 ? 1.348 20.641 -5.879 1 57.19 2 PRO B CA 1
ATOM 2854 C C . PRO B 1 2 ? 2.611 20.234 -5.129 1 57.19 2 PRO B C 1
ATOM 2856 O O . PRO B 1 2 ? 3.629 19.922 -5.754 1 57.19 2 PRO B O 1
ATOM 2859 N N . THR B 1 3 ? 2.545 20.578 -3.891 1 69 3 THR B N 1
ATOM 2860 C CA . THR B 1 3 ? 3.578 20.031 -3.012 1 69 3 THR B CA 1
ATOM 2861 C C . THR B 1 3 ? 3.555 18.516 -3.02 1 69 3 THR B C 1
ATOM 2863 O O . THR B 1 3 ? 2.562 17.906 -2.617 1 69 3 THR B O 1
ATOM 2866 N N . GLU B 1 4 ? 4.527 17.922 -3.547 1 69.94 4 GLU B N 1
ATOM 2867 C CA . GLU B 1 4 ? 4.43 16.5 -3.791 1 69.94 4 GLU B CA 1
ATOM 2868 C C . GLU B 1 4 ? 5.387 15.719 -2.895 1 69.94 4 GLU B C 1
ATOM 2870 O O . GLU B 1 4 ? 5.254 14.5 -2.74 1 69.94 4 GLU B O 1
ATOM 2875 N N . SER B 1 5 ? 6.082 16.438 -2.123 1 85.06 5 SER B N 1
ATOM 2876 C CA . SER B 1 5 ? 7.145 15.688 -1.458 1 85.06 5 SER B CA 1
ATOM 2877 C C . SER B 1 5 ? 6.684 15.148 -0.107 1 85.06 5 SER B C 1
ATOM 2879 O O . SER B 1 5 ? 6.047 15.867 0.667 1 85.06 5 SER B O 1
ATOM 2881 N N . ALA B 1 6 ? 6.953 13.898 0.074 1 88.88 6 ALA B N 1
ATOM 2882 C CA . ALA B 1 6 ? 6.707 13.258 1.363 1 88.88 6 ALA B CA 1
ATOM 2883 C C . ALA B 1 6 ? 7.922 13.383 2.277 1 88.88 6 ALA B C 1
ATOM 2885 O O . ALA B 1 6 ? 8.961 13.906 1.87 1 88.88 6 ALA B O 1
ATOM 2886 N N . MET B 1 7 ? 7.707 12.992 3.529 1 94.5 7 MET B N 1
ATOM 2887 C CA . MET B 1 7 ? 8.812 12.953 4.48 1 94.5 7 MET B CA 1
ATOM 2888 C C . MET B 1 7 ? 9.867 11.938 4.051 1 94.5 7 MET B C 1
ATOM 2890 O O . MET B 1 7 ? 9.57 11.023 3.279 1 94.5 7 MET B O 1
ATOM 2894 N N . ASN B 1 8 ? 11.109 12.203 4.59 1 94.94 8 ASN B N 1
ATOM 2895 C CA . ASN B 1 8 ? 12.188 11.281 4.223 1 94.94 8 ASN B CA 1
ATOM 2896 C C . ASN B 1 8 ? 11.836 9.844 4.59 1 94.94 8 ASN B C 1
ATOM 2898 O O . ASN B 1 8 ? 11.484 9.555 5.734 1 94.94 8 ASN B O 1
ATOM 2902 N N . GLY B 1 9 ? 11.953 8.984 3.604 1 95.12 9 GLY B N 1
ATOM 2903 C CA . GLY B 1 9 ? 11.711 7.566 3.822 1 95.12 9 GLY B CA 1
ATOM 2904 C C . GLY B 1 9 ? 12.938 6.82 4.312 1 95.12 9 GLY B C 1
ATOM 2905 O O . GLY B 1 9 ? 13.891 7.434 4.785 1 95.12 9 GLY B O 1
ATOM 2906 N N . GLY B 1 10 ? 12.828 5.516 4.309 1 93.81 10 GLY B N 1
ATOM 2907 C CA . GLY B 1 10 ? 13.945 4.645 4.645 1 93.81 10 GLY B CA 1
ATOM 2908 C C . GLY B 1 10 ? 14.18 4.523 6.141 1 93.81 10 GLY B C 1
ATOM 2909 O O . GLY B 1 10 ? 13.336 4.934 6.941 1 93.81 10 GLY B O 1
ATOM 2910 N N . ILE B 1 11 ? 15.289 3.906 6.461 1 91.88 11 ILE B N 1
ATOM 2911 C CA . ILE B 1 11 ? 15.617 3.641 7.855 1 91.88 11 ILE B CA 1
ATOM 2912 C C . ILE B 1 11 ? 16.984 4.238 8.188 1 91.88 11 ILE B C 1
ATOM 2914 O O . ILE B 1 11 ? 17.578 3.924 9.219 1 91.88 11 ILE B O 1
ATOM 2918 N N . GLY B 1 12 ? 17.484 5.043 7.344 1 93.44 12 GLY B N 1
ATOM 2919 C CA . GLY B 1 12 ? 18.797 5.641 7.531 1 93.44 12 GLY B CA 1
ATOM 2920 C C . GLY B 1 12 ? 18.797 6.773 8.539 1 93.44 12 GLY B C 1
ATOM 2921 O O . GLY B 1 12 ? 17.766 7.062 9.164 1 93.44 12 GLY B O 1
ATOM 2922 N N . THR B 1 13 ? 19.875 7.453 8.594 1 93.88 13 THR B N 1
ATOM 2923 C CA . THR B 1 13 ? 20.094 8.5 9.594 1 93.88 13 THR B CA 1
ATOM 2924 C C . THR B 1 13 ? 19.156 9.68 9.359 1 93.88 13 THR B C 1
ATOM 2926 O O . THR B 1 13 ? 18.734 10.328 10.32 1 93.88 13 THR B O 1
ATOM 2929 N N . GLU B 1 14 ? 18.828 9.914 8.148 1 94.5 14 GLU B N 1
ATOM 2930 C CA . GLU B 1 14 ? 18.047 11.094 7.809 1 94.5 14 GLU B CA 1
ATOM 2931 C C . GLU B 1 14 ? 16.562 10.758 7.695 1 94.5 14 GLU B C 1
ATOM 2933 O O . GLU B 1 14 ? 15.75 11.609 7.324 1 94.5 14 GLU B O 1
ATOM 2938 N N . SER B 1 15 ? 16.234 9.508 8 1 95.75 15 SER B N 1
ATOM 2939 C CA . SER B 1 15 ? 14.859 9.07 7.832 1 95.75 15 SER B CA 1
ATOM 2940 C C . SER B 1 15 ? 13.93 9.773 8.82 1 95.75 15 SER B C 1
ATOM 2942 O O . SER B 1 15 ? 14.312 10.047 9.953 1 95.75 15 SER B O 1
ATOM 2944 N N . TYR B 1 16 ? 12.695 10.07 8.344 1 94.81 16 TYR B N 1
ATOM 2945 C CA . TYR B 1 16 ? 11.664 10.633 9.211 1 94.81 16 TYR B CA 1
ATOM 2946 C C . TYR B 1 16 ? 11.32 9.68 10.352 1 94.81 16 TYR B C 1
ATOM 2948 O O . TYR B 1 16 ? 11.047 10.117 11.469 1 94.81 16 TYR B O 1
ATOM 2956 N N . ALA B 1 17 ? 11.375 8.422 10.094 1 93.12 17 ALA B N 1
ATOM 2957 C CA . ALA B 1 17 ? 11.094 7.398 11.094 1 93.12 17 ALA B CA 1
ATOM 2958 C C . ALA B 1 17 ? 12 7.562 12.312 1 93.12 17 ALA B C 1
ATOM 2960 O O . ALA B 1 17 ? 11.57 7.344 13.453 1 93.12 17 ALA B O 1
ATOM 2961 N N . LYS B 1 18 ? 13.18 8.023 12.102 1 92.88 18 LYS B N 1
ATOM 2962 C CA . LYS B 1 18 ? 14.148 8.141 13.188 1 92.88 18 LYS B CA 1
ATOM 2963 C C . LYS B 1 18 ? 14.188 9.555 13.75 1 92.88 18 LYS B C 1
ATOM 2965 O O . LYS B 1 18 ? 14.758 9.789 14.82 1 92.88 18 LYS B O 1
ATOM 2970 N N . ASN B 1 19 ? 13.562 10.5 12.984 1 92.5 19 ASN B N 1
ATOM 2971 C CA . ASN B 1 19 ? 13.758 11.898 13.352 1 92.5 19 ASN B CA 1
ATOM 2972 C C . ASN B 1 19 ? 12.422 12.625 13.516 1 92.5 19 ASN B C 1
ATOM 2974 O O . ASN B 1 19 ? 12.305 13.797 13.156 1 92.5 19 ASN B O 1
ATOM 2978 N N . SER B 1 20 ? 11.414 11.938 14.008 1 92.94 20 SER B N 1
ATOM 2979 C CA . SER B 1 20 ? 10.094 12.523 14.195 1 92.94 20 SER B CA 1
ATOM 2980 C C . SER B 1 20 ? 9.617 12.375 15.641 1 92.94 20 SER B C 1
ATOM 2982 O O . SER B 1 20 ? 8.438 12.117 15.891 1 92.94 20 SER B O 1
ATOM 2984 N N . ARG B 1 21 ? 10.461 12.555 16.547 1 88.31 21 ARG B N 1
ATOM 2985 C CA . ARG B 1 21 ? 10.164 12.352 17.969 1 88.31 21 ARG B CA 1
ATOM 2986 C C . ARG B 1 21 ? 9.125 13.352 18.453 1 88.31 21 ARG B C 1
ATOM 2988 O O . ARG B 1 21 ? 8.305 13.023 19.312 1 88.31 21 ARG B O 1
ATOM 2995 N N . TYR B 1 22 ? 9.242 14.562 18.031 1 86.75 22 TYR B N 1
ATOM 2996 C CA . TYR B 1 22 ? 8.258 15.57 18.453 1 86.75 22 TYR B CA 1
ATOM 2997 C C . TYR B 1 22 ? 6.848 15.133 18.078 1 86.75 22 TYR B C 1
ATOM 2999 O O . TYR B 1 22 ? 5.938 15.18 18.906 1 86.75 22 TYR B O 1
ATOM 3007 N N . GLN B 1 23 ? 6.664 14.75 16.844 1 91 23 GLN B N 1
ATOM 3008 C CA . GLN B 1 23 ? 5.375 14.25 16.391 1 91 23 GLN B CA 1
ATOM 3009 C C . GLN B 1 23 ? 4.949 13.008 17.172 1 91 23 GLN B C 1
ATOM 3011 O O . GLN B 1 23 ? 3.771 12.844 17.484 1 91 23 GLN B O 1
ATOM 3016 N N . GLY B 1 24 ? 5.938 12.172 17.453 1 92.44 24 GLY B N 1
ATOM 3017 C CA . GLY B 1 24 ? 5.656 11.016 18.297 1 92.44 24 GLY B CA 1
ATOM 3018 C C . GLY B 1 24 ? 5.133 11.383 19.672 1 92.44 24 GLY B C 1
ATOM 3019 O O . GLY B 1 24 ? 4.242 10.719 20.203 1 92.44 24 GLY B O 1
ATOM 3020 N N . GLY B 1 25 ? 5.727 12.414 20.219 1 91.38 25 GLY B N 1
ATOM 3021 C CA . GLY B 1 25 ? 5.262 12.914 21.5 1 91.38 25 GLY B CA 1
ATOM 3022 C C . GLY B 1 25 ? 3.814 13.383 21.469 1 91.38 25 GLY B C 1
ATOM 3023 O O . GLY B 1 25 ? 3.064 13.148 22.422 1 91.38 25 GLY B O 1
ATOM 3024 N N . ALA B 1 26 ? 3.449 14.031 20.438 1 93.19 26 ALA B N 1
ATOM 3025 C CA . ALA B 1 26 ? 2.066 14.469 20.266 1 93.19 26 ALA B CA 1
ATOM 3026 C C . ALA B 1 26 ? 1.112 13.281 20.25 1 93.19 26 ALA B C 1
ATOM 3028 O O . ALA B 1 26 ? 0.072 13.297 20.906 1 93.19 26 ALA B O 1
ATOM 3029 N N . VAL B 1 27 ? 1.474 12.242 19.531 1 94.94 27 VAL B N 1
ATOM 3030 C CA . VAL B 1 27 ? 0.653 11.039 19.406 1 94.94 27 VAL B CA 1
ATOM 3031 C C . VAL B 1 27 ? 0.54 10.344 20.75 1 94.94 27 VAL B C 1
ATOM 3033 O O . VAL B 1 27 ? -0.548 9.922 21.156 1 94.94 27 VAL B O 1
ATOM 3036 N N . GLU B 1 28 ? 1.636 10.281 21.438 1 94.06 28 GLU B N 1
ATOM 3037 C CA . GLU B 1 28 ? 1.648 9.648 22.75 1 94.06 28 GLU B CA 1
ATOM 3038 C C . GLU B 1 28 ? 0.743 10.398 23.734 1 94.06 28 GLU B C 1
ATOM 3040 O O . GLU B 1 28 ? -0.004 9.781 24.5 1 94.06 28 GLU B O 1
ATOM 3045 N N . THR B 1 29 ? 0.85 11.648 23.672 1 93.88 29 THR B N 1
ATOM 3046 C CA . THR B 1 29 ? 0.074 12.492 24.578 1 93.88 29 THR B CA 1
ATOM 3047 C C . THR B 1 29 ? -1.419 12.367 24.281 1 93.88 29 THR B C 1
ATOM 3049 O O . THR B 1 29 ? -2.246 12.469 25.188 1 93.88 29 THR B O 1
ATOM 3052 N N . ALA B 1 30 ? -1.752 12.07 23.062 1 96.44 30 ALA B N 1
ATOM 3053 C CA . ALA B 1 30 ? -3.146 12.055 22.625 1 96.44 30 ALA B CA 1
ATOM 3054 C C . ALA B 1 30 ? -3.799 10.703 22.906 1 96.44 30 ALA B C 1
ATOM 3056 O O . ALA B 1 30 ? -5.008 10.547 22.734 1 96.44 30 ALA B O 1
ATOM 3057 N N . LYS B 1 31 ? -3.084 9.703 23.375 1 97.06 31 LYS B N 1
ATOM 3058 C CA . LYS B 1 31 ? -3.604 8.352 23.578 1 97.06 31 LYS B CA 1
ATOM 3059 C C . LYS B 1 31 ? -4.84 8.359 24.469 1 97.06 31 LYS B C 1
ATOM 3061 O O . LYS B 1 31 ? -5.883 7.824 24.094 1 97.06 31 LYS B O 1
ATOM 3066 N N . GLU B 1 32 ? -4.695 9 25.578 1 96.75 32 GLU B N 1
ATOM 3067 C CA . GLU B 1 32 ? -5.766 8.977 26.562 1 96.75 32 GLU B CA 1
ATOM 3068 C C . GLU B 1 32 ? -6.996 9.734 26.078 1 96.75 32 GLU B C 1
ATOM 3070 O O . GLU B 1 32 ? -8.125 9.273 26.25 1 96.75 32 GLU B O 1
ATOM 3075 N N . ILE B 1 33 ? -6.734 10.891 25.484 1 97.44 33 ILE B N 1
ATOM 3076 C CA . ILE B 1 33 ? -7.848 11.734 25.062 1 97.44 33 ILE B CA 1
ATOM 3077 C C . ILE B 1 33 ? -8.586 11.062 23.906 1 97.44 33 ILE B C 1
ATOM 3079 O O . ILE B 1 33 ? -9.812 11.18 23.781 1 97.44 33 ILE B O 1
ATOM 3083 N N . ILE B 1 34 ? -7.93 10.367 23.047 1 98.31 34 ILE B N 1
ATOM 3084 C CA . ILE B 1 34 ? -8.547 9.625 21.969 1 98.31 34 ILE B CA 1
ATOM 3085 C C . ILE B 1 34 ? -9.398 8.484 22.531 1 98.31 34 ILE B C 1
ATOM 3087 O O . ILE B 1 34 ? -10.539 8.289 22.109 1 98.31 34 ILE B O 1
ATOM 3091 N N . THR B 1 35 ? -8.836 7.746 23.453 1 98.5 35 THR B N 1
ATOM 3092 C CA . THR B 1 35 ? -9.547 6.645 24.078 1 98.5 35 THR B CA 1
ATOM 3093 C C . THR B 1 35 ? -10.828 7.145 24.75 1 98.5 35 THR B C 1
ATOM 3095 O O . THR B 1 35 ? -11.898 6.555 24.562 1 98.5 35 THR B O 1
ATOM 3098 N N . GLU B 1 36 ? -10.711 8.234 25.469 1 98.25 36 GLU B N 1
ATOM 3099 C CA . GLU B 1 36 ? -11.875 8.828 26.109 1 98.25 36 GLU B CA 1
ATOM 3100 C C . GLU B 1 36 ? -12.906 9.273 25.078 1 98.25 36 GLU B C 1
ATOM 3102 O O . GLU B 1 36 ? -14.109 9.094 25.266 1 98.25 36 GLU B O 1
ATOM 3107 N N . GLY B 1 37 ? -12.406 9.906 24 1 98.38 37 GLY B N 1
ATOM 3108 C CA . GLY B 1 37 ? -13.281 10.352 22.938 1 98.38 37 GLY B CA 1
ATOM 3109 C C . GLY B 1 37 ? -14.055 9.227 22.281 1 98.38 37 GLY B C 1
ATOM 3110 O O . GLY B 1 37 ? -15.25 9.367 22 1 98.38 37 GLY B O 1
ATOM 3111 N N . ILE B 1 38 ? -13.391 8.125 22.031 1 98.44 38 ILE B N 1
ATOM 3112 C CA . ILE B 1 38 ? -14.023 6.949 21.438 1 98.44 38 ILE B CA 1
ATOM 3113 C C . ILE B 1 38 ? -15.086 6.406 22.391 1 98.44 38 ILE B C 1
ATOM 3115 O O . ILE B 1 38 ? -16.234 6.164 22 1 98.44 38 ILE B O 1
ATOM 3119 N N . ASN B 1 39 ? -14.742 6.273 23.656 1 97.81 39 ASN B N 1
ATOM 3120 C CA . ASN B 1 39 ? -15.656 5.719 24.656 1 97.81 39 ASN B CA 1
ATOM 3121 C C . ASN B 1 39 ? -16.922 6.562 24.797 1 97.81 39 ASN B C 1
ATOM 3123 O O . ASN B 1 39 ? -18.016 6.023 24.922 1 97.81 39 ASN B O 1
ATOM 3127 N N . LYS B 1 40 ? -16.734 7.785 24.703 1 97.5 40 LYS B N 1
ATOM 3128 C CA . LYS B 1 40 ? -17.828 8.695 24.969 1 97.5 40 LYS B CA 1
ATOM 3129 C C . LYS B 1 40 ? -18.688 8.906 23.719 1 97.5 40 LYS B C 1
ATOM 3131 O O . LYS B 1 40 ? -19.906 9.055 23.812 1 97.5 40 LYS B O 1
ATOM 3136 N N . ASN B 1 41 ? -18.062 8.891 22.516 1 97.56 41 ASN B N 1
ATOM 3137 C CA . ASN B 1 41 ? -18.75 9.492 21.391 1 97.56 41 ASN B CA 1
ATOM 3138 C C . ASN B 1 41 ? -19.031 8.469 20.281 1 97.56 41 ASN B C 1
ATOM 3140 O O . ASN B 1 41 ? -19.844 8.719 19.391 1 97.56 41 ASN B O 1
ATOM 3144 N N . LEU B 1 42 ? -18.344 7.348 20.25 1 96.19 42 LEU B N 1
ATOM 3145 C CA . LEU B 1 42 ? -18.594 6.344 19.219 1 96.19 42 LEU B CA 1
ATOM 3146 C C . LEU B 1 42 ? -19.797 5.48 19.578 1 96.19 42 LEU B C 1
ATOM 3148 O O . LEU B 1 42 ? -19.781 4.785 20.594 1 96.19 42 LEU B O 1
ATOM 3152 N N . ASP B 1 43 ? -20.766 5.508 18.797 1 92.56 43 ASP B N 1
ATOM 3153 C CA . ASP B 1 43 ? -21.984 4.723 19.016 1 92.56 43 ASP B CA 1
ATOM 3154 C C . ASP B 1 43 ? -21.891 3.363 18.344 1 92.56 43 ASP B C 1
ATOM 3156 O O . ASP B 1 43 ? -22.344 3.203 17.203 1 92.56 43 ASP B O 1
ATOM 3160 N N . ILE B 1 44 ? -21.484 2.43 19.016 1 88.94 44 ILE B N 1
ATOM 3161 C CA . ILE B 1 44 ? -21.188 1.139 18.391 1 88.94 44 ILE B CA 1
ATOM 3162 C C . ILE B 1 44 ? -22.5 0.396 18.125 1 88.94 44 ILE B C 1
ATOM 3164 O O . ILE B 1 44 ? -22.547 -0.488 17.266 1 88.94 44 ILE B O 1
ATOM 3168 N N . GLU B 1 45 ? -23.562 0.674 18.875 1 84.56 45 GLU B N 1
ATOM 3169 C CA . GLU B 1 45 ? -24.859 0.045 18.609 1 84.56 45 GLU B CA 1
ATOM 3170 C C . GLU B 1 45 ? -25.422 0.474 17.25 1 84.56 45 GLU B C 1
ATOM 3172 O O . GLU B 1 45 ? -25.953 -0.349 16.5 1 84.56 45 GLU B O 1
ATOM 3177 N N . LYS B 1 46 ? -25.25 1.646 17.031 1 80.25 46 LYS B N 1
ATOM 3178 C CA . LYS B 1 46 ? -25.719 2.172 15.758 1 80.25 46 LYS B CA 1
ATOM 3179 C C . LYS B 1 46 ? -24.859 1.654 14.602 1 80.25 46 LYS B C 1
ATOM 3181 O O . LYS B 1 46 ? -25.375 1.362 13.523 1 80.25 46 LYS B O 1
ATOM 3186 N N . LEU B 1 47 ? -23.609 1.547 14.875 1 77.88 47 LEU B N 1
ATOM 3187 C CA . LEU B 1 47 ? -22.703 1.063 13.852 1 77.88 47 LEU B CA 1
ATOM 3188 C C . LEU B 1 47 ? -22.875 -0.436 13.625 1 77.88 47 LEU B C 1
ATOM 3190 O O . LEU B 1 47 ? -22.75 -0.92 12.5 1 77.88 47 LEU B O 1
ATOM 3194 N N . SER B 1 48 ? -23.141 -1.17 14.617 1 66.69 48 SER B N 1
ATOM 3195 C CA . SER B 1 48 ? -23.266 -2.621 14.57 1 66.69 48 SER B CA 1
ATOM 3196 C C . SER B 1 48 ? -24.594 -3.035 13.93 1 66.69 48 SER B C 1
ATOM 3198 O O . SER B 1 48 ? -24.703 -4.133 13.375 1 66.69 48 SER B O 1
ATOM 3200 N N . SER B 1 49 ? -25.562 -2.332 14.148 1 60.34 49 SER B N 1
ATOM 3201 C CA . SER B 1 49 ? -26.875 -2.689 13.586 1 60.34 49 SER B CA 1
ATOM 3202 C C . SER B 1 49 ? -26.781 -2.871 12.078 1 60.34 49 SER B C 1
ATOM 3204 O O . SER B 1 49 ? -27.609 -3.576 11.484 1 60.34 49 SER B O 1
ATOM 3206 N N . THR B 1 50 ? -25.859 -2.342 11.547 1 53.91 50 THR B N 1
ATOM 3207 C CA . THR B 1 50 ? -25.719 -2.512 10.102 1 53.91 50 THR B CA 1
ATOM 3208 C C . THR B 1 50 ? -24.75 -3.654 9.789 1 53.91 50 THR B C 1
ATOM 3210 O O . THR B 1 50 ? -24.219 -3.732 8.68 1 53.91 50 THR B O 1
ATOM 3213 N N . SER B 1 51 ? -24.719 -4.664 10.758 1 52.97 51 SER B N 1
ATOM 3214 C CA . SER B 1 51 ? -23.953 -5.891 10.594 1 52.97 51 SER B CA 1
ATOM 3215 C C . SER B 1 51 ? -22.516 -5.59 10.18 1 52.97 51 SER B C 1
ATOM 3217 O O . SER B 1 51 ? -22 -6.152 9.203 1 52.97 51 SER B O 1
ATOM 3219 N N . VAL B 1 52 ? -21.984 -4.688 11 1 61.69 52 VAL B N 1
ATOM 3220 C CA . VAL B 1 52 ? -20.641 -4.258 10.648 1 61.69 52 VAL B CA 1
ATOM 3221 C C . VAL B 1 52 ? -19.625 -5.344 11.023 1 61.69 52 VAL B C 1
ATOM 3223 O O . VAL B 1 52 ? -19.312 -5.527 12.203 1 61.69 52 VAL B O 1
ATOM 3226 N N . ASP B 1 53 ? -19.281 -6.18 10.047 1 84.62 53 ASP B N 1
ATOM 3227 C CA . ASP B 1 53 ? -18.312 -7.25 10.258 1 84.62 53 ASP B CA 1
ATOM 3228 C C . ASP B 1 53 ? -16.891 -6.727 10.141 1 84.62 53 ASP B C 1
ATOM 3230 O O . ASP B 1 53 ? -15.938 -7.383 10.578 1 84.62 53 ASP B O 1
ATOM 3234 N N . THR B 1 54 ? -16.844 -5.461 9.727 1 93.75 54 THR B N 1
ATOM 3235 C CA . THR B 1 54 ? -15.516 -4.883 9.562 1 93.75 54 THR B CA 1
ATOM 3236 C C . THR B 1 54 ? -15.508 -3.42 10 1 93.75 54 THR B C 1
ATOM 3238 O O . THR B 1 54 ? -16.375 -2.645 9.609 1 93.75 54 THR B O 1
ATOM 3241 N N . PHE B 1 55 ? -14.695 -3.039 10.961 1 96.06 55 PHE B N 1
ATOM 3242 C CA . PHE B 1 55 ? -14.461 -1.659 11.367 1 96.06 55 PHE B CA 1
ATOM 3243 C C . PHE B 1 55 ? -13.266 -1.074 10.633 1 96.06 55 PHE B C 1
ATOM 3245 O O . PHE B 1 55 ? -12.141 -1.555 10.781 1 96.06 55 PHE B O 1
ATOM 3252 N N . ARG B 1 56 ? -13.477 -0.033 9.852 1 97.38 56 ARG B N 1
ATOM 3253 C CA . ARG B 1 56 ? -12.445 0.508 8.977 1 97.38 56 ARG B CA 1
ATOM 3254 C C . ARG B 1 56 ? -11.922 1.838 9.5 1 97.38 56 ARG B C 1
ATOM 3256 O O . ARG B 1 56 ? -12.695 2.742 9.812 1 97.38 56 ARG B O 1
ATOM 3263 N N . ILE B 1 57 ? -10.609 1.915 9.609 1 98.75 57 ILE B N 1
ATOM 3264 C CA . ILE B 1 57 ? -9.891 3.074 10.125 1 98.75 57 ILE B CA 1
ATOM 3265 C C . ILE B 1 57 ? -8.914 3.586 9.07 1 98.75 57 ILE B C 1
ATOM 3267 O O . ILE B 1 57 ? -8.273 2.797 8.375 1 98.75 57 ILE B O 1
ATOM 3271 N N . ALA B 1 58 ? -8.781 4.906 8.922 1 98.94 58 ALA B N 1
ATOM 3272 C CA . ALA B 1 58 ? -7.75 5.469 8.062 1 98.94 58 ALA B CA 1
ATOM 3273 C C . ALA B 1 58 ? -6.887 6.473 8.82 1 98.94 58 ALA B C 1
ATOM 3275 O O . ALA B 1 58 ? -7.402 7.266 9.609 1 98.94 58 ALA B O 1
ATOM 3276 N N . ASP B 1 59 ? -5.629 6.355 8.672 1 98.88 59 ASP B N 1
ATOM 3277 C CA . ASP B 1 59 ? -4.699 7.391 9.102 1 98.88 59 ASP B CA 1
ATOM 3278 C C . ASP B 1 59 ? -4.227 8.234 7.918 1 98.88 59 ASP B C 1
ATOM 3280 O O . ASP B 1 59 ? -3.525 7.734 7.039 1 98.88 59 ASP B O 1
ATOM 3284 N N . PHE B 1 60 ? -4.57 9.508 7.906 1 98.69 60 PHE B N 1
ATOM 3285 C CA . PHE B 1 60 ? -4.238 10.422 6.824 1 98.69 60 PHE B CA 1
ATOM 3286 C C . PHE B 1 60 ? -2.936 11.156 7.117 1 98.69 60 PHE B C 1
ATOM 3288 O O . PHE B 1 60 ? -2.846 11.906 8.094 1 98.69 60 PHE B O 1
ATOM 3295 N N . GLY B 1 61 ? -1.962 11 6.215 1 97.94 61 GLY B N 1
ATOM 3296 C CA . GLY B 1 61 ? -0.621 11.516 6.441 1 97.94 61 GLY B CA 1
ATOM 3297 C C . GLY B 1 61 ? 0.217 10.625 7.34 1 97.94 61 GLY B C 1
ATOM 3298 O O . GLY B 1 61 ? 0.825 11.102 8.305 1 97.94 61 GLY B O 1
ATOM 3299 N N . CYS B 1 62 ? 0.291 9.367 6.938 1 97.88 62 CYS B N 1
ATOM 3300 C CA . CYS B 1 62 ? 0.814 8.359 7.852 1 97.88 62 CYS B CA 1
ATOM 3301 C C . CYS B 1 62 ? 2.338 8.352 7.848 1 97.88 62 CYS B C 1
ATOM 3303 O O . CYS B 1 62 ? 2.967 7.859 8.789 1 97.88 62 CYS B O 1
ATOM 3305 N N . SER B 1 63 ? 2.941 8.852 6.848 1 96.69 63 SER B N 1
ATOM 3306 C CA . SER B 1 63 ? 4.379 8.711 6.641 1 96.69 63 SER B CA 1
ATOM 3307 C C . SER B 1 63 ? 4.816 7.254 6.773 1 96.69 63 SER B C 1
ATOM 3309 O O . SER B 1 63 ? 4.129 6.348 6.301 1 96.69 63 SER B O 1
ATOM 3311 N N . THR B 1 64 ? 6 6.922 7.285 1 93.31 64 THR B N 1
ATOM 3312 C CA . THR B 1 64 ? 6.555 5.574 7.172 1 93.31 64 THR B CA 1
ATOM 3313 C C . THR B 1 64 ? 6.516 4.859 8.516 1 93.31 64 THR B C 1
ATOM 3315 O O . THR B 1 64 ? 7.051 3.756 8.656 1 93.31 64 THR B O 1
ATOM 3318 N N . GLY B 1 65 ? 5.844 5.301 9.578 1 79.62 65 GLY B N 1
ATOM 3319 C CA . GLY B 1 65 ? 5.707 4.621 10.859 1 79.62 65 GLY B CA 1
ATOM 3320 C C . GLY B 1 65 ? 6.395 5.344 12 1 79.62 65 GLY B C 1
ATOM 3321 O O . GLY B 1 65 ? 6.164 6.539 12.211 1 79.62 65 GLY B O 1
ATOM 3322 N N . PRO B 1 66 ? 7.051 5.105 12.797 1 88 66 PRO B N 1
ATOM 3323 C CA . PRO B 1 66 ? 6.426 4.348 13.883 1 88 66 PRO B CA 1
ATOM 3324 C C . PRO B 1 66 ? 5.23 5.074 14.492 1 88 66 PRO B C 1
ATOM 3326 O O . PRO B 1 66 ? 4.348 4.438 15.07 1 88 66 PRO B O 1
ATOM 3329 N N . ASN B 1 67 ? 5.113 6.398 14.289 1 94.38 67 ASN B N 1
ATOM 3330 C CA . ASN B 1 67 ? 4.105 7.195 14.984 1 94.38 67 ASN B CA 1
ATOM 3331 C C . ASN B 1 67 ? 2.693 6.777 14.586 1 94.38 67 ASN B C 1
ATOM 3333 O O . ASN B 1 67 ? 1.82 6.641 15.445 1 94.38 67 ASN B O 1
ATOM 3337 N N . THR B 1 68 ? 2.512 6.516 13.336 1 97.69 68 THR B N 1
ATOM 3338 C CA . THR B 1 68 ? 1.189 6.113 12.867 1 97.69 68 THR B CA 1
ATOM 3339 C C . THR B 1 68 ? 0.763 4.801 13.516 1 97.69 68 THR B C 1
ATOM 3341 O O . THR B 1 68 ? -0.42 4.598 13.797 1 97.69 68 THR B O 1
ATOM 3344 N N . PHE B 1 69 ? 1.666 3.895 13.781 1 97.94 69 PHE B N 1
ATOM 3345 C CA . PHE B 1 69 ? 1.335 2.602 14.367 1 97.94 69 PHE B CA 1
ATOM 3346 C C . PHE B 1 69 ? 0.865 2.764 15.805 1 97.94 69 PHE B C 1
ATOM 3348 O O . PHE B 1 69 ? -0.029 2.045 16.266 1 97.94 69 PHE B O 1
ATOM 3355 N N . ILE B 1 70 ? 1.44 3.709 16.484 1 96.94 70 ILE B N 1
ATOM 3356 C CA . ILE B 1 70 ? 1.031 3.996 17.859 1 96.94 70 ILE B CA 1
ATOM 3357 C C . ILE B 1 70 ? -0.396 4.539 17.875 1 96.94 70 ILE B C 1
ATOM 3359 O O . ILE B 1 70 ? -1.228 4.102 18.672 1 96.94 70 ILE B O 1
ATOM 3363 N N . ALA B 1 71 ? -0.642 5.492 17.016 1 98.06 71 ALA B N 1
ATOM 3364 C CA . ALA B 1 71 ? -1.98 6.066 16.906 1 98.06 71 ALA B CA 1
ATOM 3365 C C . ALA B 1 71 ? -3.016 4.992 16.578 1 98.06 71 ALA B C 1
ATOM 3367 O O . ALA B 1 71 ? -4.059 4.914 17.234 1 98.06 71 ALA B O 1
ATOM 3368 N N . ILE B 1 72 ? -2.723 4.137 15.641 1 98.62 72 ILE B N 1
ATOM 3369 C CA . ILE B 1 72 ? -3.645 3.109 15.172 1 98.62 72 ILE B CA 1
ATOM 3370 C C . ILE B 1 72 ? -3.865 2.072 16.266 1 98.62 72 ILE B C 1
ATOM 3372 O O . ILE B 1 72 ? -4.996 1.637 16.5 1 98.62 72 ILE B O 1
ATOM 3376 N N . GLN B 1 73 ? -2.789 1.677 16.906 1 97.94 73 GLN B N 1
ATOM 3377 C CA . GLN B 1 73 ? -2.92 0.726 18 1 97.94 73 GLN B CA 1
ATOM 3378 C C . GLN B 1 73 ? -3.85 1.264 19.078 1 97.94 73 GLN B C 1
ATOM 3380 O O . GLN B 1 73 ? -4.699 0.534 19.594 1 97.94 73 GLN B O 1
ATOM 3385 N N . THR B 1 74 ? -3.658 2.518 19.438 1 98.31 74 THR B N 1
ATOM 3386 C CA . THR B 1 74 ? -4.5 3.164 20.438 1 98.31 74 THR B CA 1
ATOM 3387 C C . THR B 1 74 ? -5.969 3.111 20.031 1 98.31 74 THR B C 1
ATOM 3389 O O . THR B 1 74 ? -6.828 2.752 20.828 1 98.31 74 THR B O 1
ATOM 3392 N N . ILE B 1 75 ? -6.258 3.436 18.781 1 98.75 75 ILE B N 1
ATOM 3393 C CA . ILE B 1 75 ? -7.621 3.498 18.281 1 98.75 75 ILE B CA 1
ATOM 3394 C C . ILE B 1 75 ? -8.227 2.096 18.234 1 98.75 75 ILE B C 1
ATOM 3396 O O . ILE B 1 75 ? -9.336 1.875 18.734 1 98.75 75 ILE B O 1
ATOM 3400 N N . VAL B 1 76 ? -7.512 1.104 17.688 1 98.56 76 VAL B N 1
ATOM 3401 C CA . VAL B 1 76 ? -7.98 -0.271 17.562 1 98.56 76 VAL B CA 1
ATOM 3402 C C . VAL B 1 76 ? -8.289 -0.839 18.953 1 98.56 76 VAL B C 1
ATOM 3404 O O . VAL B 1 76 ? -9.352 -1.435 19.156 1 98.56 76 VAL B O 1
ATOM 3407 N N . GLU B 1 77 ? -7.402 -0.617 19.891 1 98.25 77 GLU B N 1
ATOM 3408 C CA . GLU B 1 77 ? -7.59 -1.144 21.25 1 98.25 77 GLU B CA 1
ATOM 3409 C C . GLU B 1 77 ? -8.789 -0.493 21.922 1 98.25 77 GLU B C 1
ATOM 3411 O O . GLU B 1 77 ? -9.562 -1.168 22.609 1 98.25 77 GLU B O 1
ATOM 3416 N N . ALA B 1 78 ? -8.898 0.79 21.766 1 98.56 78 ALA B N 1
ATOM 3417 C CA . ALA B 1 78 ? -10.016 1.502 22.375 1 98.56 78 ALA B CA 1
ATOM 3418 C C . ALA B 1 78 ? -11.352 1.01 21.828 1 98.56 78 ALA B C 1
ATOM 3420 O O . ALA B 1 78 ? -12.289 0.759 22.594 1 98.56 78 ALA B O 1
ATOM 3421 N N . VAL B 1 79 ? -11.453 0.854 20.516 1 97.56 79 VAL B N 1
ATOM 3422 C CA . VAL B 1 79 ? -12.688 0.405 19.891 1 97.56 79 VAL B CA 1
ATOM 3423 C C . VAL B 1 79 ? -12.984 -1.038 20.281 1 97.56 79 VAL B C 1
ATOM 3425 O O . VAL B 1 79 ? -14.117 -1.374 20.625 1 97.56 79 VAL B O 1
ATOM 3428 N N . ARG B 1 80 ? -11.969 -1.87 20.25 1 96.88 80 ARG B N 1
ATOM 3429 C CA . ARG B 1 80 ? -12.125 -3.268 20.625 1 96.88 80 ARG B CA 1
ATOM 3430 C C . ARG B 1 80 ? -12.656 -3.385 22.062 1 96.88 80 ARG B C 1
ATOM 3432 O O . ARG B 1 80 ? -13.617 -4.117 22.312 1 96.88 80 ARG B O 1
ATOM 3439 N N . LYS B 1 81 ? -12.016 -2.682 22.953 1 97.31 81 LYS B N 1
ATOM 3440 C CA . LYS B 1 81 ? -12.43 -2.721 24.344 1 97.31 81 LYS B CA 1
ATOM 3441 C C . LYS B 1 81 ? -13.875 -2.254 24.516 1 97.31 81 LYS B C 1
ATOM 3443 O O . LYS B 1 81 ? -14.625 -2.807 25.312 1 97.31 81 LYS B O 1
ATOM 3448 N N . LYS B 1 82 ? -14.227 -1.266 23.781 1 96.56 82 LYS B N 1
ATOM 3449 C CA . LYS B 1 82 ? -15.594 -0.77 23.859 1 96.56 82 LYS B CA 1
ATOM 3450 C C . LYS B 1 82 ? -16.594 -1.834 23.406 1 96.56 82 LYS B C 1
ATOM 3452 O O . LYS B 1 82 ? -17.625 -2.025 24.031 1 96.56 82 LYS B O 1
ATOM 3457 N N . PHE B 1 83 ? -16.344 -2.521 22.328 1 93.75 83 PHE B N 1
ATOM 3458 C CA . PHE B 1 83 ? -17.203 -3.596 21.844 1 93.75 83 PHE B CA 1
ATOM 3459 C C . PHE B 1 83 ? -17.297 -4.719 22.875 1 93.75 83 PHE B C 1
ATOM 3461 O O . PHE B 1 83 ? -18.375 -5.223 23.141 1 93.75 83 PHE B O 1
ATOM 3468 N N . GLU B 1 84 ? -16.125 -5.031 23.438 1 94.5 84 GLU B N 1
ATOM 3469 C CA . GLU B 1 84 ? -16.094 -6.098 24.438 1 94.5 84 GLU B CA 1
ATOM 3470 C C . GLU B 1 84 ? -16.922 -5.738 25.656 1 94.5 84 GLU B C 1
ATOM 3472 O O . GLU B 1 84 ? -17.609 -6.594 26.219 1 94.5 84 GLU B O 1
ATOM 3477 N N . THR B 1 85 ? -16.828 -4.504 26.047 1 94.5 85 THR B N 1
ATOM 3478 C CA . THR B 1 85 ? -17.453 -4.047 27.281 1 94.5 85 THR B CA 1
ATOM 3479 C C . THR B 1 85 ? -18.953 -3.818 27.078 1 94.5 85 THR B C 1
ATOM 3481 O O . THR B 1 85 ? -19.766 -4.164 27.938 1 94.5 85 THR B O 1
ATOM 3484 N N . GLU B 1 86 ? -19.312 -3.33 25.938 1 92.38 86 GLU B N 1
ATOM 3485 C CA . GLU B 1 86 ? -20.688 -2.885 25.75 1 92.38 86 GLU B CA 1
ATOM 3486 C C . GLU B 1 86 ? -21.516 -3.936 25.016 1 92.38 86 GLU B C 1
ATOM 3488 O O . GLU B 1 86 ? -22.75 -3.949 25.125 1 92.38 86 GLU B O 1
ATOM 3493 N N . LEU B 1 87 ? -20.906 -4.707 24.281 1 89.62 87 LEU B N 1
ATOM 3494 C CA . LEU B 1 87 ? -21.625 -5.762 23.562 1 89.62 87 LEU B CA 1
ATOM 3495 C C . LEU B 1 87 ? -21.109 -7.137 23.969 1 89.62 87 LEU B C 1
ATOM 3497 O O . LEU B 1 87 ? -21.344 -7.586 25.094 1 89.62 87 LEU B O 1
ATOM 3501 N N . SER B 1 88 ? -20.281 -7.848 23.219 1 88.19 88 SER B N 1
ATOM 3502 C CA . SER B 1 88 ? -19.656 -9.133 23.531 1 88.19 88 SER B CA 1
ATOM 3503 C C . SER B 1 88 ? -18.422 -9.375 22.672 1 88.19 88 SER B C 1
ATOM 3505 O O . SER B 1 88 ? -18.234 -8.734 21.641 1 88.19 88 SER B O 1
ATOM 3507 N N . ASP B 1 89 ? -17.719 -10.25 23.109 1 89.19 89 ASP B N 1
ATOM 3508 C CA . ASP B 1 89 ? -16.5 -10.609 22.406 1 89.19 89 ASP B CA 1
ATOM 3509 C C . ASP B 1 89 ? -16.797 -11.102 20.984 1 89.19 89 ASP B C 1
ATOM 3511 O O . ASP B 1 89 ? -16.016 -10.875 20.062 1 89.19 89 ASP B O 1
ATOM 3515 N N . SER B 1 90 ? -17.859 -11.789 20.906 1 86.5 90 SER B N 1
ATOM 3516 C CA . SER B 1 90 ? -18.234 -12.383 19.609 1 86.5 90 SER B CA 1
ATOM 3517 C C . SER B 1 90 ? -18.672 -11.305 18.625 1 86.5 90 SER B C 1
ATOM 3519 O O . SER B 1 90 ? -18.75 -11.562 17.422 1 86.5 90 SER B O 1
ATOM 3521 N N . ARG B 1 91 ? -18.844 -10.055 19.203 1 89.44 91 ARG B N 1
ATOM 3522 C CA . ARG B 1 91 ? -19.344 -8.977 18.359 1 89.44 91 ARG B CA 1
ATOM 3523 C C . ARG B 1 91 ? -18.234 -8.008 17.984 1 89.44 91 ARG B C 1
ATOM 3525 O O . ARG B 1 91 ? -18.484 -7.023 17.281 1 89.44 91 ARG B O 1
ATOM 3532 N N . VAL B 1 92 ? -17.062 -8.281 18.453 1 92.81 92 VAL B N 1
ATOM 3533 C CA . VAL B 1 92 ? -15.93 -7.441 18.062 1 92.81 92 VAL B CA 1
ATOM 3534 C C . VAL B 1 92 ? -15.672 -7.582 16.562 1 92.81 92 VAL B C 1
ATOM 3536 O O . VAL B 1 92 ? -15.477 -8.688 16.062 1 92.81 92 VAL B O 1
ATOM 3539 N N . PRO B 1 93 ? -15.719 -6.516 15.859 1 94.44 93 PRO B N 1
ATOM 3540 C CA . PRO B 1 93 ? -15.469 -6.602 14.422 1 94.44 93 PRO B CA 1
ATOM 3541 C C . PRO B 1 93 ? -14 -6.867 14.094 1 94.44 93 PRO B C 1
ATOM 3543 O O . PRO B 1 93 ? -13.133 -6.684 14.945 1 94.44 93 PRO B O 1
ATOM 3546 N N . GLU B 1 94 ? -13.773 -7.344 12.867 1 96.06 94 GLU B N 1
ATOM 3547 C CA . GLU B 1 94 ? -12.414 -7.305 12.336 1 96.06 94 GLU B CA 1
ATOM 3548 C C . GLU B 1 94 ? -12.023 -5.887 11.938 1 96.06 94 GLU B C 1
ATOM 3550 O O . GLU B 1 94 ? -12.867 -5.098 11.508 1 96.06 94 GLU B O 1
ATOM 3555 N N . PHE B 1 95 ? -10.773 -5.57 12.117 1 97.69 95 PHE B N 1
ATOM 3556 C CA . PHE B 1 95 ? -10.312 -4.219 11.836 1 97.69 95 PHE B CA 1
ATOM 3557 C C . PHE B 1 95 ? -9.523 -4.18 10.531 1 97.69 95 PHE B C 1
ATOM 3559 O O . PHE B 1 95 ? -8.68 -5.039 10.281 1 97.69 95 PHE B O 1
ATOM 3566 N N . GLN B 1 96 ? -9.852 -3.312 9.695 1 98.5 96 GLN B N 1
ATOM 3567 C CA . GLN B 1 96 ? -9.047 -2.957 8.523 1 98.5 96 GLN B CA 1
ATOM 3568 C C . GLN B 1 96 ? -8.523 -1.528 8.633 1 98.5 96 GLN B C 1
ATOM 3570 O O . GLN B 1 96 ? -9.297 -0.592 8.852 1 98.5 96 GLN B O 1
ATOM 3575 N N . VAL B 1 97 ? -7.266 -1.362 8.508 1 98.81 97 VAL B N 1
ATOM 3576 C CA . VAL B 1 97 ? -6.641 -0.059 8.695 1 98.81 97 VAL B CA 1
ATOM 3577 C C . VAL B 1 97 ? -5.98 0.389 7.391 1 98.81 97 VAL B C 1
ATOM 3579 O O . VAL B 1 97 ? -5.23 -0.372 6.773 1 98.81 97 VAL B O 1
ATOM 3582 N N . PHE B 1 98 ? -6.273 1.619 7 1 98.94 98 PHE B N 1
ATOM 3583 C CA . PHE B 1 98 ? -5.703 2.242 5.812 1 98.94 98 PHE B CA 1
ATOM 3584 C C . PHE B 1 98 ? -4.691 3.314 6.199 1 98.94 98 PHE B C 1
ATOM 3586 O O . PHE B 1 98 ? -5.016 4.242 6.941 1 98.94 98 PHE B O 1
ATOM 3593 N N . PHE B 1 99 ? -3.52 3.139 5.699 1 98.88 99 PHE B N 1
ATOM 3594 C CA . PHE B 1 99 ? -2.479 4.148 5.852 1 98.88 99 PHE B CA 1
ATOM 3595 C C . PHE B 1 99 ? -2.359 5 4.594 1 98.88 99 PHE B C 1
ATOM 3597 O O . PHE B 1 99 ? -1.858 4.531 3.568 1 98.88 99 PHE B O 1
ATOM 3604 N N . ASN B 1 100 ? -2.805 6.238 4.715 1 98.81 100 ASN B N 1
ATOM 3605 C CA . ASN B 1 100 ? -2.838 7.133 3.564 1 98.81 100 ASN B CA 1
ATOM 3606 C C . ASN B 1 100 ? -1.703 8.156 3.615 1 98.81 100 ASN B C 1
ATOM 3608 O O . ASN B 1 100 ? -1.427 8.727 4.668 1 98.81 100 ASN B O 1
ATOM 3612 N N . ASP B 1 101 ? -1.101 8.344 2.561 1 98.19 101 ASP B N 1
ATOM 3613 C CA . ASP B 1 101 ? -0.138 9.422 2.357 1 98.19 101 ASP B CA 1
ATOM 3614 C C . ASP B 1 101 ? 0.054 9.711 0.871 1 98.19 101 ASP B C 1
ATOM 3616 O O . ASP B 1 101 ? -0.577 9.078 0.022 1 98.19 101 ASP B O 1
ATOM 3620 N N . ARG B 1 102 ? 0.825 10.703 0.568 1 96.56 102 ARG B N 1
ATOM 3621 C CA . ARG B 1 102 ? 1.126 11.07 -0.813 1 96.56 102 ARG B CA 1
ATOM 3622 C C . ARG B 1 102 ? 1.732 9.891 -1.567 1 96.56 102 ARG B C 1
ATOM 3624 O O . ARG B 1 102 ? 2.332 9 -0.959 1 96.56 102 ARG B O 1
ATOM 3631 N N . ILE B 1 103 ? 1.624 9.945 -2.891 1 96.38 103 ILE B N 1
ATOM 3632 C CA . ILE B 1 103 ? 2.139 8.891 -3.762 1 96.38 103 ILE B CA 1
ATOM 3633 C C . ILE B 1 103 ? 3.645 8.742 -3.553 1 96.38 103 ILE B C 1
ATOM 3635 O O . ILE B 1 103 ? 4.176 7.633 -3.605 1 96.38 103 ILE B O 1
ATOM 3639 N N . SER B 1 104 ? 4.324 9.828 -3.211 1 95.5 104 SER B N 1
ATOM 3640 C CA . SER B 1 104 ? 5.777 9.844 -3.078 1 95.5 104 SER B CA 1
ATOM 3641 C C . SER B 1 104 ? 6.219 9.273 -1.736 1 95.5 104 SER B C 1
ATOM 3643 O O . SER B 1 104 ? 7.414 9.133 -1.479 1 95.5 104 SER B O 1
ATOM 3645 N N . ASN B 1 105 ? 5.254 8.992 -0.882 1 97.19 105 ASN B N 1
ATOM 3646 C CA . ASN B 1 105 ? 5.617 8.383 0.394 1 97.19 105 ASN B CA 1
ATOM 3647 C C . ASN B 1 105 ? 6.348 7.059 0.194 1 97.19 105 ASN B C 1
ATOM 3649 O O . ASN B 1 105 ? 6.168 6.395 -0.828 1 97.19 105 ASN B O 1
ATOM 3653 N N . ASP B 1 106 ? 7.168 6.738 1.135 1 97.56 106 ASP B N 1
ATOM 3654 C CA . ASP B 1 106 ? 7.883 5.461 1.117 1 97.56 106 ASP B CA 1
ATOM 3655 C C . ASP B 1 106 ? 7.02 4.344 1.704 1 97.56 106 ASP B C 1
ATOM 3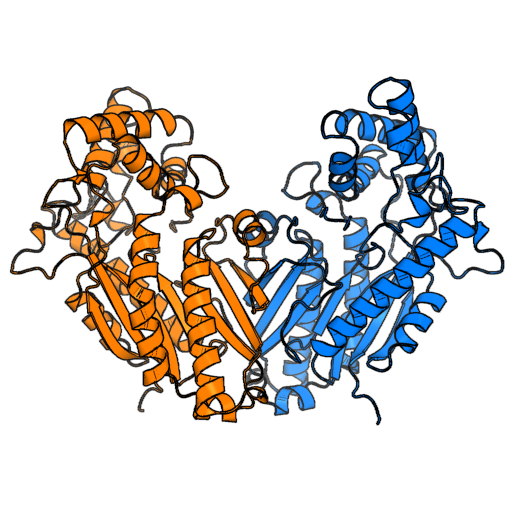657 O O . ASP B 1 106 ? 7.25 3.906 2.834 1 97.56 106 ASP B O 1
ATOM 3661 N N . PHE B 1 107 ? 6.168 3.752 0.963 1 98.25 107 PHE B N 1
ATOM 3662 C CA . PHE B 1 107 ? 5.262 2.697 1.404 1 98.25 107 PHE B CA 1
ATOM 3663 C C . PHE B 1 107 ? 6.023 1.394 1.629 1 98.25 107 PHE B C 1
ATOM 3665 O O . PHE B 1 107 ? 5.617 0.567 2.449 1 98.25 107 PHE B O 1
ATOM 3672 N N . ASN B 1 108 ? 7.109 1.195 0.862 1 97.69 108 ASN B N 1
ATOM 3673 C CA . ASN B 1 108 ? 7.926 0.008 1.101 1 97.69 108 ASN B CA 1
ATOM 3674 C C . ASN B 1 108 ? 8.398 -0.065 2.549 1 97.69 108 ASN B C 1
ATOM 3676 O O . ASN B 1 108 ? 8.234 -1.092 3.209 1 97.69 108 ASN B O 1
ATOM 3680 N N . THR B 1 109 ? 8.945 1.062 3.01 1 97.75 109 THR B N 1
ATOM 3681 C CA . THR B 1 109 ? 9.414 1.113 4.391 1 97.75 109 THR B CA 1
ATOM 3682 C C . THR B 1 109 ? 8.242 0.976 5.363 1 97.75 109 THR B C 1
ATOM 3684 O O . THR B 1 109 ? 8.352 0.28 6.375 1 97.75 109 THR B O 1
ATOM 3687 N N . LEU B 1 110 ? 7.141 1.636 5.059 1 98.19 110 LEU B N 1
ATOM 3688 C CA . LEU B 1 110 ? 5.949 1.528 5.895 1 98.19 110 LEU B CA 1
ATOM 3689 C C . LEU B 1 110 ? 5.543 0.07 6.074 1 98.19 110 LEU B C 1
ATOM 3691 O O . LEU B 1 110 ? 5.363 -0.394 7.199 1 98.19 110 LEU B O 1
ATOM 3695 N N . PHE B 1 111 ? 5.441 -0.661 5.02 1 97.94 111 PHE B N 1
ATOM 3696 C CA . PHE B 1 111 ? 4.949 -2.033 5.059 1 97.94 111 PHE B CA 1
ATOM 3697 C C . PHE B 1 111 ? 5.957 -2.951 5.742 1 97.94 111 PHE B C 1
ATOM 3699 O O . PHE B 1 111 ? 5.574 -3.85 6.496 1 97.94 111 PHE B O 1
ATOM 3706 N N . ALA B 1 112 ? 7.203 -2.717 5.477 1 96.56 112 ALA B N 1
ATOM 3707 C CA . ALA B 1 112 ? 8.242 -3.514 6.121 1 96.56 112 ALA B CA 1
ATOM 3708 C C . ALA B 1 112 ? 8.25 -3.291 7.633 1 96.56 112 ALA B C 1
ATOM 3710 O O . ALA B 1 112 ? 8.742 -4.133 8.391 1 96.56 112 ALA B O 1
ATOM 3711 N N . SER B 1 113 ? 7.676 -2.139 8.062 1 96.94 113 SER B N 1
ATOM 3712 C CA . SER B 1 113 ? 7.746 -1.759 9.469 1 96.94 113 SER B CA 1
ATOM 3713 C C . SER B 1 113 ? 6.441 -2.072 10.188 1 96.94 113 SER B C 1
ATOM 3715 O O . SER B 1 113 ? 6.301 -1.783 11.383 1 96.94 113 SER B O 1
ATOM 3717 N N . LEU B 1 114 ? 5.539 -2.672 9.539 1 97.56 114 LEU B N 1
ATOM 3718 C CA . LEU B 1 114 ? 4.27 -3.01 10.18 1 97.56 114 LEU B CA 1
ATOM 3719 C C . LEU B 1 114 ? 4.5 -3.877 11.414 1 97.56 114 LEU B C 1
ATOM 3721 O O . LEU B 1 114 ? 5.297 -4.816 11.375 1 97.56 114 LEU B O 1
ATOM 3725 N N . PRO B 1 115 ? 3.797 -3.592 12.477 1 96.69 115 PRO B N 1
ATOM 3726 C CA . PRO B 1 115 ? 3.939 -4.449 13.656 1 96.69 115 PRO B CA 1
ATOM 3727 C C . PRO B 1 115 ? 3.49 -5.887 13.398 1 96.69 115 PRO B C 1
ATOM 3729 O O . PRO B 1 115 ? 2.389 -6.113 12.891 1 96.69 115 PRO B O 1
ATOM 3732 N N . PRO B 1 116 ? 4.242 -6.844 13.758 1 93.69 116 PRO B N 1
ATOM 3733 C CA . PRO B 1 116 ? 3.883 -8.234 13.484 1 93.69 116 PRO B CA 1
ATOM 3734 C C . PRO B 1 116 ? 2.678 -8.703 14.297 1 93.69 116 PRO B C 1
ATOM 3736 O O . PRO B 1 116 ? 1.94 -9.594 13.859 1 93.69 116 PRO B O 1
ATOM 3739 N N . GLU B 1 117 ? 2.438 -8.117 15.461 1 94.88 117 GLU B N 1
ATOM 3740 C CA . GLU B 1 117 ? 1.368 -8.578 16.344 1 94.88 117 GLU B CA 1
ATOM 3741 C C . GLU B 1 117 ? 0.093 -7.766 16.141 1 94.88 117 GLU B C 1
ATOM 3743 O O . GLU B 1 117 ? -0.838 -7.844 16.938 1 94.88 117 GLU B O 1
ATOM 3748 N N . ARG B 1 118 ? 0.112 -7.062 15.078 1 96 118 ARG B N 1
ATOM 3749 C CA . ARG B 1 118 ? -1.047 -6.211 14.836 1 96 118 ARG B CA 1
ATOM 3750 C C . ARG B 1 118 ? -2.316 -7.043 14.68 1 96 118 ARG B C 1
ATOM 3752 O O . ARG B 1 118 ? -2.283 -8.133 14.102 1 96 118 ARG B O 1
ATOM 3759 N N . LYS B 1 119 ? -3.436 -6.543 15.195 1 97.12 119 LYS B N 1
ATOM 3760 C CA . LYS B 1 119 ? -4.73 -7.215 15.125 1 97.12 119 LYS B CA 1
ATOM 3761 C C . LYS B 1 119 ? -5.652 -6.531 14.125 1 97.12 119 LYS B C 1
ATOM 3763 O O . LYS B 1 119 ? -6.828 -6.297 14.414 1 97.12 119 LYS B O 1
ATOM 3768 N N . TYR B 1 120 ? -5.109 -6.148 13.016 1 98.38 120 TYR B N 1
ATOM 3769 C CA . TYR B 1 120 ? -5.859 -5.535 11.93 1 98.38 120 TYR B CA 1
ATOM 3770 C C . TYR B 1 120 ? -5.234 -5.863 10.578 1 98.38 120 TYR B C 1
ATOM 3772 O O . TYR B 1 120 ? -4.047 -6.184 10.5 1 98.38 120 TYR B O 1
ATOM 3780 N N . TYR B 1 121 ? -6.023 -5.871 9.555 1 98.56 121 TYR B N 1
ATOM 3781 C CA . TYR B 1 121 ? -5.543 -5.973 8.188 1 98.56 121 TYR B CA 1
ATOM 3782 C C . TYR B 1 121 ? -5.109 -4.609 7.656 1 98.56 121 TYR B C 1
ATOM 3784 O O . TYR B 1 121 ? -5.883 -3.648 7.695 1 98.56 121 TYR B O 1
ATOM 3792 N N . ALA B 1 122 ? -3.902 -4.523 7.168 1 98.62 122 ALA B N 1
ATOM 3793 C CA . ALA B 1 122 ? -3.311 -3.24 6.797 1 98.62 122 ALA B CA 1
ATOM 3794 C C . ALA B 1 122 ? -3.344 -3.037 5.285 1 98.62 122 ALA B C 1
ATOM 3796 O O . ALA B 1 122 ? -3.148 -3.984 4.523 1 98.62 122 ALA B O 1
ATOM 3797 N N . ALA B 1 123 ? -3.539 -1.807 4.871 1 98.88 123 ALA B N 1
ATOM 3798 C CA . ALA B 1 123 ? -3.43 -1.396 3.477 1 98.88 123 ALA B CA 1
ATOM 3799 C C . ALA B 1 123 ? -2.848 0.011 3.361 1 98.88 123 ALA B C 1
ATOM 3801 O O . ALA B 1 123 ? -3.064 0.851 4.238 1 98.88 123 ALA B O 1
ATOM 3802 N N . GLY B 1 124 ? -2.045 0.221 2.354 1 98.81 124 GLY B N 1
ATOM 3803 C CA . GLY B 1 124 ? -1.556 1.55 2.025 1 98.81 124 GLY B CA 1
ATOM 3804 C C . GLY B 1 124 ? -2.359 2.229 0.932 1 98.81 124 GLY B C 1
ATOM 3805 O O . GLY B 1 124 ? -2.732 1.594 -0.057 1 98.81 124 GLY B O 1
ATOM 3806 N N . VAL B 1 125 ? -2.646 3.492 1.101 1 98.88 125 VAL B N 1
ATOM 3807 C CA . VAL B 1 125 ? -3.459 4.246 0.151 1 98.88 125 VAL B CA 1
ATOM 3808 C C . VAL B 1 125 ? -2.686 5.473 -0.331 1 98.88 125 VAL B C 1
ATOM 3810 O O . VAL B 1 125 ? -2.496 6.43 0.422 1 98.88 125 VAL B O 1
ATOM 3813 N N . PRO B 1 126 ? -2.26 5.449 -1.585 1 98.19 126 PRO B N 1
ATOM 3814 C CA . PRO B 1 126 ? -1.542 6.602 -2.133 1 98.19 126 PRO B CA 1
ATOM 3815 C C . PRO B 1 126 ? -2.477 7.727 -2.57 1 98.19 126 PRO B C 1
ATOM 3817 O O . PRO B 1 126 ? -3.527 7.465 -3.164 1 98.19 126 PRO B O 1
ATOM 3820 N N . GLY B 1 127 ? -2.086 8.938 -2.215 1 97.38 127 GLY B N 1
ATOM 3821 C CA . GLY B 1 127 ? -2.834 10.086 -2.707 1 97.38 127 GLY B CA 1
ATOM 3822 C C . GLY B 1 127 ? -2.92 11.219 -1.701 1 97.38 127 GLY B C 1
ATOM 3823 O O . GLY B 1 127 ? -2.707 11.008 -0.505 1 97.38 127 GLY B O 1
ATOM 3824 N N . SER B 1 128 ? -3.293 12.359 -2.184 1 96.94 128 SER B N 1
ATOM 3825 C CA . SER B 1 128 ? -3.451 13.523 -1.319 1 96.94 128 SER B CA 1
ATOM 3826 C C . SER B 1 128 ? -4.75 13.445 -0.523 1 96.94 128 SER B C 1
ATOM 3828 O O . SER B 1 128 ? -5.824 13.234 -1.093 1 96.94 128 SER B O 1
ATOM 3830 N N . PHE B 1 129 ? -4.66 13.648 0.766 1 97.88 129 PHE B N 1
ATOM 3831 C CA . PHE B 1 129 ? -5.855 13.562 1.597 1 97.88 129 PHE B CA 1
ATOM 3832 C C . PHE B 1 129 ? -6.734 14.797 1.399 1 97.88 129 PHE B C 1
ATOM 3834 O O . PHE B 1 129 ? -7.84 14.867 1.94 1 97.88 129 PHE B O 1
ATOM 3841 N N . TYR B 1 130 ? -6.316 15.758 0.592 1 97.62 130 TYR B N 1
ATOM 3842 C CA . TYR B 1 130 ? -7.172 16.891 0.27 1 97.62 130 TYR B CA 1
ATOM 3843 C C . TYR B 1 130 ? -8.203 16.516 -0.787 1 97.62 130 TYR B C 1
ATOM 3845 O O . TYR B 1 130 ? -9.102 17.312 -1.093 1 97.62 130 TYR B O 1
ATOM 3853 N N . GLU B 1 131 ? -8.094 15.344 -1.311 1 97 131 GLU B N 1
ATOM 3854 C CA . GLU B 1 131 ? -9.07 14.742 -2.209 1 97 131 GLU B CA 1
ATOM 3855 C C . GLU B 1 131 ? -9.641 13.453 -1.62 1 97 131 GLU B C 1
ATOM 3857 O O . GLU B 1 131 ? -9.086 12.898 -0.667 1 97 131 GLU B O 1
ATOM 3862 N N . ARG B 1 132 ? -10.703 13.07 -2.223 1 97.56 132 ARG B N 1
ATOM 3863 C CA . ARG B 1 132 ? -11.289 11.805 -1.79 1 97.56 132 ARG B CA 1
ATOM 3864 C C . ARG B 1 132 ? -10.375 10.633 -2.113 1 97.56 132 ARG B C 1
ATOM 3866 O O . ARG B 1 132 ? -9.805 10.57 -3.205 1 97.56 132 ARG B O 1
ATOM 3873 N N . GLN B 1 133 ? -10.203 9.766 -1.127 1 98.5 133 GLN B N 1
ATOM 3874 C CA . GLN B 1 133 ? -9.32 8.617 -1.295 1 98.5 133 GLN B CA 1
ATOM 3875 C C . GLN B 1 133 ? -10.07 7.309 -1.06 1 98.5 133 GLN B C 1
ATOM 3877 O O . GLN B 1 133 ? -9.516 6.227 -1.274 1 98.5 133 GLN B O 1
ATOM 3882 N N . PHE B 1 134 ? -11.328 7.375 -0.651 1 98.44 134 PHE B N 1
ATOM 3883 C CA . PHE B 1 134 ? -12.102 6.199 -0.282 1 98.44 134 PHE B CA 1
ATOM 3884 C C . PHE B 1 134 ? -13.523 6.289 -0.832 1 98.44 134 PHE B C 1
ATOM 3886 O O . PHE B 1 134 ? -14.008 7.379 -1.13 1 98.44 134 PHE B O 1
ATOM 3893 N N . PRO B 1 135 ? -14.18 5.117 -0.963 1 97.44 135 PRO B N 1
ATOM 3894 C CA . PRO B 1 135 ? -15.594 5.137 -1.339 1 97.44 135 PRO B CA 1
ATOM 3895 C C . PRO B 1 135 ? -16.469 5.848 -0.306 1 97.44 135 PRO B C 1
ATOM 3897 O O . PRO B 1 135 ? -16.047 6.051 0.834 1 97.44 135 PRO B O 1
ATOM 3900 N N . LYS B 1 136 ? -17.625 6.227 -0.774 1 95.88 136 LYS B N 1
ATOM 3901 C CA . LYS B 1 136 ? -18.594 6.898 0.088 1 95.88 136 LYS B CA 1
ATOM 3902 C C . LYS B 1 136 ? -18.953 6.027 1.288 1 95.88 136 LYS B C 1
ATOM 3904 O O . LYS B 1 136 ? -19.125 4.816 1.151 1 95.88 136 LYS B O 1
ATOM 3909 N N . ASP B 1 137 ? -18.969 6.613 2.488 1 94.06 137 ASP B N 1
ATOM 3910 C CA . ASP B 1 137 ? -19.469 5.992 3.715 1 94.06 137 ASP B CA 1
ATOM 3911 C C . ASP B 1 137 ? -18.734 4.672 3.984 1 94.06 137 ASP B C 1
ATOM 3913 O O . ASP B 1 137 ? -19.375 3.664 4.297 1 94.06 137 ASP B O 1
ATOM 3917 N N . SER B 1 138 ? -17.469 4.695 3.812 1 94.88 138 SER B N 1
ATOM 3918 C CA . SER B 1 138 ? -16.719 3.441 3.916 1 94.88 138 SER B CA 1
ATOM 3919 C C . SER B 1 138 ? -15.844 3.42 5.164 1 94.88 138 SER B C 1
ATOM 3921 O O . SER B 1 138 ? -15.359 2.361 5.57 1 94.88 138 SER B O 1
ATOM 3923 N N . LEU B 1 139 ? -15.617 4.543 5.812 1 96.5 139 LEU B N 1
ATOM 3924 C CA . LEU B 1 139 ? -14.758 4.629 6.992 1 96.5 139 LEU B CA 1
ATOM 3925 C C . LEU B 1 139 ? -15.586 4.836 8.25 1 96.5 139 LEU B C 1
ATOM 3927 O O . LEU B 1 139 ? -16.609 5.531 8.227 1 96.5 139 LEU B O 1
ATOM 3931 N N . HIS B 1 140 ? -15.078 4.25 9.359 1 96.81 140 HIS B N 1
ATOM 3932 C CA . HIS B 1 140 ? -15.742 4.398 10.648 1 96.81 140 HIS B CA 1
ATOM 3933 C C . HIS B 1 140 ? -14.969 5.352 11.555 1 96.81 140 HIS B C 1
ATOM 3935 O O . HIS B 1 140 ? -15.547 5.973 12.445 1 96.81 140 HIS B O 1
ATOM 3941 N N . PHE B 1 141 ? -13.703 5.426 11.336 1 98.38 141 PHE B N 1
ATOM 3942 C CA . PHE B 1 141 ? -12.82 6.285 12.117 1 98.38 141 PHE B CA 1
ATOM 3943 C C . PHE B 1 141 ? -11.688 6.832 11.258 1 98.38 141 PHE B C 1
ATOM 3945 O O . PHE B 1 141 ? -11.117 6.105 10.438 1 98.38 141 PHE B O 1
ATOM 3952 N N . ALA B 1 142 ? -11.414 8.086 11.398 1 98.81 142 ALA B N 1
ATOM 3953 C CA . ALA B 1 142 ? -10.289 8.727 10.719 1 98.81 142 ALA B CA 1
ATOM 3954 C C . ALA B 1 142 ? -9.352 9.391 11.719 1 98.81 142 ALA B C 1
ATOM 3956 O O . ALA B 1 142 ? -9.789 9.859 12.773 1 98.81 142 ALA B O 1
ATOM 3957 N N . HIS B 1 143 ? -8.117 9.375 11.383 1 98.88 143 HIS B N 1
ATOM 3958 C CA . HIS B 1 143 ? -7.07 10 12.188 1 98.88 143 HIS B CA 1
ATOM 3959 C C . HIS B 1 143 ? -6.102 10.789 11.312 1 98.88 143 HIS B C 1
ATOM 3961 O O . HIS B 1 143 ? -5.836 10.406 10.172 1 98.88 143 HIS B O 1
ATOM 3967 N N . SER B 1 144 ? -5.633 11.875 11.758 1 98.62 144 SER B N 1
ATOM 3968 C CA . SER B 1 144 ? -4.559 12.648 11.141 1 98.62 144 SER B CA 1
ATOM 3969 C C . SER B 1 144 ? -3.754 13.414 12.18 1 98.62 144 SER B C 1
ATOM 3971 O O . SER B 1 144 ? -4.328 14.047 13.07 1 98.62 144 SER B O 1
ATOM 3973 N N . SER B 1 145 ? -2.453 13.289 12.094 1 97.75 145 SER B N 1
ATOM 3974 C CA . SER B 1 145 ? -1.63 13.969 13.086 1 97.75 145 SER B CA 1
ATOM 3975 C C . SER B 1 145 ? -0.479 14.727 12.43 1 97.75 145 SER B C 1
ATOM 3977 O O . SER B 1 145 ? 0.288 14.148 11.656 1 97.75 145 SER B O 1
ATOM 3979 N N . CYS B 1 146 ? -0.375 16.016 12.742 1 96.06 146 CYS B N 1
ATOM 3980 C CA . CYS B 1 146 ? 0.722 16.891 12.336 1 96.06 146 CYS B CA 1
ATOM 3981 C C . CYS B 1 146 ? 0.86 16.922 10.82 1 96.06 146 CYS B C 1
ATOM 3983 O O . CYS B 1 146 ? 1.975 16.922 10.297 1 96.06 146 CYS B O 1
ATOM 3985 N N . THR B 1 147 ? -0.226 16.906 10.164 1 96.75 147 THR B N 1
ATOM 3986 C CA . THR B 1 147 ? -0.2 16.891 8.711 1 96.75 147 THR B CA 1
ATOM 3987 C C . THR B 1 147 ? -0.997 18.062 8.141 1 96.75 147 THR B C 1
ATOM 3989 O O . THR B 1 147 ? -0.689 18.562 7.059 1 96.75 147 THR B O 1
ATOM 3992 N N . LEU B 1 148 ? -1.98 18.531 8.867 1 97.38 148 LEU B N 1
ATOM 3993 C CA . LEU B 1 148 ? -2.943 19.484 8.305 1 97.38 148 LEU B CA 1
ATOM 3994 C C . LEU B 1 148 ? -2.371 20.891 8.289 1 97.38 148 LEU B C 1
ATOM 3996 O O . LEU B 1 148 ? -3.002 21.812 7.773 1 97.38 148 LEU B O 1
ATOM 4000 N N . ASN B 1 149 ? -1.211 21.094 8.828 1 96.31 149 ASN B N 1
ATOM 4001 C CA . ASN B 1 149 ? -0.546 22.391 8.695 1 96.31 149 ASN B CA 1
ATOM 4002 C C . ASN B 1 149 ? 0.168 22.516 7.355 1 96.31 149 ASN B C 1
ATOM 4004 O O . ASN B 1 149 ? 0.625 23.594 6.988 1 96.31 149 ASN B O 1
ATOM 4008 N N . TRP B 1 150 ? 0.287 21.453 6.598 1 96.94 150 TRP B N 1
ATOM 4009 C CA . TRP B 1 150 ? 0.85 21.484 5.25 1 96.94 150 TRP B CA 1
ATOM 4010 C C . TRP B 1 150 ? -0.19 21.938 4.234 1 96.94 150 TRP B C 1
ATOM 4012 O O . TRP B 1 150 ? -1.314 21.438 4.215 1 96.94 150 TRP B O 1
ATOM 4022 N N . LEU B 1 151 ? 0.241 22.844 3.387 1 96.88 151 LEU B N 1
ATOM 4023 C CA . LEU B 1 151 ? -0.639 23.297 2.316 1 96.88 151 LEU B CA 1
ATOM 4024 C C . LEU B 1 151 ? -0.576 22.359 1.119 1 96.88 151 LEU B C 1
ATOM 4026 O O . 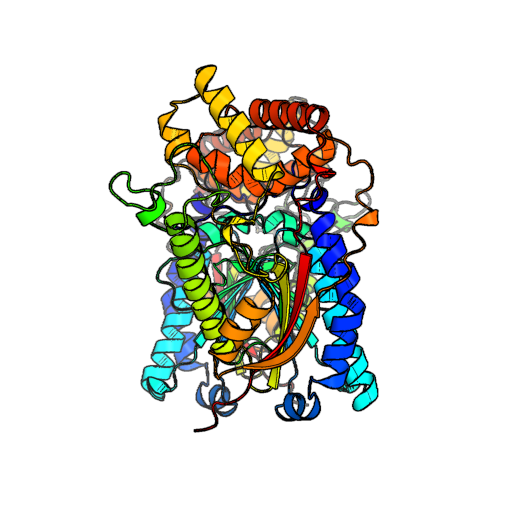LEU B 1 151 ? 0.473 21.766 0.839 1 96.88 151 LEU B O 1
ATOM 4030 N N . SER B 1 152 ? -1.74 22.234 0.415 1 96 152 SER B N 1
ATOM 4031 C CA . SER B 1 152 ? -1.798 21.391 -0.78 1 96 152 SER B CA 1
ATOM 4032 C C . SER B 1 152 ? -0.955 21.984 -1.907 1 96 152 SER B C 1
ATOM 4034 O O . SER B 1 152 ? -0.436 21.25 -2.75 1 96 152 SER B O 1
ATOM 4036 N N . VAL B 1 153 ? -0.861 23.297 -1.941 1 94.44 153 VAL B N 1
ATOM 4037 C CA . VAL B 1 153 ? -0.115 24.016 -2.971 1 94.44 153 VAL B CA 1
ATOM 4038 C C . VAL B 1 153 ? 0.368 25.359 -2.42 1 94.44 153 VAL B C 1
ATOM 4040 O O . VAL B 1 153 ? -0.222 25.906 -1.483 1 94.44 153 VAL B O 1
ATOM 4043 N N . MET B 1 154 ? 1.44 25.812 -3.006 1 93.12 154 MET B N 1
ATOM 4044 C CA . MET B 1 154 ? 1.888 27.172 -2.678 1 93.12 154 MET B CA 1
ATOM 4045 C C . MET B 1 154 ? 1.033 28.203 -3.389 1 93.12 154 MET B C 1
ATOM 4047 O O . MET B 1 154 ? 0.839 28.141 -4.602 1 93.12 154 MET B O 1
ATOM 4051 N N . PRO B 1 155 ? 0.543 29.125 -2.59 1 93.69 155 PRO B N 1
ATOM 4052 C CA . PRO B 1 155 ? -0.201 30.203 -3.268 1 93.69 155 PRO B CA 1
ATOM 4053 C C . PRO B 1 155 ? 0.621 30.891 -4.348 1 93.69 155 PRO B C 1
ATOM 4055 O O . PRO B 1 155 ? 1.751 31.312 -4.09 1 93.69 155 PRO B O 1
ATOM 4058 N N . GLN B 1 156 ? 0.021 31.078 -5.453 1 91.62 156 GLN B N 1
ATOM 4059 C CA . GLN B 1 156 ? 0.735 31.625 -6.602 1 91.62 156 GLN B CA 1
ATOM 4060 C C . GLN B 1 156 ? 1.126 33.094 -6.355 1 91.62 156 GLN B C 1
ATOM 4062 O O . GLN B 1 156 ? 2.162 33.531 -6.844 1 91.62 156 GLN B O 1
ATOM 4067 N N . GLU B 1 157 ? 0.31 33.781 -5.629 1 93.25 157 GLU B N 1
ATOM 4068 C CA . GLU B 1 157 ? 0.555 35.188 -5.359 1 93.25 157 GLU B CA 1
ATOM 4069 C C . GLU B 1 157 ? 1.874 35.406 -4.617 1 93.25 157 GLU B C 1
ATOM 4071 O O . GLU B 1 157 ? 2.525 36.438 -4.773 1 93.25 157 GLU B O 1
ATOM 4076 N N . ILE B 1 158 ? 2.283 34.438 -3.846 1 92.12 158 ILE B N 1
ATOM 4077 C CA . ILE B 1 158 ? 3.512 34.531 -3.064 1 92.12 158 ILE B CA 1
ATOM 4078 C C . ILE B 1 158 ? 4.723 34.375 -3.988 1 92.12 158 ILE B C 1
ATOM 4080 O O . ILE B 1 158 ? 5.781 34.969 -3.719 1 92.12 158 ILE B O 1
ATOM 4084 N N . LEU B 1 159 ? 4.543 33.656 -5.117 1 88.25 159 LEU B N 1
ATOM 4085 C CA . LEU B 1 159 ? 5.633 33.344 -6.039 1 88.25 159 LEU B CA 1
ATOM 4086 C C . LEU B 1 159 ? 5.734 34.406 -7.133 1 88.25 159 LEU B C 1
ATOM 4088 O O . LEU B 1 159 ? 6.746 34.469 -7.84 1 88.25 159 LEU B O 1
ATOM 4092 N N . ASP B 1 160 ? 4.742 35.25 -7.301 1 91.12 160 ASP B N 1
ATOM 4093 C CA . ASP B 1 160 ? 4.664 36.281 -8.328 1 91.12 160 ASP B CA 1
ATOM 4094 C C . ASP B 1 160 ? 5.316 37.562 -7.848 1 91.12 160 ASP B C 1
ATOM 4096 O O . ASP B 1 160 ? 4.793 38.25 -6.957 1 91.12 160 ASP B O 1
ATOM 4100 N N . ASN B 1 161 ? 6.344 37.969 -8.516 1 90.94 161 ASN B N 1
ATOM 4101 C CA . ASN B 1 161 ? 7.105 39.125 -8.086 1 90.94 161 ASN B CA 1
ATOM 4102 C C . ASN B 1 161 ? 6.344 40.438 -8.336 1 90.94 161 ASN B C 1
ATOM 4104 O O . ASN B 1 161 ? 6.727 41.5 -7.836 1 90.94 161 ASN B O 1
ATOM 4108 N N . SER B 1 162 ? 5.246 40.344 -8.938 1 93.56 162 SER B N 1
ATOM 4109 C CA . SER B 1 162 ? 4.414 41.531 -9.172 1 93.56 162 SER B CA 1
ATOM 4110 C C . SER B 1 162 ? 3.301 41.625 -8.133 1 93.56 162 SER B C 1
ATOM 4112 O O . SER B 1 162 ? 2.605 42.656 -8.062 1 93.56 162 SER B O 1
ATOM 4114 N N . SER B 1 163 ? 3.225 40.656 -7.328 1 94.12 163 SER B N 1
ATOM 4115 C CA . SER B 1 163 ? 2.166 40.625 -6.324 1 94.12 163 SER B CA 1
ATOM 4116 C C . SER B 1 163 ? 2.58 41.312 -5.043 1 94.12 163 SER B C 1
ATOM 4118 O O . SER B 1 163 ? 3.746 41.281 -4.645 1 94.12 163 SER B O 1
ATOM 4120 N N . PRO B 1 164 ? 1.626 41.969 -4.395 1 92.88 164 PRO B N 1
ATOM 4121 C CA . PRO B 1 164 ? 1.923 42.5 -3.07 1 92.88 164 PRO B CA 1
ATOM 4122 C C . PRO B 1 164 ? 2.311 41.438 -2.055 1 92.88 164 PRO B C 1
ATOM 4124 O O . PRO B 1 164 ? 2.908 41.75 -1.021 1 92.88 164 PRO B O 1
ATOM 4127 N N . ALA B 1 165 ? 2.059 40.219 -2.326 1 93.06 165 ALA B N 1
ATOM 4128 C CA . ALA B 1 165 ? 2.352 39.125 -1.417 1 93.06 165 ALA B CA 1
ATOM 4129 C C . ALA B 1 165 ? 3.686 38.469 -1.76 1 93.06 165 ALA B C 1
ATOM 4131 O O . ALA B 1 165 ? 4.043 37.438 -1.187 1 93.06 165 ALA B O 1
ATOM 4132 N N . TRP B 1 166 ? 4.359 39.062 -2.646 1 92.75 166 TRP B N 1
ATOM 4133 C CA . TRP B 1 166 ? 5.68 38.562 -2.971 1 92.75 166 TRP B CA 1
ATOM 4134 C C . TRP B 1 166 ? 6.57 38.5 -1.732 1 92.75 166 TRP B C 1
ATOM 4136 O O . TRP B 1 166 ? 6.77 39.531 -1.075 1 92.75 166 TRP B O 1
ATOM 4146 N N . ASN B 1 167 ? 7.125 37.344 -1.377 1 90.44 167 ASN B N 1
ATOM 4147 C CA . ASN B 1 167 ? 7.844 37.125 -0.126 1 90.44 167 ASN B CA 1
ATOM 4148 C C . ASN B 1 167 ? 9.352 37.125 -0.343 1 90.44 167 ASN B C 1
ATOM 4150 O O . ASN B 1 167 ? 10.039 36.188 0.085 1 90.44 167 ASN B O 1
ATOM 4154 N N . GLN B 1 168 ? 9.844 38.125 -0.924 1 87 168 GLN B N 1
ATOM 4155 C CA . GLN B 1 168 ? 11.258 38.219 -1.271 1 87 168 GLN B CA 1
ATOM 4156 C C . GLN B 1 168 ? 12.133 38.094 -0.027 1 87 168 GLN B C 1
ATOM 4158 O O . GLN B 1 168 ? 11.883 38.781 0.974 1 87 168 GLN B O 1
ATOM 4163 N N . GLY B 1 169 ? 13.102 37.281 -0.094 1 85.69 169 GLY B N 1
ATOM 4164 C CA . GLY B 1 169 ? 14.125 37.188 0.937 1 85.69 169 GLY B CA 1
ATOM 4165 C C . GLY B 1 169 ? 13.719 36.344 2.121 1 85.69 169 GLY B C 1
ATOM 4166 O O . GLY B 1 169 ? 14.469 36.219 3.092 1 85.69 169 GLY B O 1
ATOM 4167 N N . LYS B 1 170 ? 12.516 35.781 2.137 1 90.62 170 LYS B N 1
ATOM 4168 C CA . LYS B 1 170 ? 12.016 34.906 3.201 1 90.62 170 LYS B CA 1
ATOM 4169 C C . LYS B 1 170 ? 11.438 33.625 2.631 1 90.62 170 LYS B C 1
ATOM 4171 O O . LYS B 1 170 ? 11.07 33.562 1.457 1 90.62 170 LYS B O 1
ATOM 4176 N N . ILE B 1 171 ? 11.383 32.625 3.518 1 93.12 171 ILE B N 1
ATOM 4177 C CA . ILE B 1 171 ? 10.859 31.359 3.014 1 93.12 171 ILE B CA 1
ATOM 4178 C C . ILE B 1 171 ? 9.594 30.984 3.781 1 93.12 171 ILE B C 1
ATOM 4180 O O . ILE B 1 171 ? 9.039 29.891 3.578 1 93.12 171 ILE B O 1
ATOM 4184 N N . THR B 1 172 ? 9.203 31.797 4.707 1 91.88 172 THR B N 1
ATOM 4185 C CA . THR B 1 172 ? 7.969 31.609 5.465 1 91.88 172 THR B CA 1
ATOM 4186 C C . THR B 1 172 ? 7.254 32.938 5.672 1 91.88 172 THR B C 1
ATOM 4188 O O . THR B 1 172 ? 7.746 34 5.25 1 91.88 172 THR B O 1
ATOM 4191 N N . TYR B 1 173 ? 6.055 32.969 6.203 1 88.88 173 TYR B N 1
ATOM 4192 C CA . TYR B 1 173 ? 5.281 34.188 6.402 1 88.88 173 TYR B CA 1
ATOM 4193 C C . TYR B 1 173 ? 5.629 34.844 7.73 1 88.88 173 TYR B C 1
ATOM 4195 O O . TYR B 1 173 ? 4.836 35.625 8.281 1 88.88 173 TYR B O 1
ATOM 4203 N N . SER B 1 174 ? 6.91 34.594 8.094 1 77.06 174 SER B N 1
ATOM 4204 C CA . SER B 1 174 ? 7.395 35.219 9.32 1 77.06 174 SER B CA 1
ATOM 4205 C C . SER B 1 174 ? 7.645 36.688 9.117 1 77.06 174 SER B C 1
ATOM 4207 O O . SER B 1 174 ? 8.164 37.094 8.078 1 77.06 174 SER B O 1
ATOM 4209 N N . GLY B 1 175 ? 6.766 37.625 9.469 1 69.5 175 GLY B N 1
ATOM 4210 C CA . GLY B 1 175 ? 7.109 39 9.312 1 69.5 175 GLY B CA 1
ATOM 4211 C C . GLY B 1 175 ? 5.898 39.906 9.227 1 69.5 175 GLY B C 1
ATOM 4212 O O . GLY B 1 175 ? 4.793 39.531 9.609 1 69.5 175 GLY B O 1
ATOM 4213 N N . GLU B 1 176 ? 6.305 40.969 8.711 1 65.62 176 GLU B N 1
ATOM 4214 C CA . GLU B 1 176 ? 5.359 42.094 8.859 1 65.62 176 GLU B CA 1
ATOM 4215 C C . GLU B 1 176 ? 4.465 42.219 7.629 1 65.62 176 GLU B C 1
ATOM 4217 O O . GLU B 1 176 ? 3.477 42.938 7.652 1 65.62 176 GLU B O 1
ATOM 4222 N N . LYS B 1 177 ? 4.73 41.406 6.676 1 82.94 177 LYS B N 1
ATOM 4223 C CA . LYS B 1 177 ? 3.902 41.562 5.484 1 82.94 177 LYS B CA 1
ATOM 4224 C C . LYS B 1 177 ? 2.58 40.812 5.625 1 82.94 177 LYS B C 1
ATOM 4226 O O . LYS B 1 177 ? 2.516 39.594 5.395 1 82.94 177 LYS B O 1
ATOM 4231 N N . LYS B 1 178 ? 1.621 41.562 5.793 1 88.25 178 LYS B N 1
ATOM 4232 C CA . LYS B 1 178 ? 0.287 41.031 6.059 1 88.25 178 LYS B CA 1
ATOM 4233 C C . LYS B 1 178 ? -0.269 40.281 4.836 1 88.25 178 LYS B C 1
ATOM 4235 O O . LYS B 1 178 ? -1.035 39.344 4.973 1 88.25 178 LYS B O 1
ATOM 4240 N N . GLU B 1 179 ? 0.151 40.75 3.658 1 92.44 179 GLU B N 1
ATOM 4241 C CA . GLU B 1 179 ? -0.344 40.125 2.422 1 92.44 179 GLU B CA 1
ATOM 4242 C C . GLU B 1 179 ? 0.13 38.688 2.279 1 92.44 179 GLU B C 1
ATOM 4244 O O . GLU B 1 179 ? -0.587 37.844 1.736 1 92.44 179 GLU B O 1
ATOM 4249 N N . VAL B 1 180 ? 1.314 38.406 2.732 1 92.75 180 VAL B N 1
ATOM 4250 C CA . VAL B 1 180 ? 1.85 37.062 2.68 1 92.75 180 VAL B CA 1
ATOM 4251 C C . VAL B 1 180 ? 1.05 36.156 3.611 1 92.75 180 VAL B C 1
ATOM 4253 O O . VAL B 1 180 ? 0.614 35.062 3.209 1 92.75 180 VAL B O 1
ATOM 4256 N N . LEU B 1 181 ? 0.874 36.625 4.789 1 92.44 181 LEU B N 1
ATOM 4257 C CA . LEU B 1 181 ? 0.095 35.875 5.766 1 92.44 181 LEU B CA 1
ATOM 4258 C C . LEU B 1 181 ? -1.309 35.594 5.238 1 92.44 181 LEU B C 1
ATOM 4260 O O . LEU B 1 181 ? -1.815 34.469 5.379 1 92.44 181 LEU B O 1
ATOM 4264 N N . LYS B 1 182 ? -1.919 36.594 4.699 1 93 182 LYS B N 1
ATOM 4265 C CA . LYS B 1 182 ? -3.271 36.438 4.164 1 93 182 LYS B CA 1
ATOM 4266 C C . LYS B 1 182 ? -3.322 35.375 3.066 1 93 182 LYS B C 1
ATOM 4268 O O . LYS B 1 182 ? -4.27 34.594 2.994 1 93 182 LYS B O 1
ATOM 4273 N N . ALA B 1 183 ? -2.354 35.406 2.211 1 94.75 183 ALA B N 1
ATOM 4274 C CA . ALA B 1 183 ? -2.307 34.406 1.127 1 94.75 183 ALA B CA 1
ATOM 4275 C C . ALA B 1 183 ? -2.197 33 1.675 1 94.75 183 ALA B C 1
ATOM 4277 O O . ALA B 1 183 ? -2.896 32.094 1.212 1 94.75 183 ALA B O 1
ATOM 4278 N N . TYR B 1 184 ? -1.354 32.781 2.672 1 94.81 184 TYR B N 1
ATOM 4279 C CA . TYR B 1 184 ? -1.217 31.484 3.328 1 94.81 184 TYR B CA 1
ATOM 4280 C C . TYR B 1 184 ? -2.527 31.062 3.982 1 94.81 184 TYR B C 1
ATOM 4282 O O . TYR B 1 184 ? -2.975 29.938 3.814 1 94.81 184 TYR B O 1
ATOM 4290 N N . ALA B 1 185 ? -3.09 31.984 4.676 1 94.62 185 ALA B N 1
ATOM 4291 C CA . ALA B 1 185 ? -4.312 31.703 5.418 1 94.62 185 ALA B CA 1
ATOM 4292 C C . ALA B 1 185 ? -5.453 31.328 4.48 1 94.62 185 ALA B C 1
ATOM 4294 O O . ALA B 1 185 ? -6.234 30.422 4.773 1 94.62 185 ALA B O 1
ATOM 4295 N N . LEU B 1 186 ? -5.543 32.031 3.391 1 96.5 186 LEU B N 1
ATOM 4296 C CA . LEU B 1 186 ? -6.59 31.75 2.416 1 96.5 186 LEU B CA 1
ATOM 4297 C C . LEU B 1 186 ? -6.434 30.359 1.821 1 96.5 186 LEU B C 1
ATOM 4299 O O . LEU B 1 186 ? -7.414 29.625 1.683 1 96.5 186 LEU B O 1
ATOM 4303 N N . GLN B 1 187 ? -5.254 30.031 1.463 1 96.56 187 GLN B N 1
ATOM 4304 C CA . GLN B 1 187 ? -5 28.703 0.927 1 96.56 187 GLN B CA 1
ATOM 4305 C C . GLN B 1 187 ? -5.277 27.625 1.973 1 96.56 187 GLN B C 1
ATOM 4307 O O . GLN B 1 187 ? -5.832 26.562 1.654 1 96.56 187 GLN B O 1
ATOM 4312 N N . TYR B 1 188 ? -4.902 27.922 3.17 1 97.12 188 TYR B N 1
ATOM 4313 C CA . TYR B 1 188 ? -5.145 26.984 4.266 1 97.12 188 TYR B CA 1
ATOM 4314 C C . TYR B 1 188 ? -6.637 26.719 4.438 1 97.12 188 TYR B C 1
ATOM 4316 O O . TYR B 1 188 ? -7.059 25.578 4.562 1 97.12 188 TYR B O 1
ATOM 4324 N N . ALA B 1 189 ? -7.387 27.703 4.477 1 97.44 189 ALA B N 1
ATOM 4325 C CA . ALA B 1 189 ? -8.836 27.578 4.625 1 97.44 189 ALA B CA 1
ATOM 4326 C C . ALA B 1 189 ? -9.43 26.75 3.494 1 97.44 189 ALA B C 1
ATOM 4328 O O . ALA B 1 189 ? -10.297 25.906 3.727 1 97.44 189 ALA B O 1
ATOM 4329 N N . LYS B 1 190 ? -8.961 27.031 2.316 1 97.25 190 LYS B N 1
ATOM 4330 C CA . LYS B 1 190 ? -9.414 26.266 1.164 1 97.25 190 LYS B CA 1
ATOM 4331 C C . LYS B 1 190 ? -9.055 24.781 1.315 1 97.25 190 LYS B C 1
ATOM 4333 O O . LYS B 1 190 ? -9.875 23.906 1.023 1 97.25 190 LYS B O 1
ATOM 4338 N N . ASP B 1 191 ? -7.855 24.531 1.719 1 97.62 191 ASP B N 1
ATOM 4339 C CA . ASP B 1 191 ? -7.367 23.172 1.896 1 97.62 191 ASP B CA 1
ATOM 4340 C C . ASP B 1 191 ? -8.172 22.422 2.963 1 97.62 191 ASP B C 1
ATOM 4342 O O . ASP B 1 191 ? -8.57 21.281 2.762 1 97.62 191 ASP B O 1
ATOM 4346 N N . LEU B 1 192 ? -8.391 23.062 4.086 1 98.12 192 LEU B N 1
ATOM 4347 C CA . LEU B 1 192 ? -9.141 22.406 5.16 1 98.12 192 LEU B CA 1
ATOM 4348 C C . LEU B 1 192 ? -10.578 22.141 4.734 1 98.12 192 LEU B C 1
ATOM 4350 O O . LEU B 1 192 ? -11.156 21.109 5.102 1 98.12 192 LEU B O 1
ATOM 4354 N N . ASP B 1 193 ? -11.117 23.078 4.02 1 97.38 193 ASP B N 1
ATOM 4355 C CA . ASP B 1 193 ? -12.453 22.844 3.479 1 97.38 193 ASP B CA 1
ATOM 4356 C C . ASP B 1 193 ? -12.492 21.609 2.6 1 97.38 193 ASP B C 1
ATOM 4358 O O . ASP B 1 193 ? -13.383 20.766 2.738 1 97.38 193 ASP B O 1
ATOM 4362 N N . SER B 1 194 ? -11.547 21.484 1.724 1 97.75 194 SER B N 1
ATOM 4363 C CA . SER B 1 194 ? -11.453 20.312 0.852 1 97.75 194 SER B CA 1
ATOM 4364 C C . SER B 1 194 ? -11.266 19.031 1.658 1 97.75 194 SER B C 1
ATOM 4366 O O . SER B 1 194 ? -11.875 18 1.352 1 97.75 194 SER B O 1
ATOM 4368 N N . PHE B 1 195 ? -10.438 19.141 2.654 1 98.56 195 PHE B N 1
ATOM 4369 C CA . PHE B 1 195 ? -10.172 18 3.518 1 98.56 195 PHE B CA 1
ATOM 4370 C C . PHE B 1 195 ? -11.453 17.516 4.191 1 98.56 195 PHE B C 1
ATOM 4372 O O . PHE B 1 195 ? -11.781 16.328 4.133 1 98.56 195 PHE B O 1
ATOM 4379 N N . PHE B 1 196 ? -12.156 18.359 4.777 1 98.19 196 PHE B N 1
ATOM 4380 C CA . PHE B 1 196 ? -13.352 17.984 5.527 1 98.19 196 PHE B CA 1
ATOM 4381 C C . PHE B 1 196 ? -14.469 17.547 4.586 1 98.19 196 PHE B C 1
ATOM 4383 O O . PHE B 1 196 ? -15.242 16.641 4.918 1 98.19 196 PHE B O 1
ATOM 4390 N N . LYS B 1 197 ? -14.539 18.141 3.416 1 97.44 197 LYS B N 1
ATOM 4391 C CA . LYS B 1 197 ? -15.531 17.703 2.434 1 97.44 197 LYS B CA 1
ATOM 4392 C C . LYS B 1 197 ? -15.258 16.266 1.992 1 97.44 197 LYS B C 1
ATOM 4394 O O . LYS B 1 197 ? -16.188 15.469 1.857 1 97.44 197 LYS B O 1
ATOM 4399 N N . ALA B 1 198 ? -14.023 15.961 1.762 1 98.38 198 ALA B N 1
ATOM 4400 C CA . ALA B 1 198 ? -13.656 14.594 1.392 1 98.38 198 ALA B CA 1
ATOM 4401 C C . ALA B 1 198 ? -13.984 13.617 2.516 1 98.38 198 ALA B C 1
ATOM 4403 O O . ALA B 1 198 ? -14.562 12.555 2.273 1 98.38 198 ALA B O 1
ATOM 4404 N N . ARG B 1 199 ? -13.617 13.984 3.744 1 98.5 199 ARG B N 1
ATOM 4405 C CA . ARG B 1 199 ? -13.891 13.141 4.902 1 98.5 199 ARG B CA 1
ATOM 4406 C C . ARG B 1 199 ? -15.391 12.977 5.117 1 98.5 199 ARG B C 1
ATOM 4408 O O . ARG B 1 199 ? -15.852 11.898 5.508 1 98.5 199 ARG B O 1
ATOM 4415 N N . ALA B 1 200 ? -16.125 14.016 4.852 1 97.5 200 ALA B N 1
ATOM 4416 C CA . ALA B 1 200 ? -17.578 13.945 5.016 1 97.5 200 ALA B CA 1
ATOM 4417 C C . ALA B 1 200 ? -18.188 12.914 4.074 1 97.5 200 ALA B C 1
ATOM 4419 O O . ALA B 1 200 ? -19.203 12.297 4.398 1 97.5 200 ALA B O 1
ATOM 4420 N N . GLN B 1 201 ? -17.625 12.75 2.961 1 96.81 201 GLN B N 1
ATOM 4421 C CA . GLN B 1 201 ? -18.094 11.742 2.016 1 96.81 201 GLN B CA 1
ATOM 4422 C C . GLN B 1 201 ? -17.625 10.352 2.42 1 96.81 201 GLN B C 1
ATOM 4424 O O . GLN B 1 201 ? -18.359 9.375 2.248 1 96.81 201 GLN B O 1
ATOM 4429 N N . GLU B 1 202 ? -16.5 10.219 2.99 1 97.75 202 GLU B N 1
ATOM 4430 C CA . GLU B 1 202 ? -15.844 8.938 3.219 1 97.75 202 GLU B CA 1
ATOM 4431 C C . GLU B 1 202 ? -16.297 8.312 4.535 1 97.75 202 GLU B C 1
ATOM 4433 O O . GLU B 1 202 ? -16.406 7.09 4.645 1 97.75 202 GLU B O 1
ATOM 4438 N N . LEU B 1 203 ? -16.516 9.148 5.57 1 96.75 203 LEU B N 1
ATOM 4439 C CA . LEU B 1 203 ? -16.922 8.664 6.887 1 96.75 203 LEU B CA 1
ATOM 4440 C C . LEU B 1 203 ? -18.406 8.344 6.918 1 96.75 203 LEU B C 1
ATOM 4442 O O . LEU B 1 203 ? -19.219 9.062 6.332 1 96.75 203 LEU B O 1
ATOM 4446 N N . VAL B 1 204 ? -18.766 7.25 7.57 1 94.62 204 VAL B N 1
ATOM 4447 C CA . VAL B 1 204 ? -20.172 6.949 7.82 1 94.62 204 VAL B CA 1
ATOM 4448 C C . VAL B 1 204 ? -20.766 7.984 8.773 1 94.62 204 VAL B C 1
ATOM 4450 O O . VAL B 1 204 ? -20.031 8.602 9.562 1 94.62 204 VAL B O 1
ATOM 4453 N N . CYS B 1 205 ? -22.062 8.203 8.703 1 94.06 205 CYS B N 1
ATOM 4454 C CA . CYS B 1 205 ? -22.703 9.031 9.711 1 94.06 205 CYS B CA 1
ATOM 4455 C C . CYS B 1 205 ? -22.469 8.469 11.109 1 94.06 205 CYS B C 1
ATOM 4457 O O . CYS B 1 205 ? -22.625 7.273 11.344 1 94.06 205 CYS B O 1
ATOM 4459 N N . GLY B 1 206 ? -22.047 9.289 11.992 1 95.06 206 GLY B N 1
ATOM 4460 C CA . GLY B 1 206 ? -21.703 8.852 13.344 1 95.06 206 GLY B CA 1
ATOM 4461 C C . GLY B 1 206 ? -20.25 8.477 13.5 1 95.06 206 GLY B C 1
ATOM 4462 O O . GLY B 1 206 ? -19.766 8.305 14.625 1 95.06 206 GLY B O 1
ATOM 4463 N N . GLY B 1 207 ? -19.547 8.344 12.359 1 96.69 207 GLY B N 1
ATOM 4464 C CA . GLY B 1 207 ? -18.125 8.094 12.43 1 96.69 207 GLY B CA 1
ATOM 4465 C C . GLY B 1 207 ? -17.344 9.219 13.094 1 96.69 207 GLY B C 1
ATOM 4466 O O . GLY B 1 207 ? -17.828 10.352 13.172 1 96.69 207 GLY B O 1
ATOM 4467 N N . LEU B 1 208 ? -16.156 8.922 13.57 1 98.5 208 LEU B N 1
ATOM 4468 C CA . LEU B 1 208 ? -15.344 9.898 14.289 1 98.5 208 LEU B CA 1
ATOM 4469 C C . LEU B 1 208 ? -14.047 10.18 13.547 1 98.5 208 LEU B C 1
ATOM 4471 O O . LEU B 1 208 ? -13.578 9.352 12.758 1 98.5 208 LEU B O 1
ATOM 4475 N N . MET B 1 209 ? -13.562 11.297 13.805 1 98.75 209 MET B N 1
ATOM 4476 C CA . MET B 1 209 ? -12.242 11.68 13.32 1 98.75 209 MET B CA 1
ATOM 4477 C C . MET B 1 209 ? -11.453 12.414 14.398 1 98.75 209 MET B C 1
ATOM 4479 O O . MET B 1 209 ? -11.945 13.391 14.961 1 98.75 209 MET B O 1
ATOM 4483 N N . ALA B 1 210 ? -10.328 11.914 14.703 1 98.88 210 ALA B N 1
ATOM 4484 C CA . ALA B 1 210 ? -9.398 12.539 15.641 1 98.88 210 ALA B CA 1
ATOM 4485 C C . ALA B 1 210 ? -8.25 13.211 14.898 1 98.88 210 ALA B C 1
ATOM 4487 O O . ALA B 1 210 ? -7.527 12.562 14.133 1 98.88 210 ALA B O 1
ATOM 4488 N N . ILE B 1 211 ? -8.008 14.5 15.219 1 98.69 211 ILE B N 1
ATOM 4489 C CA . ILE B 1 211 ? -7 15.266 14.492 1 98.69 211 ILE B CA 1
ATOM 4490 C C . ILE B 1 211 ? -6.078 15.969 15.484 1 98.69 211 ILE B C 1
ATOM 4492 O O . ILE B 1 211 ? -6.543 16.562 16.453 1 98.69 211 ILE B O 1
ATOM 4496 N N . LEU B 1 212 ? -4.816 15.812 15.266 1 98.25 212 LEU B N 1
ATOM 4497 C CA . LEU B 1 212 ? -3.789 16.594 15.945 1 98.25 212 LEU B CA 1
ATOM 4498 C C . LEU B 1 212 ? -3.182 17.641 15.008 1 98.25 212 LEU B C 1
ATOM 4500 O O . LEU B 1 212 ? -2.5 17.281 14.039 1 98.25 212 LEU B O 1
ATOM 4504 N N . VAL B 1 213 ? -3.365 18.922 15.352 1 97.69 213 VAL B N 1
ATOM 4505 C CA . VAL B 1 213 ? -2.965 20 14.445 1 97.69 213 VAL B CA 1
ATOM 4506 C C . VAL B 1 213 ? -1.909 20.875 15.117 1 97.69 213 VAL B C 1
ATOM 4508 O O . VAL B 1 213 ? -2.135 21.406 16.219 1 97.69 213 VAL B O 1
ATOM 4511 N N . PRO B 1 214 ? -0.73 20.984 14.5 1 95.06 214 PRO B N 1
ATOM 4512 C CA . PRO B 1 214 ? 0.169 22.047 14.961 1 95.06 214 PRO B CA 1
ATOM 4513 C C . PRO B 1 214 ? -0.445 23.438 14.836 1 95.06 214 PRO B C 1
ATOM 4515 O O . PRO B 1 214 ? -0.939 23.812 13.766 1 95.06 214 PRO B O 1
ATOM 4518 N N . THR B 1 215 ? -0.453 24.172 15.898 1 94.06 215 THR B N 1
ATOM 4519 C CA . THR B 1 215 ? -1.052 25.5 15.953 1 94.06 215 THR B CA 1
ATOM 4520 C C . THR B 1 215 ? -0.131 26.484 16.672 1 94.06 215 THR B C 1
ATOM 4522 O O . THR B 1 215 ? 0.892 26.078 17.234 1 94.06 215 THR B O 1
ATOM 4525 N N . VAL B 1 216 ? -0.396 27.734 16.516 1 90.25 216 VAL B N 1
ATOM 4526 C CA . VAL B 1 216 ? 0.176 28.797 17.344 1 90.25 216 VAL B CA 1
ATOM 4527 C C . VAL B 1 216 ? -0.893 29.359 18.281 1 90.25 216 VAL B C 1
ATOM 4529 O O . VAL B 1 216 ? -2.086 29.094 18.094 1 90.25 216 VAL B O 1
ATOM 4532 N N . PRO B 1 217 ? -0.444 30.031 19.344 1 88.5 217 PRO B N 1
ATOM 4533 C CA . PRO B 1 217 ? -1.437 30.594 20.266 1 88.5 217 PRO B CA 1
ATOM 4534 C C . PRO B 1 217 ? -2.385 31.578 19.578 1 88.5 217 PRO B C 1
ATOM 4536 O O . PRO B 1 217 ? -2.006 32.219 18.609 1 88.5 217 PRO B O 1
ATOM 4539 N N . ASN B 1 218 ? -3.605 31.656 20.094 1 88.75 218 ASN B N 1
ATOM 4540 C CA . ASN B 1 218 ? -4.531 32.688 19.609 1 88.75 218 ASN B CA 1
ATOM 4541 C C . ASN B 1 218 ? -3.918 34.062 19.688 1 88.75 218 ASN B C 1
ATOM 4543 O O . ASN B 1 218 ? -3.34 34.438 20.703 1 88.75 218 ASN B O 1
ATOM 4547 N N . PRO B 1 219 ? -4.027 34.719 18.547 1 80.25 219 PRO B N 1
ATOM 4548 C CA . PRO B 1 219 ? -3.436 36.062 18.578 1 80.25 219 PRO B CA 1
ATOM 4549 C C . PRO B 1 219 ? -4.184 37.031 19.5 1 80.25 219 PRO B C 1
ATOM 4551 O O . PRO B 1 219 ? -5.41 36.938 19.625 1 80.25 219 PRO B O 1
ATOM 4554 N N . ASN B 1 220 ? -3.543 37.688 20.406 1 70 220 ASN B N 1
ATOM 4555 C CA . ASN B 1 220 ? -4.199 38.719 21.188 1 70 220 ASN B CA 1
ATOM 4556 C C . ASN B 1 220 ? -4.668 39.875 20.297 1 70 220 ASN B C 1
ATOM 4558 O O . ASN B 1 220 ? -5.809 40.312 20.406 1 70 220 ASN B O 1
ATOM 4562 N N . SER B 1 221 ? -3.869 40.625 19.594 1 59 221 SER B N 1
ATOM 4563 C CA . SER B 1 221 ? -4.297 41.75 18.797 1 59 221 SER B CA 1
ATOM 4564 C C . SER B 1 221 ? -3.596 41.781 17.438 1 59 221 SER B C 1
ATOM 4566 O O . SER B 1 221 ? -4.184 42.188 16.438 1 59 221 SER B O 1
ATOM 4568 N N . ASP B 1 222 ? -2.336 41.344 17.438 1 59.22 222 ASP B N 1
ATOM 4569 C CA . ASP B 1 222 ? -1.564 41.531 16.219 1 59.22 222 ASP B CA 1
ATOM 4570 C C . ASP B 1 222 ? -0.976 40.219 15.734 1 59.22 222 ASP B C 1
ATOM 4572 O O . ASP B 1 222 ? -0.268 39.531 16.484 1 59.22 222 ASP B O 1
ATOM 4576 N N . LEU B 1 223 ? -1.452 39.719 14.586 1 59.81 223 LEU B N 1
ATOM 4577 C CA . LEU B 1 223 ? -0.967 38.5 13.945 1 59.81 223 LEU B CA 1
ATOM 4578 C C . LEU B 1 223 ? 0.494 38.656 13.531 1 59.81 223 LEU B C 1
ATOM 4580 O O . LEU B 1 223 ? 1.153 37.656 13.203 1 59.81 223 LEU B O 1
ATOM 4584 N N . SER B 1 224 ? 0.9 39.906 13.531 1 58.03 224 SER B N 1
ATOM 4585 C CA . SER B 1 224 ? 2.246 40.188 13.055 1 58.03 224 SER B CA 1
ATOM 4586 C C . SER B 1 224 ? 3.305 39.594 13.977 1 58.03 224 SER B C 1
ATOM 4588 O O . SER B 1 224 ? 4.48 39.5 13.617 1 58.03 224 SER B O 1
ATOM 4590 N N . SER B 1 225 ? 2.826 38.969 14.984 1 61.75 225 SER B N 1
ATOM 4591 C CA . SER B 1 225 ? 3.785 38.562 16.016 1 61.75 225 SER B CA 1
ATOM 4592 C C . SER B 1 225 ? 4.168 37.094 15.852 1 61.75 225 SER B C 1
ATOM 4594 O O . SER B 1 225 ? 5.094 36.625 16.516 1 61.75 225 SER B O 1
ATOM 4596 N N . ILE B 1 226 ? 3.654 36.5 14.844 1 71 226 ILE B N 1
ATOM 4597 C CA . ILE B 1 226 ? 3.977 35.062 14.719 1 71 226 ILE B CA 1
ATOM 4598 C C . ILE B 1 226 ? 5.328 34.906 14.031 1 71 226 ILE B C 1
ATOM 4600 O O . ILE B 1 226 ? 5.543 35.438 12.938 1 71 226 ILE B O 1
ATOM 4604 N N . THR B 1 227 ? 6.285 34.344 14.734 1 74.44 227 THR B N 1
ATOM 4605 C CA . THR B 1 227 ? 7.602 34.094 14.156 1 74.44 227 THR B CA 1
ATOM 4606 C C . THR B 1 227 ? 7.953 32.594 14.266 1 74.44 227 THR B C 1
ATOM 4608 O O . THR B 1 227 ? 7.441 31.906 15.133 1 74.44 227 THR B O 1
ATOM 4611 N N . PHE B 1 228 ? 8.703 32.156 13.297 1 86.69 228 PHE B N 1
ATOM 4612 C CA . PHE B 1 228 ? 9.25 30.812 13.258 1 86.69 228 PHE B CA 1
ATOM 4613 C C . PHE B 1 228 ? 10.773 30.859 13.141 1 86.69 228 PHE B C 1
ATOM 4615 O O . PHE B 1 228 ? 11.32 30.578 12.07 1 86.69 228 PHE B O 1
ATOM 4622 N N . PRO B 1 229 ? 11.414 31.109 14.297 1 88 229 PRO B N 1
ATOM 4623 C CA . PRO B 1 229 ? 12.867 31.312 14.258 1 88 229 PRO B CA 1
ATOM 4624 C C . PRO B 1 229 ? 13.594 30.156 13.578 1 88 229 PRO B C 1
ATOM 4626 O O . PRO B 1 229 ? 14.586 30.375 12.875 1 88 229 PRO B O 1
ATOM 4629 N N . SER B 1 230 ? 13.141 28.969 13.805 1 90.44 230 SER B N 1
ATOM 4630 C CA . SER B 1 230 ? 13.812 27.812 13.203 1 90.44 230 SER B CA 1
ATOM 4631 C C . SER B 1 230 ? 13.711 27.844 11.688 1 90.44 230 SER B C 1
ATOM 4633 O O . SER B 1 230 ? 14.672 27.516 10.984 1 90.44 230 SER B O 1
ATOM 4635 N N . TYR B 1 231 ? 12.562 28.25 11.125 1 93 231 TYR B N 1
ATOM 4636 C CA . TYR B 1 231 ? 12.383 28.328 9.68 1 93 231 TYR B CA 1
ATOM 4637 C C . TYR B 1 231 ? 13.125 29.516 9.102 1 93 231 TYR B C 1
ATOM 4639 O O . TYR B 1 231 ? 13.688 29.438 8.008 1 93 231 TYR B O 1
ATOM 4647 N N . ASP B 1 232 ? 13.07 30.609 9.867 1 92.06 232 ASP B N 1
ATOM 4648 C CA . ASP B 1 232 ? 13.82 31.797 9.445 1 92.06 232 ASP B CA 1
ATOM 4649 C C . ASP B 1 232 ? 15.312 31.484 9.336 1 92.06 232 ASP B C 1
ATOM 4651 O O . ASP B 1 232 ? 15.984 31.953 8.414 1 92.06 232 ASP B O 1
ATOM 4655 N N . LEU B 1 233 ? 15.766 30.797 10.336 1 94.5 233 LEU B N 1
ATOM 4656 C CA . LEU B 1 233 ? 17.172 30.422 10.336 1 94.5 233 LEU B CA 1
ATOM 4657 C C . LEU B 1 233 ? 17.5 29.562 9.117 1 94.5 233 LEU B C 1
ATOM 4659 O O . LEU B 1 233 ? 18.578 29.719 8.516 1 94.5 233 LEU B O 1
ATOM 4663 N N . LEU B 1 234 ? 16.656 28.609 8.773 1 96.06 234 LEU B N 1
ATOM 4664 C CA . LEU B 1 234 ? 16.844 27.797 7.57 1 96.06 234 LEU B CA 1
ATOM 4665 C C . LEU B 1 234 ? 16.922 28.672 6.328 1 96.06 234 LEU B C 1
ATOM 4667 O O . LEU B 1 234 ? 17.75 28.453 5.449 1 96.06 234 LEU B O 1
ATOM 4671 N N . GLY B 1 235 ? 16.031 29.672 6.266 1 95.62 235 GLY B N 1
ATOM 4672 C CA . GLY B 1 235 ? 16.078 30.641 5.184 1 95.62 235 GLY B CA 1
ATOM 4673 C C . GLY B 1 235 ? 17.422 31.359 5.09 1 95.62 235 GLY B C 1
ATOM 4674 O O . GLY B 1 235 ? 17.969 31.531 4 1 95.62 235 GLY B O 1
ATOM 4675 N N . THR B 1 236 ? 17.906 31.75 6.184 1 95.81 236 THR B N 1
ATOM 4676 C CA . THR B 1 236 ? 19.188 32.438 6.234 1 95.81 236 THR B CA 1
ATOM 4677 C C . THR B 1 236 ? 20.297 31.516 5.715 1 95.81 236 THR B C 1
ATOM 4679 O O . THR B 1 236 ? 21.219 31.969 5.027 1 95.81 236 THR B O 1
ATOM 4682 N N . CYS B 1 237 ? 20.234 30.266 6.102 1 97.75 237 CYS B N 1
ATOM 4683 C CA . CYS B 1 237 ? 21.219 29.312 5.617 1 97.75 237 CYS B CA 1
ATOM 4684 C C . CYS B 1 237 ? 21.156 29.188 4.098 1 97.75 237 CYS B C 1
ATOM 4686 O O . CYS B 1 237 ? 22.188 29.078 3.436 1 97.75 237 CYS B O 1
ATOM 4688 N N . LEU B 1 238 ? 19.984 29.172 3.516 1 97.75 238 LEU B N 1
ATOM 4689 C CA . LEU B 1 238 ? 19.812 29.094 2.07 1 97.75 238 LEU B CA 1
ATOM 4690 C C . LEU B 1 238 ? 20.406 30.312 1.382 1 97.75 238 LEU B C 1
ATOM 4692 O O . LEU B 1 238 ? 21.078 30.188 0.35 1 97.75 238 LEU B O 1
ATOM 4696 N N . ILE B 1 239 ? 20.203 31.469 1.924 1 97.31 239 ILE B N 1
ATOM 4697 C CA . ILE B 1 239 ? 20.766 32.688 1.387 1 97.31 239 ILE B CA 1
ATOM 4698 C C . ILE B 1 239 ? 22.281 32.625 1.404 1 97.31 239 ILE B C 1
ATOM 4700 O O . ILE B 1 239 ? 22.938 33 0.426 1 97.31 239 ILE B O 1
ATOM 4704 N N . GLU B 1 240 ? 22.781 32.156 2.537 1 97.56 240 GLU B N 1
ATOM 4705 C CA . GLU B 1 240 ? 24.219 32.062 2.654 1 97.56 240 GLU B CA 1
ATOM 4706 C C . GLU B 1 240 ? 24.781 31.094 1.605 1 97.56 240 GLU B C 1
ATOM 4708 O O . GLU B 1 240 ? 25.844 31.359 1.029 1 97.56 240 GLU B O 1
ATOM 4713 N N . LEU B 1 241 ? 24.141 29.969 1.373 1 97.62 241 LEU B N 1
ATOM 4714 C CA . LEU B 1 241 ? 24.594 29.031 0.355 1 97.62 241 LEU B CA 1
ATOM 4715 C C . LEU B 1 241 ? 24.547 29.672 -1.031 1 97.62 241 LEU B C 1
ATOM 4717 O O . LEU B 1 241 ? 25.406 29.406 -1.871 1 97.62 241 LEU B O 1
ATOM 4721 N N . ALA B 1 242 ? 23.531 30.469 -1.262 1 96.81 242 ALA B N 1
ATOM 4722 C CA . ALA B 1 242 ? 23.469 31.203 -2.523 1 96.81 242 ALA B CA 1
ATOM 4723 C C . ALA B 1 242 ? 24.656 32.156 -2.66 1 96.81 242 ALA B C 1
ATOM 4725 O O . ALA B 1 242 ? 25.25 32.25 -3.734 1 96.81 242 ALA B O 1
ATOM 4726 N N . GLU B 1 243 ? 25 32.812 -1.664 1 97.19 243 GLU B N 1
ATOM 4727 C CA . GLU B 1 243 ? 26.125 33.719 -1.646 1 97.19 243 GLU B CA 1
ATOM 4728 C C . GLU B 1 243 ? 27.438 33 -1.887 1 97.19 243 GLU B C 1
ATOM 4730 O O . GLU B 1 243 ? 28.375 33.531 -2.479 1 97.19 243 GLU B O 1
ATOM 4735 N N . ARG B 1 244 ? 27.484 31.766 -1.427 1 96.69 244 ARG B N 1
ATOM 4736 C CA . ARG B 1 244 ? 28.672 30.938 -1.632 1 96.69 244 ARG B CA 1
ATOM 4737 C C . ARG B 1 244 ? 28.703 30.391 -3.057 1 96.69 244 ARG B C 1
ATOM 4739 O O . ARG B 1 244 ? 29.656 29.688 -3.43 1 96.69 244 ARG B O 1
ATOM 4746 N N . GLY B 1 245 ? 27.672 30.609 -3.799 1 95.81 245 GLY B N 1
ATOM 4747 C CA . GLY B 1 245 ? 27.672 30.25 -5.207 1 95.81 245 GLY B CA 1
ATOM 4748 C C . GLY B 1 245 ? 27.125 28.859 -5.465 1 95.81 245 GLY B C 1
ATOM 4749 O O . GLY B 1 245 ? 27.328 28.281 -6.539 1 95.81 245 GLY B O 1
ATOM 4750 N N . ARG B 1 246 ? 26.469 28.297 -4.449 1 95.62 246 ARG B N 1
ATOM 4751 C CA . ARG B 1 246 ? 25.938 26.953 -4.645 1 95.62 246 ARG B CA 1
ATOM 4752 C C . ARG B 1 246 ? 24.766 26.969 -5.617 1 95.62 246 ARG B C 1
ATOM 4754 O O . ARG B 1 246 ? 24.547 26 -6.359 1 95.62 246 ARG B O 1
ATOM 4761 N N . PHE B 1 247 ? 23.875 27.984 -5.625 1 94.5 247 PHE B N 1
ATOM 4762 C CA . PHE B 1 247 ? 22.781 28.219 -6.555 1 94.5 247 PHE B CA 1
ATOM 4763 C C . PHE B 1 247 ? 22.453 29.703 -6.641 1 94.5 247 PHE B C 1
ATOM 4765 O O . PHE B 1 247 ? 22.984 30.5 -5.875 1 94.5 247 PHE B O 1
ATOM 4772 N N . ASP B 1 248 ? 21.625 30.078 -7.543 1 94.12 248 ASP B N 1
ATOM 4773 C CA . ASP B 1 248 ? 21.234 31.453 -7.781 1 94.12 248 ASP B CA 1
ATOM 4774 C C . ASP B 1 248 ? 20.344 31.984 -6.66 1 94.12 248 ASP B C 1
ATOM 4776 O O . ASP B 1 248 ? 19.453 31.266 -6.184 1 94.12 248 ASP B O 1
ATOM 4780 N N . ALA B 1 249 ? 20.562 33.219 -6.336 1 92.56 249 ALA B N 1
ATOM 4781 C CA . ALA B 1 249 ? 19.766 33.875 -5.297 1 92.56 249 ALA B CA 1
ATOM 4782 C C . ALA B 1 249 ? 18.297 33.875 -5.664 1 92.56 249 ALA B C 1
ATOM 4784 O O . ALA B 1 249 ? 17.422 33.812 -4.785 1 92.56 249 ALA B O 1
ATOM 4785 N N . ALA B 1 250 ? 18 33.875 -6.891 1 92.75 250 ALA B N 1
ATOM 4786 C CA . ALA B 1 250 ? 16.625 33.875 -7.371 1 92.75 250 ALA B CA 1
ATOM 4787 C C . ALA B 1 250 ? 15.891 32.625 -6.945 1 92.75 250 ALA B C 1
ATOM 4789 O O . ALA B 1 250 ? 14.672 32.625 -6.754 1 92.75 250 ALA B O 1
ATOM 4790 N N . LYS B 1 251 ? 16.594 31.531 -6.73 1 93.44 251 LYS B N 1
ATOM 4791 C CA . LYS B 1 251 ? 15.984 30.281 -6.285 1 93.44 251 LYS B CA 1
ATOM 4792 C C . LYS B 1 251 ? 15.484 30.406 -4.852 1 93.44 251 LYS B C 1
ATOM 4794 O O . LYS B 1 251 ? 14.484 29.766 -4.488 1 93.44 251 LYS B O 1
ATOM 4799 N N . VAL B 1 252 ? 16.219 31.188 -4.129 1 94.06 252 VAL B N 1
ATOM 4800 C CA . VAL B 1 252 ? 15.773 31.391 -2.758 1 94.06 252 VAL B CA 1
ATOM 4801 C C . VAL B 1 252 ? 14.492 32.219 -2.752 1 94.06 252 VAL B C 1
ATOM 4803 O O . VAL B 1 252 ? 13.539 31.906 -2.033 1 94.06 252 VAL B O 1
ATOM 4806 N N . ASP B 1 253 ? 14.43 33.188 -3.57 1 91.38 253 ASP B N 1
ATOM 4807 C CA . ASP B 1 253 ? 13.289 34.094 -3.631 1 91.38 253 ASP B CA 1
ATOM 4808 C C . ASP B 1 253 ? 12.031 33.375 -4.094 1 91.38 253 ASP B C 1
ATOM 4810 O O . ASP B 1 253 ? 10.914 33.75 -3.732 1 91.38 253 ASP B O 1
ATOM 4814 N N . SER B 1 254 ? 12.234 32.375 -4.82 1 92 254 SER B N 1
ATOM 4815 C CA . SER B 1 254 ? 11.094 31.656 -5.379 1 92 254 SER B CA 1
ATOM 4816 C C . SER B 1 254 ? 10.719 30.453 -4.523 1 92 254 SER B C 1
ATOM 4818 O O . SER B 1 254 ? 9.844 29.656 -4.895 1 92 254 SER B O 1
ATOM 4820 N N . PHE B 1 255 ? 11.383 30.312 -3.398 1 94.12 255 PHE B N 1
ATOM 4821 C CA . PHE B 1 255 ? 11.094 29.188 -2.529 1 94.12 255 PHE B CA 1
ATOM 4822 C C . PHE B 1 255 ? 10.352 29.641 -1.275 1 94.12 255 PHE B C 1
ATOM 4824 O O . PHE B 1 255 ? 10.766 30.594 -0.618 1 94.12 255 PHE B O 1
ATOM 4831 N N . ASN B 1 256 ? 9.289 28.984 -0.976 1 94.44 256 ASN B N 1
ATOM 4832 C CA . ASN B 1 256 ? 8.547 29.172 0.264 1 94.44 256 ASN B CA 1
ATOM 4833 C C . ASN B 1 256 ? 8.094 27.844 0.847 1 94.44 256 ASN B C 1
ATOM 4835 O O . ASN B 1 256 ? 7.758 26.906 0.104 1 94.44 256 ASN B O 1
ATOM 4839 N N . LEU B 1 257 ? 8.141 27.719 2.15 1 94.75 257 LEU B N 1
ATOM 4840 C CA . LEU B 1 257 ? 7.613 26.516 2.799 1 94.75 257 LEU B CA 1
ATOM 4841 C C . LEU B 1 257 ? 6.09 26.5 2.75 1 94.75 257 LEU B C 1
ATOM 4843 O O . LEU B 1 257 ? 5.441 27.469 3.17 1 94.75 257 LEU B O 1
ATOM 4847 N N . PRO B 1 258 ? 5.527 25.484 2.258 1 95.38 258 PRO B N 1
ATOM 4848 C CA . PRO B 1 258 ? 4.066 25.391 2.199 1 95.38 258 PRO B CA 1
ATOM 4849 C C . PRO B 1 258 ? 3.451 24.938 3.525 1 95.38 258 PRO B C 1
ATOM 4851 O O . PRO B 1 258 ? 2.775 23.922 3.586 1 95.38 258 PRO B O 1
ATOM 4854 N N . LEU B 1 259 ? 3.641 25.766 4.586 1 95.06 259 LEU B N 1
ATOM 4855 C CA . LEU B 1 259 ? 3.182 25.5 5.945 1 95.06 259 LEU B CA 1
ATOM 4856 C C . LEU B 1 259 ? 2.383 26.672 6.492 1 95.06 259 LEU B C 1
ATOM 4858 O O . LEU B 1 259 ? 2.748 27.828 6.273 1 95.06 259 LEU B O 1
ATOM 4862 N N . TYR B 1 260 ? 1.365 26.375 7.062 1 94.56 260 TYR B N 1
ATOM 4863 C CA . TYR B 1 260 ? 0.579 27.359 7.793 1 94.56 260 TYR B CA 1
ATOM 4864 C C . TYR B 1 260 ? 0.183 26.844 9.172 1 94.56 260 TYR B C 1
ATOM 4866 O O . TYR B 1 260 ? -0.347 25.734 9.289 1 94.56 260 TYR B O 1
ATOM 4874 N N . TYR B 1 261 ? 0.497 27.578 10.164 1 93.62 261 TYR B N 1
ATOM 4875 C CA . TYR B 1 261 ? 0.098 27.234 11.523 1 93.62 261 TYR B CA 1
ATOM 4876 C C . TYR B 1 261 ? -1.102 28.078 11.961 1 93.62 261 TYR B C 1
ATOM 4878 O O . TYR B 1 261 ? -0.952 29.234 12.336 1 93.62 261 TYR B O 1
ATOM 4886 N N . THR B 1 262 ? -2.143 27.438 11.961 1 94.19 262 THR B N 1
ATOM 4887 C CA . THR B 1 262 ? -3.369 28.094 12.391 1 94.19 262 THR B CA 1
ATOM 4888 C C . THR B 1 262 ? -3.381 28.266 13.906 1 94.19 262 THR B C 1
ATOM 4890 O O . THR B 1 262 ? -2.377 28.016 14.578 1 94.19 262 THR B O 1
ATOM 4893 N N . TYR B 1 263 ? -4.371 28.922 14.414 1 92.81 263 TYR B N 1
ATOM 4894 C CA . TYR B 1 263 ? -4.602 29 15.852 1 92.81 263 TYR B CA 1
ATOM 4895 C C . TYR B 1 263 ? -5.953 28.406 16.219 1 92.81 263 TYR B C 1
ATOM 4897 O O . TYR B 1 263 ? -6.84 28.281 15.367 1 92.81 263 TYR B O 1
ATOM 4905 N N . PRO B 1 264 ? -6.109 27.922 17.453 1 94.81 264 PRO B N 1
ATOM 4906 C CA . PRO B 1 264 ? -7.258 27.109 17.859 1 94.81 264 PRO B CA 1
ATOM 4907 C C . PRO B 1 264 ? -8.594 27.75 17.469 1 94.81 264 PRO B C 1
ATOM 4909 O O . PRO B 1 264 ? -9.469 27.062 16.938 1 94.81 264 PRO B O 1
ATOM 4912 N N . ASN B 1 265 ? -8.773 29.016 17.641 1 94.94 265 ASN B N 1
ATOM 4913 C CA . ASN B 1 265 ? -10.039 29.672 17.312 1 94.94 265 ASN B CA 1
ATOM 4914 C C . ASN B 1 265 ? -10.305 29.656 15.812 1 94.94 265 ASN B C 1
ATOM 4916 O O . ASN B 1 265 ? -11.445 29.516 15.375 1 94.94 265 ASN B O 1
ATOM 4920 N N . GLU B 1 266 ? -9.266 29.922 15.047 1 94.38 266 GLU B N 1
ATOM 4921 C CA . GLU B 1 266 ? -9.398 29.859 13.594 1 94.38 266 GLU B CA 1
ATOM 4922 C C . GLU B 1 266 ? -9.758 28.438 13.141 1 94.38 266 GLU B C 1
ATOM 4924 O O . GLU B 1 266 ? -10.633 28.266 12.289 1 94.38 266 GLU B O 1
ATOM 4929 N N . LEU B 1 267 ? -9.07 27.484 13.734 1 96.62 267 LEU B N 1
ATOM 4930 C CA . LEU B 1 267 ? -9.336 26.094 13.422 1 96.62 267 LEU B CA 1
ATOM 4931 C C . LEU B 1 267 ? -10.789 25.734 13.727 1 96.62 267 LEU B C 1
ATOM 4933 O O . LEU B 1 267 ? -11.484 25.156 12.891 1 96.62 267 LEU B O 1
ATOM 4937 N N . LYS B 1 268 ? -11.227 26.062 14.875 1 96.94 268 LYS B N 1
ATOM 4938 C CA . LYS B 1 268 ? -12.609 25.812 15.297 1 96.94 268 LYS B CA 1
ATOM 4939 C C . LYS B 1 268 ? -13.602 26.453 14.32 1 96.94 268 LYS B C 1
ATOM 4941 O O . LYS B 1 268 ? -14.578 25.812 13.93 1 96.94 268 LYS B O 1
ATOM 4946 N N . ALA B 1 269 ? -13.312 27.656 13.938 1 95.88 269 ALA B N 1
ATOM 4947 C CA . ALA B 1 269 ? -14.211 28.375 13.039 1 95.88 269 ALA B CA 1
ATOM 4948 C C . ALA B 1 269 ? -14.305 27.688 11.68 1 95.88 269 ALA B C 1
ATOM 4950 O O . ALA B 1 269 ? -15.391 27.594 11.102 1 95.88 269 ALA B O 1
ATOM 4951 N N . ILE B 1 270 ? -13.211 27.281 11.219 1 95.25 270 ILE B N 1
ATOM 4952 C CA . ILE B 1 270 ? -13.18 26.609 9.914 1 95.25 270 ILE B CA 1
ATOM 4953 C C . ILE B 1 270 ? -13.992 25.328 9.969 1 95.25 270 ILE B C 1
ATOM 4955 O O . ILE B 1 270 ? -14.773 25.031 9.07 1 95.25 270 ILE B O 1
ATOM 4959 N N . ILE B 1 271 ? -13.828 24.516 11 1 96.12 271 ILE B N 1
ATOM 4960 C CA . ILE B 1 271 ? -14.531 23.234 11.141 1 96.12 271 ILE B CA 1
ATOM 4961 C C . ILE B 1 271 ? -16.031 23.484 11.266 1 96.12 271 ILE B C 1
ATOM 4963 O O . ILE B 1 271 ? -16.844 22.781 10.648 1 96.12 271 ILE B O 1
ATOM 4967 N N . GLU B 1 272 ? -16.406 24.5 12.031 1 94.81 272 GLU B N 1
ATOM 4968 C CA . GLU B 1 272 ? -17.812 24.781 12.289 1 94.81 272 GLU B CA 1
ATOM 4969 C C . GLU B 1 272 ? -18.516 25.266 11.023 1 94.81 272 GLU B C 1
ATOM 4971 O O . GLU B 1 272 ? -19.719 25.078 10.867 1 94.81 272 GLU B O 1
ATOM 4976 N N . LYS B 1 273 ? -17.781 25.844 10.219 1 93.38 273 LYS B N 1
ATOM 4977 C CA . LYS B 1 273 ? -18.344 26.25 8.945 1 93.38 273 LYS B CA 1
ATOM 4978 C C . LYS B 1 273 ? -18.781 25.047 8.117 1 93.38 273 LYS B C 1
ATOM 4980 O O . LYS B 1 273 ? -19.703 25.141 7.301 1 93.38 273 LYS B O 1
ATOM 4985 N N . ASN B 1 274 ? -18.062 24 8.328 1 89.81 274 ASN B N 1
ATOM 4986 C CA . ASN B 1 274 ? -18.453 22.75 7.676 1 89.81 274 ASN B CA 1
ATOM 4987 C C . ASN B 1 274 ? -19.641 22.109 8.383 1 89.81 274 ASN B C 1
ATOM 4989 O O . ASN B 1 274 ? -19.562 21.797 9.57 1 89.81 274 ASN B O 1
ATOM 4993 N N . GLN B 1 275 ? -20.75 21.969 7.969 1 90.81 275 GLN B N 1
ATOM 4994 C CA . GLN B 1 275 ? -21.984 21.516 8.602 1 90.81 275 GLN B CA 1
ATOM 4995 C C . GLN B 1 275 ? -22.078 20 8.633 1 90.81 275 GLN B C 1
ATOM 4997 O O . GLN B 1 275 ? -23.031 19.438 9.188 1 90.81 275 GLN B O 1
ATOM 5002 N N . ASP B 1 276 ? -21.062 19.359 8.18 1 96.5 276 ASP B N 1
ATOM 5003 C CA . ASP B 1 276 ? -21.094 17.906 8.117 1 96.5 276 ASP B CA 1
ATOM 5004 C C . ASP B 1 276 ? -20.469 17.281 9.359 1 96.5 276 ASP B C 1
ATOM 5006 O O . ASP B 1 276 ? -20.484 16.062 9.523 1 96.5 276 ASP B O 1
ATOM 5010 N N . PHE B 1 277 ? -19.922 18.109 10.25 1 97.38 277 PHE B N 1
ATOM 5011 C CA . PHE B 1 277 ? -19.266 17.609 11.445 1 97.38 277 PHE B CA 1
ATOM 5012 C C . PHE B 1 277 ? -19.672 18.406 12.672 1 97.38 277 PHE B C 1
ATOM 5014 O O . PHE B 1 277 ? -19.891 19.625 12.586 1 97.38 277 PHE B O 1
ATOM 5021 N N . SER B 1 278 ? -19.797 17.766 13.773 1 97.25 278 SER B N 1
ATOM 5022 C CA . SER B 1 278 ? -19.875 18.406 15.086 1 97.25 278 SER B CA 1
ATOM 5023 C C . SER B 1 278 ? -18.562 18.266 15.852 1 97.25 278 SER B C 1
ATOM 5025 O O . SER B 1 278 ? -17.922 17.219 15.805 1 97.25 278 SER B O 1
ATOM 5027 N N . ILE B 1 279 ? -18.156 19.281 16.484 1 98.12 279 ILE B N 1
ATOM 5028 C CA . ILE B 1 279 ? -16.969 19.203 17.344 1 98.12 279 ILE B CA 1
ATOM 5029 C C . ILE B 1 279 ? -17.344 18.609 18.703 1 98.12 279 ILE B C 1
ATOM 5031 O O . ILE B 1 279 ? -18.141 19.188 19.438 1 98.12 279 ILE B O 1
ATOM 5035 N N . GLU B 1 280 ? -16.734 17.5 18.969 1 98.19 280 GLU B N 1
ATOM 5036 C CA . GLU B 1 280 ? -17.016 16.828 20.234 1 98.19 280 GLU B CA 1
ATOM 5037 C C . GLU B 1 280 ? -16.031 17.234 21.312 1 98.19 280 GLU B C 1
ATOM 5039 O O . GLU B 1 280 ? -16.344 17.188 22.516 1 98.19 280 GLU B O 1
ATOM 5044 N N . ARG B 1 281 ? -14.844 17.578 20.859 1 97.88 281 ARG B N 1
ATOM 5045 C CA . ARG B 1 281 ? -13.789 18 21.766 1 97.88 281 ARG B CA 1
ATOM 5046 C C . ARG B 1 281 ? -12.719 18.812 21.047 1 97.88 281 ARG B C 1
ATOM 5048 O O . ARG B 1 281 ? -12.359 18.5 19.906 1 97.88 281 ARG B O 1
ATOM 5055 N N . ILE B 1 282 ? -12.305 19.875 21.609 1 97.56 282 ILE B N 1
ATOM 5056 C CA . ILE B 1 282 ? -11.172 20.656 21.109 1 97.56 282 ILE B CA 1
ATOM 5057 C C . ILE B 1 282 ? -10.344 21.172 22.297 1 97.56 282 ILE B C 1
ATOM 5059 O O . ILE B 1 282 ? -10.883 21.75 23.234 1 97.56 282 ILE B O 1
ATOM 5063 N N . GLU B 1 283 ? -9.055 20.812 22.281 1 95.88 283 GLU B N 1
ATOM 5064 C CA . GLU B 1 283 ? -8.203 21.219 23.391 1 95.88 283 GLU B CA 1
ATOM 5065 C C . GLU B 1 283 ? -6.738 21.281 22.969 1 95.88 283 GLU B C 1
ATOM 5067 O O . GLU B 1 283 ? -6.297 20.516 22.109 1 95.88 283 GLU B O 1
ATOM 5072 N N . VAL B 1 284 ? -6.055 22.172 23.531 1 94.75 284 VAL B N 1
ATOM 5073 C CA . VAL B 1 284 ? -4.613 22.266 23.328 1 94.75 284 VAL B CA 1
ATOM 5074 C C . VAL B 1 284 ? -3.9 21.25 24.219 1 94.75 284 VAL B C 1
ATOM 5076 O O . VAL B 1 284 ? -4.121 21.219 25.438 1 94.75 284 VAL B O 1
ATOM 5079 N N . LEU B 1 285 ? -3.096 20.438 23.578 1 93.56 285 LEU B N 1
ATOM 5080 C CA . LEU B 1 285 ? -2.408 19.391 24.328 1 93.56 285 LEU B CA 1
ATOM 5081 C C . LEU B 1 285 ? -1.142 19.922 24.984 1 93.56 285 LEU B C 1
ATOM 5083 O O . LEU B 1 285 ? -0.453 20.781 24.406 1 93.56 285 LEU B O 1
ATOM 5087 N N . ASN B 1 286 ? -0.868 19.469 26.156 1 83.06 286 ASN B N 1
ATOM 5088 C CA . ASN B 1 286 ? 0.412 19.703 26.812 1 83.06 286 ASN B CA 1
ATOM 5089 C C . ASN B 1 286 ? 1.468 18.703 26.375 1 83.06 286 ASN B C 1
ATOM 5091 O O . ASN B 1 286 ? 1.695 17.703 27.062 1 83.06 286 ASN B O 1
ATOM 5095 N N . VAL B 1 287 ? 1.854 18.938 25.172 1 78.44 287 VAL B N 1
ATOM 5096 C CA . VAL B 1 287 ? 2.855 18 24.656 1 78.44 287 VAL B CA 1
ATOM 5097 C C . VAL B 1 287 ? 4.188 18.234 25.375 1 78.44 287 VAL B C 1
ATOM 5099 O O . VAL B 1 287 ? 4.664 19.359 25.469 1 78.44 287 VAL B O 1
ATOM 5102 N N . ARG B 1 288 ? 4.332 17.484 26.5 1 58.09 288 ARG B N 1
ATOM 5103 C CA . ARG B 1 288 ? 5.551 17.578 27.312 1 58.09 288 ARG B CA 1
ATOM 5104 C C . ARG B 1 288 ? 6.766 17.844 26.422 1 58.09 288 ARG B C 1
ATOM 5106 O O . ARG B 1 288 ? 7.082 17.047 25.531 1 58.09 288 ARG B O 1
ATOM 5113 N N . SER B 1 289 ? 6.836 19.094 25.938 1 53.09 289 SER B N 1
ATOM 5114 C CA . SER B 1 289 ? 8.109 19.453 25.312 1 53.09 289 SER B CA 1
ATOM 5115 C C . SER B 1 289 ? 9.273 18.75 26 1 53.09 289 SER B C 1
ATOM 5117 O O . SER B 1 289 ? 10.43 18.938 25.609 1 53.09 289 SER B O 1
ATOM 5119 N N . LYS B 1 290 ? 9.094 18.609 27.312 1 45.66 290 LYS B N 1
ATOM 5120 C CA . LYS B 1 290 ? 10.312 18.453 28.109 1 45.66 290 LYS B CA 1
ATOM 5121 C C . LYS B 1 290 ? 11.258 17.438 27.469 1 45.66 290 LYS B C 1
ATOM 5123 O O . LYS B 1 290 ? 12.328 17.156 28 1 45.66 290 LYS B O 1
ATOM 5128 N N . HIS B 1 291 ? 10.727 16.609 26.797 1 43.19 291 HIS B N 1
ATOM 5129 C CA . HIS B 1 291 ? 11.859 15.875 26.25 1 43.19 291 HIS B CA 1
ATOM 5130 C C . HIS B 1 291 ? 12.781 16.797 25.453 1 43.19 291 HIS B C 1
ATOM 5132 O O . HIS B 1 291 ? 13.805 16.344 24.938 1 43.19 291 HIS B O 1
ATOM 5138 N N . GLN B 1 292 ? 12.266 17.922 25 1 47.69 292 GLN B N 1
ATOM 5139 C CA . GLN B 1 292 ? 13.266 18.672 24.234 1 47.69 292 GLN B CA 1
ATOM 5140 C C . GLN B 1 292 ? 14.211 19.422 25.172 1 47.69 292 GLN B C 1
ATOM 5142 O O . GLN B 1 292 ? 14.086 20.625 25.359 1 47.69 292 GLN B O 1
ATOM 5147 N N . THR B 1 293 ? 14.305 19.156 26.328 1 45.25 293 THR B N 1
ATOM 5148 C CA . THR B 1 293 ? 15.5 19.812 26.828 1 45.25 293 THR B CA 1
ATOM 5149 C C . THR B 1 293 ? 16.5 20.078 25.703 1 45.25 293 THR B C 1
ATOM 5151 O O . THR B 1 293 ? 16.359 19.547 24.609 1 45.25 293 THR B O 1
ATOM 5154 N N . ASP B 1 294 ? 17.781 20.469 25.969 1 51.91 294 ASP B N 1
ATOM 5155 C CA . ASP B 1 294 ? 18.969 21 25.297 1 51.91 294 ASP B CA 1
ATOM 5156 C C . ASP B 1 294 ? 19.219 20.266 23.984 1 51.91 294 ASP B C 1
ATOM 5158 O O . ASP B 1 294 ? 20.031 19.344 23.938 1 51.91 294 ASP B O 1
ATOM 5162 N N . PRO B 1 295 ? 18.156 20.281 22.906 1 62.09 295 PRO B N 1
ATOM 5163 C CA . PRO B 1 295 ? 18.359 19.359 21.781 1 62.09 295 PRO B CA 1
ATOM 5164 C C . PRO B 1 295 ? 19.719 19.516 21.125 1 62.09 295 PRO B C 1
ATOM 5166 O O . PRO B 1 295 ? 20.281 20.609 21.094 1 62.09 295 PRO B O 1
ATOM 5169 N N . ASP B 1 296 ? 20.375 18.594 21.109 1 84.56 296 ASP B N 1
ATOM 5170 C CA . ASP B 1 296 ? 21.531 18.438 20.234 1 84.56 296 ASP B CA 1
ATOM 5171 C C . ASP B 1 296 ? 21.281 19.094 18.875 1 84.56 296 ASP B C 1
ATOM 5173 O O . ASP B 1 296 ? 20.312 18.75 18.203 1 84.56 296 ASP B O 1
ATOM 5177 N N . PRO B 1 297 ? 21.984 20.297 18.719 1 90.69 297 PRO B N 1
ATOM 5178 C CA . PRO B 1 297 ? 21.812 21 17.438 1 90.69 297 PRO B CA 1
ATOM 5179 C C . PRO B 1 297 ? 21.781 20.047 16.25 1 90.69 297 PRO B C 1
ATOM 5181 O O . PRO B 1 297 ? 21 20.25 15.312 1 90.69 297 PRO B O 1
ATOM 5184 N N . LYS B 1 298 ? 22.578 19.094 16.312 1 93 298 LYS B N 1
ATOM 5185 C CA . LYS B 1 298 ? 22.625 18.125 15.227 1 93 298 LYS B CA 1
ATOM 5186 C C . LYS B 1 298 ? 21.312 17.359 15.125 1 93 298 LYS B C 1
ATOM 5188 O O . LYS B 1 298 ? 20.812 17.125 14.023 1 93 298 LYS B O 1
ATOM 5193 N N . ALA B 1 299 ? 20.812 16.953 16.219 1 91.62 299 ALA B N 1
ATOM 5194 C CA . ALA B 1 299 ? 19.531 16.234 16.234 1 91.62 299 ALA B CA 1
ATOM 5195 C C . ALA B 1 299 ? 18.406 17.109 15.727 1 91.62 299 ALA B C 1
ATOM 5197 O O . ALA B 1 299 ? 17.531 16.641 15 1 91.62 299 ALA B O 1
ATOM 5198 N N . PHE B 1 300 ? 18.453 18.297 16.141 1 92.38 300 PHE B N 1
ATOM 5199 C CA . PHE B 1 300 ? 17.438 19.25 15.688 1 92.38 300 PHE B CA 1
ATOM 5200 C C . PHE B 1 300 ? 17.516 19.438 14.172 1 92.38 300 PHE B C 1
ATOM 5202 O O . PHE B 1 300 ? 16.484 19.453 13.492 1 92.38 300 PHE B O 1
ATOM 5209 N N . SER B 1 301 ? 18.688 19.641 13.703 1 95.25 301 SER B N 1
ATOM 5210 C CA . SER B 1 301 ? 18.906 19.797 12.266 1 95.25 301 SER B CA 1
ATOM 5211 C C . SER B 1 301 ? 18.438 18.562 11.5 1 95.25 301 SER B C 1
ATOM 5213 O O . SER B 1 301 ? 17.797 18.688 10.453 1 95.25 301 SER B O 1
ATOM 5215 N N . LEU B 1 302 ? 18.703 17.406 12.047 1 95.19 302 LEU B N 1
ATOM 5216 C CA . LEU B 1 302 ? 18.281 16.156 11.406 1 95.19 302 LEU B CA 1
ATOM 5217 C C . LEU B 1 302 ? 16.766 16.047 11.359 1 95.19 302 LEU B C 1
ATOM 5219 O O . LEU B 1 302 ? 16.203 15.562 10.375 1 95.19 302 LEU B O 1
ATOM 5223 N N . ALA B 1 303 ? 16.125 16.453 12.391 1 93.88 303 ALA B N 1
ATOM 5224 C CA . ALA B 1 303 ? 14.664 16.422 12.43 1 93.88 303 ALA B CA 1
ATOM 5225 C C . ALA B 1 303 ? 14.062 17.312 11.344 1 93.88 303 ALA B C 1
ATOM 5227 O O . ALA B 1 303 ? 13.102 16.922 10.672 1 93.88 303 ALA B O 1
ATOM 5228 N N . LYS B 1 304 ? 14.625 18.453 11.203 1 95.19 304 LYS B N 1
ATOM 5229 C CA . LYS B 1 304 ? 14.141 19.359 10.164 1 95.19 304 LYS B CA 1
ATOM 5230 C C . LYS B 1 304 ? 14.461 18.828 8.773 1 95.19 304 LYS B C 1
ATOM 5232 O O . LYS B 1 304 ? 13.656 18.953 7.848 1 95.19 304 LYS B O 1
ATOM 5237 N N . ARG B 1 305 ? 15.641 18.25 8.648 1 96.88 305 ARG B N 1
ATOM 5238 C CA . ARG B 1 305 ? 16.016 17.656 7.371 1 96.88 305 ARG B CA 1
ATOM 5239 C C . ARG B 1 305 ? 15.047 16.562 6.965 1 96.88 305 ARG B C 1
ATOM 5241 O O . ARG B 1 305 ? 14.625 16.484 5.812 1 96.88 305 ARG B O 1
ATOM 5248 N N . ALA B 1 306 ? 14.672 15.711 7.922 1 96.19 306 ALA B N 1
ATOM 5249 C CA . ALA B 1 306 ? 13.75 14.609 7.664 1 96.19 306 ALA B CA 1
ATOM 5250 C C . ALA B 1 306 ? 12.422 15.125 7.121 1 96.19 306 ALA B C 1
ATOM 5252 O O . ALA B 1 306 ? 11.766 14.453 6.324 1 96.19 306 ALA B O 1
ATOM 5253 N N . VAL B 1 307 ? 12.07 16.312 7.488 1 95.5 307 VAL B N 1
ATOM 5254 C CA . VAL B 1 307 ? 10.781 16.906 7.133 1 95.5 307 VAL B CA 1
ATOM 5255 C C . VAL B 1 307 ? 10.898 17.625 5.797 1 95.5 307 VAL B C 1
ATOM 5257 O O . VAL B 1 307 ? 10.016 17.5 4.938 1 95.5 307 VAL B O 1
ATOM 5260 N N . PHE B 1 308 ? 12.039 18.359 5.531 1 96.12 308 PHE B N 1
ATOM 5261 C CA . PHE B 1 308 ? 12.016 19.344 4.465 1 96.12 308 PHE B CA 1
ATOM 5262 C C . PHE B 1 308 ? 12.906 18.922 3.307 1 96.12 308 PHE B C 1
ATOM 5264 O O . PHE B 1 308 ? 12.867 19.516 2.23 1 96.12 308 PHE B O 1
ATOM 5271 N N . GLU B 1 309 ? 13.711 17.953 3.486 1 96.38 309 GLU B N 1
ATOM 5272 C CA . GLU B 1 309 ? 14.734 17.641 2.498 1 96.38 309 GLU B CA 1
ATOM 5273 C C . GLU B 1 309 ? 14.117 17.375 1.126 1 96.38 309 GLU B C 1
ATOM 5275 O O . GLU B 1 309 ? 14.633 17.844 0.109 1 96.38 309 GLU B O 1
ATOM 5280 N N . GLY B 1 310 ? 13.016 16.562 1.116 1 93.75 310 GLY B N 1
ATOM 5281 C CA . GLY B 1 310 ? 12.375 16.281 -0.163 1 93.75 310 GLY B CA 1
ATOM 5282 C C . GLY B 1 310 ? 11.961 17.547 -0.901 1 93.75 310 GLY B C 1
ATOM 5283 O O . GLY B 1 310 ? 12.203 17.672 -2.102 1 93.75 310 GLY B O 1
ATOM 5284 N N . LEU B 1 311 ? 11.375 18.453 -0.226 1 93.88 311 LEU B N 1
ATOM 5285 C CA . LEU B 1 311 ? 10.93 19.734 -0.784 1 93.88 311 LEU B CA 1
ATOM 5286 C C . LEU B 1 311 ? 12.117 20.562 -1.263 1 93.88 311 LEU B C 1
ATOM 5288 O O . LEU B 1 311 ? 12.07 21.141 -2.346 1 93.88 311 LEU B O 1
ATOM 5292 N N . LEU B 1 312 ? 13.117 20.609 -0.479 1 95.75 312 LEU B N 1
ATOM 5293 C CA . LEU B 1 312 ? 14.305 21.391 -0.792 1 95.75 312 LEU B CA 1
ATOM 5294 C C . LEU B 1 312 ? 15.039 20.812 -1.998 1 95.75 312 LEU B C 1
ATOM 5296 O O . LEU B 1 312 ? 15.5 21.547 -2.869 1 95.75 312 LEU B O 1
ATOM 5300 N N . GLN B 1 313 ? 15.117 19.516 -2.035 1 95 313 GLN B N 1
ATOM 5301 C CA . GLN B 1 313 ? 15.758 18.859 -3.166 1 95 313 GLN B CA 1
ATOM 5302 C C . GLN B 1 313 ? 15.023 19.141 -4.469 1 95 313 GLN B C 1
ATOM 5304 O O . GLN B 1 313 ? 15.648 19.359 -5.508 1 95 313 GLN B O 1
ATOM 5309 N N . GLU B 1 314 ? 13.773 19.094 -4.406 1 92.19 314 GLU B N 1
ATOM 5310 C CA . GLU B 1 314 ? 12.961 19.344 -5.59 1 92.19 314 GLU B CA 1
ATOM 5311 C C . GLU B 1 314 ? 13.227 20.75 -6.148 1 92.19 314 GLU B C 1
ATOM 5313 O O . GLU B 1 314 ? 13.242 20.938 -7.363 1 92.19 314 GLU B O 1
ATOM 5318 N N . HIS B 1 315 ? 13.477 21.688 -5.297 1 93.44 315 HIS B N 1
ATOM 5319 C CA . HIS B 1 315 ? 13.602 23.094 -5.703 1 93.44 315 HIS B CA 1
ATOM 5320 C C . HIS B 1 315 ? 15.055 23.469 -5.941 1 93.44 315 HIS B C 1
ATOM 5322 O O . HIS B 1 315 ? 15.367 24.188 -6.891 1 93.44 315 HIS B O 1
ATOM 5328 N N . PHE B 1 316 ? 16 22.953 -5.133 1 94.81 316 PHE B N 1
ATOM 5329 C CA . PHE B 1 316 ? 17.375 23.438 -5.145 1 94.81 316 PHE B CA 1
ATOM 5330 C C . PHE B 1 316 ? 18.312 22.375 -5.715 1 94.81 316 PHE B C 1
ATOM 5332 O O . PHE B 1 316 ? 19.469 22.672 -6.051 1 94.81 316 PHE B O 1
ATOM 5339 N N . GLY B 1 317 ? 17.828 21.172 -5.887 1 92.5 317 GLY B N 1
ATOM 5340 C CA . GLY B 1 317 ? 18.703 20.078 -6.27 1 92.5 317 GLY B CA 1
ATOM 5341 C C . GLY B 1 317 ? 19.219 19.281 -5.086 1 92.5 317 GLY B C 1
ATOM 5342 O O . GLY B 1 317 ? 19.094 19.719 -3.938 1 92.5 317 GLY B O 1
ATOM 5343 N N . ASN B 1 318 ? 19.797 18.156 -5.301 1 92.44 318 ASN B N 1
ATOM 5344 C CA . ASN B 1 318 ? 20.188 17.219 -4.258 1 92.44 318 ASN B CA 1
ATOM 5345 C C . ASN B 1 318 ? 21.625 17.484 -3.783 1 92.44 318 ASN B C 1
ATOM 5347 O O . ASN B 1 318 ? 22 17.062 -2.689 1 92.44 318 ASN B O 1
ATOM 5351 N N . GLU B 1 319 ? 22.359 18.219 -4.359 1 93.69 319 GLU B N 1
ATOM 5352 C CA . GLU B 1 319 ? 23.812 18.297 -4.227 1 93.69 319 GLU B CA 1
ATOM 5353 C C . GLU B 1 319 ? 24.219 19 -2.932 1 93.69 319 GLU B C 1
ATOM 5355 O O . GLU B 1 319 ? 25.281 18.719 -2.377 1 93.69 319 GLU B O 1
ATOM 5360 N N . PHE B 1 320 ? 23.375 19.828 -2.412 1 94.38 320 PHE B N 1
ATOM 5361 C CA . PHE B 1 320 ? 23.891 20.672 -1.341 1 94.38 320 PHE B CA 1
ATOM 5362 C C . PHE B 1 320 ? 23.125 20.422 -0.045 1 94.38 320 PHE B C 1
ATOM 5364 O O . PHE B 1 320 ? 23.156 21.25 0.871 1 94.38 320 PHE B O 1
ATOM 5371 N N . MET B 1 321 ? 22.422 19.359 0.088 1 96.69 321 MET B N 1
ATOM 5372 C CA . MET B 1 321 ? 21.609 19.109 1.269 1 96.69 321 MET B CA 1
ATOM 5373 C C . MET B 1 321 ? 22.484 18.875 2.498 1 96.69 321 MET B C 1
ATOM 5375 O O . MET B 1 321 ? 22.188 19.391 3.58 1 96.69 321 MET B O 1
ATOM 5379 N N . ASP B 1 322 ? 23.594 18.125 2.355 1 97.38 322 ASP B N 1
ATOM 5380 C CA . ASP B 1 322 ? 24.5 17.906 3.482 1 97.38 322 ASP B CA 1
ATOM 5381 C C . ASP B 1 322 ? 25.078 19.234 3.984 1 97.38 322 ASP B C 1
ATOM 5383 O O . ASP B 1 322 ? 25.062 19.5 5.188 1 97.38 322 ASP B O 1
ATOM 5387 N N . GLU B 1 323 ? 25.547 20.016 3.062 1 98.06 323 GLU B N 1
ATOM 5388 C CA . GLU B 1 323 ? 26.109 21.312 3.42 1 98.06 323 GLU B CA 1
ATOM 5389 C C . GLU B 1 323 ? 25.078 22.203 4.094 1 98.06 323 GLU B C 1
ATOM 5391 O O . GLU B 1 323 ? 25.375 22.875 5.082 1 98.06 323 GLU B O 1
ATOM 5396 N N . LEU B 1 324 ? 23.891 22.219 3.57 1 98.31 324 LEU B N 1
ATOM 5397 C CA . LEU B 1 324 ? 22.812 23.047 4.105 1 98.31 324 LEU B CA 1
ATOM 5398 C C . LEU B 1 324 ? 22.516 22.688 5.555 1 98.31 324 LEU B C 1
ATOM 5400 O O . LEU B 1 324 ? 22.484 23.547 6.426 1 98.31 324 LEU B O 1
ATOM 5404 N N . PHE B 1 325 ? 22.391 21.438 5.82 1 98.06 325 PHE B N 1
ATOM 5405 C CA . PHE B 1 325 ? 21.922 21.047 7.145 1 98.06 325 PHE B CA 1
ATOM 5406 C C . PHE B 1 325 ? 23.078 21.016 8.133 1 98.06 325 PHE B C 1
ATOM 5408 O O . PHE B 1 325 ? 22.859 21.125 9.344 1 98.06 325 PHE B O 1
ATOM 5415 N N . ASP B 1 326 ? 24.328 20.844 7.664 1 97.56 326 ASP B N 1
ATOM 5416 C CA . ASP B 1 326 ? 25.484 21.094 8.531 1 97.56 326 ASP B CA 1
ATOM 5417 C C . ASP B 1 326 ? 25.531 22.547 8.961 1 97.56 326 ASP B C 1
ATOM 5419 O O . ASP B 1 326 ? 25.766 22.844 10.141 1 97.56 326 ASP B O 1
ATOM 5423 N N . LEU B 1 327 ? 25.375 23.422 7.965 1 98.06 327 LEU B N 1
ATOM 5424 C CA . LEU B 1 327 ? 25.344 24.844 8.258 1 98.06 327 LEU B CA 1
ATOM 5425 C C . LEU B 1 327 ? 24.203 25.188 9.219 1 98.06 327 LEU B C 1
ATOM 5427 O O . LEU B 1 327 ? 24.391 25.969 10.148 1 98.06 327 LEU B O 1
ATOM 5431 N N . TYR B 1 328 ? 23.062 24.641 8.977 1 97.5 328 TYR B N 1
ATOM 5432 C CA . TYR B 1 328 ? 21.906 24.859 9.836 1 97.5 328 TYR B CA 1
ATOM 5433 C C . TYR B 1 328 ? 22.203 24.422 11.266 1 97.5 328 TYR B C 1
ATOM 5435 O O . TYR B 1 328 ? 21.875 25.141 12.219 1 97.5 328 TYR B O 1
ATOM 5443 N N . ALA B 1 329 ? 22.812 23.25 11.445 1 96.5 329 ALA B N 1
ATOM 5444 C CA . ALA B 1 329 ? 23.188 22.766 12.773 1 96.5 329 ALA B CA 1
ATOM 5445 C C . ALA B 1 329 ? 24.141 23.719 13.477 1 96.5 329 ALA B C 1
ATOM 5447 O O . ALA B 1 329 ? 24 23.984 14.672 1 96.5 329 ALA B O 1
ATOM 5448 N N . GLU B 1 330 ? 25.062 24.219 12.742 1 96.19 330 GLU B N 1
ATOM 5449 C CA . GLU B 1 330 ? 26.016 25.172 13.281 1 96.19 330 GLU B CA 1
ATOM 5450 C C . GLU B 1 330 ? 25.312 26.453 13.75 1 96.19 330 GLU B C 1
ATOM 5452 O O . GLU B 1 330 ? 25.609 26.969 14.828 1 96.19 330 GLU B O 1
ATOM 5457 N N . LYS B 1 331 ? 24.422 26.922 12.922 1 95.62 331 LYS B N 1
ATOM 5458 C CA . LYS B 1 331 ? 23.719 28.156 13.25 1 95.62 331 LYS B CA 1
ATOM 5459 C C . LYS B 1 331 ? 22.781 27.953 14.438 1 95.62 331 LYS B C 1
ATOM 5461 O O . LYS B 1 331 ? 22.578 28.891 15.227 1 95.62 331 LYS B O 1
ATOM 5466 N N . ILE B 1 332 ? 22.188 26.797 14.531 1 93 332 ILE B N 1
ATOM 5467 C CA . ILE B 1 332 ? 21.344 26.484 15.672 1 93 332 ILE B CA 1
ATOM 5468 C C . ILE B 1 332 ? 22.172 26.547 16.953 1 93 332 ILE B C 1
ATOM 5470 O O . ILE B 1 332 ? 21.719 27.094 17.969 1 93 332 ILE B O 1
ATOM 5474 N N . LYS B 1 333 ? 23.281 25.953 16.891 1 90.5 333 LYS B N 1
ATOM 5475 C CA . LYS B 1 333 ? 24.188 25.984 18.047 1 90.5 333 LYS B CA 1
ATOM 5476 C C . LYS B 1 333 ? 24.531 27.406 18.438 1 90.5 333 LYS B C 1
ATOM 5478 O O . LYS B 1 333 ? 24.562 27.75 19.625 1 90.5 333 LYS B O 1
ATOM 5483 N N . GLU B 1 334 ? 24.672 28.234 17.516 1 91.12 334 GLU B N 1
ATOM 5484 C CA . GLU B 1 334 ? 25.109 29.609 17.75 1 91.12 334 GLU B CA 1
ATOM 5485 C C . GLU B 1 334 ? 23.969 30.484 18.266 1 91.12 334 GLU B C 1
ATOM 5487 O O . GLU B 1 334 ? 24.188 31.375 19.078 1 91.12 334 GLU B O 1
ATOM 5492 N N . THR B 1 335 ? 22.781 30.25 17.781 1 86.69 335 THR B N 1
ATOM 5493 C CA . THR B 1 335 ? 21.672 31.156 18.047 1 86.69 335 THR B CA 1
ATOM 5494 C C . THR B 1 335 ? 20.766 30.625 19.141 1 86.69 335 THR B C 1
ATOM 5496 O O . THR B 1 335 ? 19.922 31.344 19.688 1 86.69 335 THR B O 1
ATOM 5499 N N . ALA B 1 336 ? 20.828 29.438 19.547 1 78.94 336 ALA B N 1
ATOM 5500 C CA . ALA B 1 336 ? 19.984 28.781 20.547 1 78.94 336 ALA B CA 1
ATOM 5501 C C . ALA B 1 336 ? 18.516 28.875 20.172 1 78.94 336 ALA B C 1
ATOM 5503 O O . ALA B 1 336 ? 17.672 29.141 21.031 1 78.94 336 ALA B O 1
ATO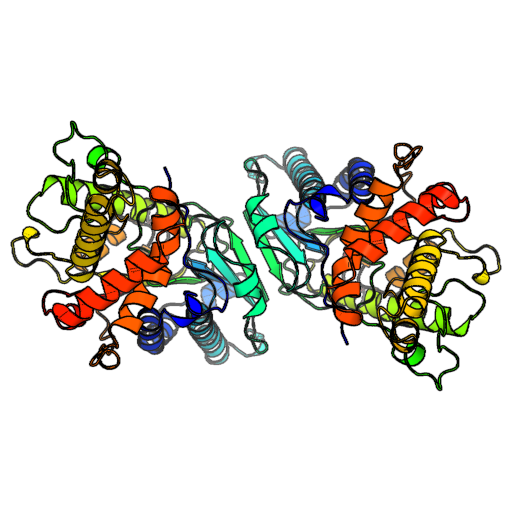M 5504 N N . VAL B 1 337 ? 18.203 28.688 18.984 1 77.12 337 VAL B N 1
ATOM 5505 C CA . VAL B 1 337 ? 16.875 28.828 18.406 1 77.12 337 VAL B CA 1
ATOM 5506 C C . VAL B 1 337 ? 15.906 27.859 19.062 1 77.12 337 VAL B C 1
ATOM 5508 O O . VAL B 1 337 ? 14.773 28.219 19.375 1 77.12 337 VAL B O 1
ATOM 5511 N N . PRO B 1 338 ? 16.359 26.703 19.438 1 68.81 338 PRO B N 1
ATOM 5512 C CA . PRO B 1 338 ? 15.375 25.781 20.047 1 68.81 338 PRO B CA 1
ATOM 5513 C C . PRO B 1 338 ? 14.859 26.281 21.391 1 68.81 338 PRO B C 1
ATOM 5515 O O . PRO B 1 338 ? 13.781 25.859 21.828 1 68.81 338 PRO B O 1
ATOM 5518 N N . SER B 1 339 ? 15.578 27.141 21.906 1 69.88 339 SER B N 1
ATOM 5519 C CA . SER B 1 339 ? 15.203 27.672 23.219 1 69.88 339 SER B CA 1
ATOM 5520 C C . SER B 1 339 ? 14.57 29.062 23.094 1 69.88 339 SER B C 1
ATOM 5522 O O . SER B 1 339 ? 14.242 29.688 24.109 1 69.88 339 SER B O 1
ATOM 5524 N N . ASN B 1 340 ? 14.359 29.438 21.875 1 72.19 340 ASN B N 1
ATOM 5525 C CA . ASN B 1 340 ? 13.75 30.75 21.641 1 72.19 340 ASN B CA 1
ATOM 5526 C C . ASN B 1 340 ? 12.289 30.766 22.062 1 72.19 340 ASN B C 1
ATOM 5528 O O . ASN B 1 340 ? 11.492 29.953 21.609 1 72.19 340 ASN B O 1
ATOM 5532 N N . PRO B 1 341 ? 11.906 31.609 22.953 1 68.19 341 PRO B N 1
ATOM 5533 C CA . PRO B 1 341 ? 10.531 31.688 23.438 1 68.19 341 PRO B CA 1
ATOM 5534 C C . PRO B 1 341 ? 9.523 31.984 22.328 1 68.19 341 PRO B C 1
ATOM 5536 O O . PRO B 1 341 ? 8.32 31.75 22.484 1 68.19 341 PRO B O 1
ATOM 5539 N N . LYS B 1 342 ? 9.984 32.469 21.281 1 70.25 342 LYS B N 1
ATOM 5540 C CA . LYS B 1 342 ? 9.094 32.812 20.172 1 70.25 342 LYS B CA 1
ATOM 5541 C C . LYS B 1 342 ? 8.664 31.578 19.391 1 70.25 342 LYS B C 1
ATOM 5543 O O . LYS B 1 342 ? 7.734 31.641 18.594 1 70.25 342 LYS B O 1
ATOM 5548 N N . GLU B 1 343 ? 9.352 30.516 19.625 1 67.81 343 GLU B N 1
ATOM 5549 C CA . GLU B 1 343 ? 8.898 29.25 19.047 1 67.81 343 GLU B CA 1
ATOM 5550 C C . GLU B 1 343 ? 7.672 28.719 19.781 1 67.81 343 GLU B C 1
ATOM 5552 O O . GLU B 1 343 ? 7.801 27.984 20.781 1 67.81 343 GLU B O 1
ATOM 5557 N N . THR B 1 344 ? 6.488 29.109 19.406 1 70.19 344 THR B N 1
ATOM 5558 C CA . THR B 1 344 ? 5.285 28.891 20.203 1 70.19 344 THR B CA 1
ATOM 5559 C C . THR B 1 344 ? 4.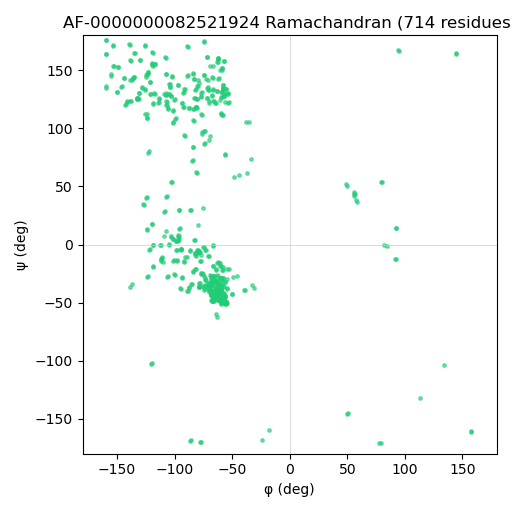383 27.844 19.562 1 70.19 344 THR B C 1
ATOM 5561 O O . THR B 1 344 ? 3.168 27.844 19.766 1 70.19 344 THR B O 1
ATOM 5564 N N . SER B 1 345 ? 4.992 26.969 18.844 1 79.88 345 SER B N 1
ATOM 5565 C CA . SER B 1 345 ? 4.117 25.969 18.234 1 79.88 345 SER B CA 1
ATOM 5566 C C . SER B 1 345 ? 3.551 25.016 19.281 1 79.88 345 SER B C 1
ATOM 5568 O O . SER B 1 345 ? 4.246 24.641 20.234 1 79.88 345 SER B O 1
ATOM 5570 N N . MET B 1 346 ? 2.291 24.781 19.234 1 89.69 346 MET B N 1
ATOM 5571 C CA . MET B 1 346 ? 1.558 23.844 20.094 1 89.69 346 MET B CA 1
ATOM 5572 C C . MET B 1 346 ? 0.771 22.844 19.25 1 89.69 346 MET B C 1
ATOM 5574 O O . MET B 1 346 ? 0.79 22.906 18.031 1 89.69 346 MET B O 1
ATOM 5578 N N . ILE B 1 347 ? 0.23 21.875 19.953 1 95.06 347 ILE B N 1
ATOM 5579 C CA . ILE B 1 347 ? -0.624 20.891 19.281 1 95.06 347 ILE B CA 1
ATOM 5580 C C . ILE B 1 347 ? -2.059 21.031 19.797 1 95.06 347 ILE B C 1
ATOM 5582 O O . ILE B 1 347 ? -2.303 20.984 21 1 95.06 347 ILE B O 1
ATOM 5586 N N . THR B 1 348 ? -2.951 21.281 18.922 1 97.25 348 THR B N 1
ATOM 5587 C CA . THR B 1 348 ? -4.375 21.281 19.234 1 97.25 348 THR B CA 1
ATOM 5588 C C . THR B 1 348 ? -5.031 19.969 18.812 1 97.25 348 THR B C 1
ATOM 5590 O O . THR B 1 348 ? -4.883 19.547 17.672 1 97.25 348 THR B O 1
ATOM 5593 N N . PHE B 1 349 ? -5.695 19.344 19.797 1 98.19 349 PHE B N 1
ATOM 5594 C CA . PHE B 1 349 ? -6.473 18.141 19.531 1 98.19 349 PHE B CA 1
ATOM 5595 C C . PHE B 1 349 ? -7.918 18.484 19.203 1 98.19 349 PHE B C 1
ATOM 5597 O O . PHE B 1 349 ? -8.531 19.328 19.859 1 98.19 349 PHE B O 1
ATOM 5604 N N . VAL B 1 350 ? -8.469 17.875 18.156 1 98.62 350 VAL B N 1
ATOM 5605 C CA . VAL B 1 350 ? -9.875 18.047 17.797 1 98.62 350 VAL B CA 1
ATOM 5606 C C . VAL B 1 350 ? -10.508 16.688 17.547 1 98.62 350 VAL B C 1
ATOM 5608 O O . VAL B 1 350 ? -9.961 15.859 16.797 1 98.62 350 VAL B O 1
ATOM 5611 N N . LEU B 1 351 ? -11.57 16.359 18.188 1 98.81 351 LEU B N 1
ATOM 5612 C CA . LEU B 1 351 ? -12.43 15.219 17.891 1 98.81 351 LEU B CA 1
ATOM 5613 C C . LEU B 1 351 ? -13.742 15.68 17.266 1 98.81 351 LEU B C 1
ATOM 5615 O O . LEU B 1 351 ? -14.469 16.469 17.859 1 98.81 351 LEU B O 1
ATOM 5619 N N . VAL B 1 352 ? -13.961 15.203 16.062 1 98.62 352 VAL B N 1
ATOM 5620 C CA . VAL B 1 352 ? -15.211 15.578 15.414 1 98.62 352 VAL B CA 1
ATOM 5621 C C . VAL B 1 352 ? -16.031 14.32 15.102 1 98.62 352 VAL B C 1
ATOM 5623 O O . VAL B 1 352 ? -15.477 13.219 15.023 1 98.62 352 VAL B O 1
ATOM 5626 N N . LYS B 1 353 ? -17.328 14.492 14.977 1 98.06 353 LYS B N 1
ATOM 5627 C CA . LYS B 1 353 ? -18.266 13.438 14.617 1 98.06 353 LYS B CA 1
ATOM 5628 C C . LYS B 1 353 ? -19.031 13.789 13.344 1 98.06 353 LYS B C 1
ATOM 5630 O O . LYS B 1 353 ? -19.5 14.914 13.188 1 98.06 353 LYS B O 1
ATOM 5635 N N . ARG B 1 354 ? -19.047 12.852 12.391 1 97.12 354 ARG B N 1
ATOM 5636 C CA . ARG B 1 354 ? -19.812 13.039 11.164 1 97.12 354 ARG B CA 1
ATOM 5637 C C . ARG B 1 354 ? -21.312 13.07 11.461 1 97.12 354 ARG B C 1
ATOM 5639 O O . ARG B 1 354 ? -21.859 12.133 12.047 1 97.12 354 ARG B O 1
ATOM 5646 N N . VAL B 1 355 ? -21.953 14.156 11.047 1 95.31 355 VAL B N 1
ATOM 5647 C CA . VAL B 1 355 ? -23.391 14.312 11.297 1 95.31 355 VAL B CA 1
ATOM 5648 C C . VAL B 1 355 ? -24.109 14.555 9.977 1 95.31 355 VAL B C 1
ATOM 5650 O O . VAL B 1 355 ? -23.516 15 9 1 95.31 355 VAL B O 1
ATOM 5653 N N . LEU B 1 356 ? -25.328 14.039 9.883 1 85.31 356 LEU B N 1
ATOM 5654 C CA . LEU B 1 356 ? -26.156 14.336 8.719 1 85.31 356 LEU B CA 1
ATOM 5655 C C . LEU B 1 356 ? -26.641 15.789 8.75 1 85.31 356 LEU B C 1
ATOM 5657 O O . LEU B 1 356 ? -26.953 16.312 9.82 1 85.31 356 LEU B O 1
ATOM 5661 N N . ARG B 1 357 ? -26.5 16.422 7.527 1 69.81 357 ARG B N 1
ATOM 5662 C CA . ARG B 1 357 ? -27 17.781 7.457 1 69.81 357 ARG B CA 1
ATOM 5663 C C . ARG B 1 357 ? -28.484 17.859 7.801 1 69.81 357 ARG B C 1
ATOM 5665 O O . ARG B 1 357 ? -29.25 16.984 7.395 1 69.81 357 ARG B O 1
ATOM 5672 N N . MET B 1 358 ? -28.875 18.484 8.961 1 50.53 358 MET B N 1
ATOM 5673 C CA . MET B 1 358 ? -30.281 18.766 9.219 1 50.53 358 MET B CA 1
ATOM 5674 C C . MET B 1 358 ? -30.891 19.594 8.094 1 50.53 358 MET B C 1
ATOM 5676 O O . MET B 1 358 ? -30.359 20.656 7.742 1 50.53 358 MET B O 1
ATOM 5680 N N . THR B 1 359 ? -31.188 18.875 6.926 1 42.5 359 THR B N 1
ATOM 5681 C CA . THR B 1 359 ? -32.062 19.703 6.094 1 42.5 359 THR B CA 1
ATOM 5682 C C . THR B 1 359 ? -33.219 20.266 6.918 1 42.5 359 THR B C 1
ATOM 5684 O O . THR B 1 359 ? -33.719 19.594 7.809 1 42.5 359 THR B O 1
#

Nearest PDB structures (foldseek):
  6c8s-assembly1_A  TM=9.336E-01  e=2.015E-43  Catharanthus roseus
  8wwq-assembly1_A  TM=9.245E-01  e=9.092E-41  Gardenia jasminoides
  8wwq-assembly1_B  TM=9.136E-01  e=2.278E-36  Gardenia jasminoides
  3b5i-assembly1_B  TM=8.758E-01  e=1.140E-29  Arabidopsis thaliana
  3b5i-assembly1_A  TM=8.617E-01  e=6.010E-30  Arabidopsis thaliana